Protein AF-U4TTL4-F1 (afdb_monomer_lite)

Foldseek 3Di:
DDDDFDPWDKDWDFFALVPCWPVNVVVVVCVVVVPDDDKWKWWWDAFPVRHIDTHTDDGRLVVNVQQVVLVVVCVVVVHFRAIEMEIGDDDPPDPDVVVVVVVVVVVVVVVVVVVPDPDDDVVDPPDLPQAADDPVNQCVQADPQGAGNPLLVVLVSCLRHNHDLVCCLPVLCQLLLQFFHPDGPVSVVVLLVVLLVVLVVLLVQLVVVVVVVVVVVVDPPDPQPPDWDWDDQPPDIGDTDRRPDDDPPPPVPVVVVCVVVVPVVVVCPVPRGDDDDDDDPPPPLNVVLVVLLVLLLVQLLPPPCVDPQNDDDCPRVLSVLLSSLLSSALLQAVQQRDDHLLSLQLVLLCVSNVDSSSSSSSSLSNCVVQVVLRGPVCPVVQVVLVVVLVVCCVPPVPVCVVCSSVVCSSVSVCSCCVNNVNSVVDDNVVSSSSVSSVSSVDDRDNDNDRRDSGDHRRDDDDDDPDDDPDDDPDDDDRDPTHMYIYIYGDD

Organism: Dendroctonus ponderosae (NCBI:txid77166)

InterPro domains:
  IPR000195 Rab-GAP-TBC domain [PF00566] (296-440)
  IPR000195 Rab-GAP-TBC domain [PS50086] (162-442)
  IPR000195 Rab-GAP-TBC domain [SM00164] (159-465)
  IPR035969 Rab-GAP-TBC domain superfamily [SSF47923] (140-401)

Radius of gyration: 27.78 Å; chains: 1; bounding box: 58×85×84 Å

pLDDT: mean 72.43, std 22.38, range [25.17, 98.88]

Structure (mmCIF, N/CA/C/O backbone):
data_AF-U4TTL4-F1
#
_entry.id   AF-U4TTL4-F1
#
loop_
_atom_site.group_PDB
_atom_site.id
_atom_site.type_symbol
_atom_site.label_atom_id
_atom_site.label_alt_id
_atom_site.label_comp_id
_atom_site.label_asym_id
_atom_site.label_entity_id
_atom_site.label_seq_id
_atom_site.pdbx_PDB_ins_code
_atom_site.Cartn_x
_atom_site.Cartn_y
_atom_site.Cartn_z
_atom_site.occupancy
_atom_site.B_iso_or_equiv
_atom_site.auth_seq_id
_atom_site.auth_comp_id
_atom_site.auth_asym_id
_atom_site.auth_atom_id
_atom_site.pdbx_PDB_model_num
ATOM 1 N N . LYS A 1 1 ? 14.419 -3.042 -56.438 1.00 32.81 1 LYS A N 1
ATOM 2 C CA . LYS A 1 1 ? 15.710 -2.338 -56.263 1.00 32.81 1 LYS A CA 1
ATOM 3 C C . LYS A 1 1 ? 15.964 -2.319 -54.768 1.00 32.81 1 LYS A C 1
ATOM 5 O O . LYS A 1 1 ? 15.250 -1.604 -54.089 1.00 32.81 1 LYS A O 1
ATOM 10 N N . CYS A 1 2 ? 16.839 -3.190 -54.268 1.00 33.00 2 CYS A N 1
ATOM 11 C CA . CYS A 1 2 ? 17.222 -3.183 -52.859 1.00 33.00 2 CYS A CA 1
ATOM 12 C C . CYS A 1 2 ? 17.999 -1.890 -52.607 1.00 33.00 2 CYS A C 1
ATOM 14 O O . CYS A 1 2 ? 19.093 -1.726 -53.150 1.00 33.00 2 CYS A O 1
ATOM 16 N N . GLU A 1 3 ? 17.401 -0.949 -51.882 1.00 34.75 3 GLU A N 1
ATOM 17 C CA . GLU A 1 3 ? 18.160 0.152 -51.298 1.00 34.75 3 GLU A CA 1
ATOM 18 C C . GLU A 1 3 ? 19.085 -0.459 -50.239 1.00 34.75 3 GLU A C 1
ATOM 20 O O . GLU A 1 3 ? 18.676 -1.316 -49.460 1.00 34.75 3 GLU A O 1
ATOM 25 N N . GLY A 1 4 ? 20.377 -0.140 -50.323 1.00 37.81 4 GLY A N 1
ATOM 26 C CA . GLY A 1 4 ? 21.401 -0.745 -49.478 1.00 37.81 4 GLY A CA 1
ATOM 27 C C . GLY A 1 4 ? 21.188 -0.430 -47.998 1.00 37.81 4 GLY A C 1
ATOM 28 O O . GLY A 1 4 ? 20.708 0.652 -47.673 1.00 37.81 4 GLY A O 1
ATOM 29 N N . ASN A 1 5 ? 21.592 -1.371 -47.133 1.00 45.22 5 ASN A N 1
ATOM 30 C CA . ASN A 1 5 ? 21.663 -1.238 -45.673 1.00 45.22 5 ASN A CA 1
ATOM 31 C C . ASN A 1 5 ? 22.074 0.186 -45.263 1.00 45.22 5 ASN A C 1
ATOM 33 O O . ASN A 1 5 ? 23.255 0.539 -45.336 1.00 45.22 5 ASN A O 1
ATOM 37 N N . GLN A 1 6 ? 21.113 0.996 -44.818 1.00 52.06 6 GLN A N 1
ATOM 38 C CA . GLN A 1 6 ? 21.439 2.232 -44.122 1.00 52.06 6 GLN A CA 1
ATOM 39 C C . GLN A 1 6 ? 22.089 1.862 -42.778 1.00 52.06 6 GLN A C 1
ATOM 41 O O . GLN A 1 6 ? 21.629 0.930 -42.111 1.00 52.06 6 GLN A O 1
ATOM 46 N N . PRO A 1 7 ? 23.179 2.535 -42.370 1.00 58.59 7 PRO A N 1
ATOM 47 C CA . PRO A 1 7 ? 23.797 2.280 -41.075 1.00 58.59 7 PRO A CA 1
ATOM 48 C C . PRO A 1 7 ? 22.797 2.575 -39.951 1.00 58.59 7 PRO A C 1
ATOM 50 O O . PRO A 1 7 ? 22.043 3.544 -40.031 1.00 58.59 7 PRO A O 1
ATOM 53 N N . ALA A 1 8 ? 22.796 1.743 -38.903 1.00 69.31 8 ALA A N 1
ATOM 54 C CA . ALA A 1 8 ? 21.943 1.955 -37.738 1.00 69.31 8 ALA A CA 1
ATOM 55 C C . ALA A 1 8 ? 22.206 3.345 -37.138 1.00 69.31 8 ALA A C 1
ATOM 57 O O . ALA A 1 8 ? 23.349 3.716 -36.861 1.00 69.31 8 ALA A O 1
ATOM 58 N N . GLU A 1 9 ? 21.145 4.120 -36.948 1.00 81.44 9 GLU A N 1
ATOM 59 C CA . GLU A 1 9 ? 21.227 5.463 -36.392 1.00 81.44 9 GLU A CA 1
ATOM 60 C C . GLU A 1 9 ? 21.280 5.340 -34.863 1.00 81.44 9 GLU A C 1
ATOM 62 O O . GLU A 1 9 ? 20.395 4.747 -34.247 1.00 81.44 9 GLU A O 1
ATOM 67 N N . ILE A 1 10 ? 22.345 5.858 -34.243 1.00 81.12 10 ILE A N 1
ATOM 68 C CA . ILE A 1 10 ? 22.594 5.746 -32.798 1.00 81.12 10 ILE A CA 1
ATOM 69 C C . ILE A 1 10 ? 22.506 7.130 -32.163 1.00 81.12 10 ILE A C 1
ATOM 71 O O . ILE A 1 10 ? 23.118 8.086 -32.642 1.00 81.12 10 ILE A O 1
ATOM 75 N N . ARG A 1 11 ? 21.780 7.237 -31.049 1.00 78.12 11 ARG A N 1
ATOM 76 C CA . ARG A 1 11 ? 21.646 8.466 -30.264 1.00 78.12 11 ARG A CA 1
ATOM 77 C C . ARG A 1 11 ? 21.912 8.191 -28.793 1.00 78.12 11 ARG A C 1
ATOM 79 O O . ARG A 1 11 ? 21.431 7.209 -28.237 1.00 78.12 11 ARG A O 1
ATOM 86 N N . LYS A 1 12 ? 22.675 9.087 -28.168 1.00 77.31 12 LYS A N 1
ATOM 87 C CA . LYS A 1 12 ? 23.021 9.035 -26.747 1.00 77.31 12 LYS A CA 1
ATOM 88 C C . LYS A 1 12 ? 22.438 10.244 -26.031 1.00 77.31 12 LYS A C 1
ATOM 90 O O . LYS A 1 12 ? 22.652 11.373 -26.468 1.00 77.31 12 LYS A O 1
ATOM 95 N N . PHE A 1 13 ? 21.723 10.014 -24.940 1.00 72.56 13 PHE A N 1
ATOM 96 C CA . PHE A 1 13 ? 21.155 11.062 -24.094 1.00 72.56 13 PHE A CA 1
ATOM 97 C C . PHE A 1 13 ? 21.037 10.571 -22.651 1.00 72.56 13 PHE A C 1
ATOM 99 O O . PHE A 1 13 ? 21.042 9.372 -22.400 1.00 72.56 13 PHE A O 1
ATOM 106 N N . SER A 1 14 ? 20.952 11.488 -21.692 1.00 74.50 14 SER A N 1
ATOM 107 C CA . SER A 1 14 ? 20.782 11.139 -20.277 1.00 74.50 14 SER A CA 1
ATOM 108 C C . SER A 1 14 ? 19.323 11.278 -19.869 1.00 74.50 14 SER A C 1
ATOM 110 O O . SER A 1 14 ? 18.656 12.229 -20.281 1.00 74.50 14 SER A O 1
ATOM 112 N N . VAL A 1 15 ? 18.847 10.366 -19.026 1.00 68.62 15 VAL A N 1
ATOM 113 C CA . VAL A 1 15 ? 17.510 10.428 -18.423 1.00 68.62 15 VAL A CA 1
ATOM 114 C C . VAL A 1 15 ? 17.606 10.330 -16.906 1.00 68.62 15 VAL A C 1
ATOM 116 O O . VAL A 1 15 ? 18.559 9.766 -16.364 1.00 68.62 15 VAL A O 1
ATOM 119 N N . ASP A 1 16 ? 16.627 10.911 -16.219 1.00 68.81 16 ASP A N 1
ATOM 120 C CA . ASP A 1 16 ? 16.490 10.796 -14.769 1.00 68.81 16 ASP A CA 1
ATOM 121 C C . ASP A 1 16 ? 15.452 9.703 -14.458 1.00 68.81 16 ASP A C 1
ATOM 123 O O . ASP A 1 16 ? 14.274 9.890 -14.796 1.00 68.81 16 ASP A O 1
ATOM 127 N N . PRO A 1 17 ? 15.859 8.574 -13.845 1.00 65.00 17 PRO A N 1
ATOM 128 C CA . PRO A 1 17 ? 14.957 7.468 -13.530 1.00 65.00 17 PRO A CA 1
ATOM 129 C C . PRO A 1 17 ? 13.754 7.864 -12.669 1.00 65.00 17 PRO A C 1
ATOM 131 O O . PRO A 1 17 ? 12.718 7.225 -12.754 1.00 65.00 17 PRO A O 1
ATOM 134 N N . GLN A 1 18 ? 13.850 8.928 -11.863 1.00 52.44 18 GLN A N 1
ATOM 135 C CA . GLN A 1 18 ? 12.783 9.303 -10.926 1.00 52.44 18 GLN A CA 1
ATOM 136 C C . GLN A 1 18 ? 11.602 10.017 -11.593 1.00 52.44 18 GLN A C 1
ATOM 138 O O . GLN A 1 18 ? 10.527 10.117 -11.006 1.00 52.44 18 GLN A O 1
ATOM 143 N N . ILE A 1 19 ? 11.799 10.542 -12.804 1.00 53.91 19 ILE A N 1
ATOM 144 C CA . ILE A 1 19 ? 10.795 11.353 -13.512 1.00 53.91 19 ILE A CA 1
ATOM 145 C C . ILE A 1 19 ? 10.535 10.887 -14.948 1.00 53.91 19 ILE A C 1
ATOM 147 O O . ILE A 1 19 ? 9.624 11.401 -15.601 1.00 53.91 19 ILE A O 1
ATOM 151 N N . THR A 1 20 ? 11.330 9.942 -15.458 1.00 65.81 20 THR A N 1
ATOM 152 C CA . THR A 1 20 ? 11.210 9.433 -16.828 1.00 65.81 20 THR A CA 1
ATOM 153 C C . THR A 1 20 ? 10.285 8.222 -16.848 1.00 65.81 20 THR A C 1
ATOM 155 O O . THR A 1 20 ? 10.730 7.103 -16.625 1.00 65.81 20 THR A O 1
ATOM 158 N N . SER A 1 21 ? 9.005 8.449 -17.149 1.00 68.38 21 SER A N 1
ATOM 159 C CA . SER A 1 21 ? 8.059 7.366 -17.439 1.00 68.38 21 SER A CA 1
ATOM 160 C C . SER A 1 21 ? 8.320 6.745 -18.817 1.00 68.38 21 SER A C 1
ATOM 162 O O . SER A 1 21 ? 8.975 7.342 -19.678 1.00 68.38 21 SER A O 1
ATOM 164 N N . PHE A 1 22 ? 7.760 5.565 -19.061 1.00 70.12 22 PHE A N 1
ATOM 165 C CA . PHE A 1 22 ? 7.786 4.866 -20.340 1.00 70.12 22 PHE A CA 1
ATOM 166 C C . PHE A 1 22 ? 7.214 5.727 -21.471 1.00 70.12 22 PHE A C 1
ATOM 168 O O . PHE A 1 22 ? 7.844 5.857 -22.518 1.00 70.12 22 PHE A O 1
ATOM 175 N N . GLU A 1 23 ? 6.092 6.415 -21.239 1.00 66.81 23 GLU A N 1
ATOM 176 C CA . GLU A 1 23 ? 5.518 7.359 -22.210 1.00 66.81 23 GLU A CA 1
ATOM 177 C C . GLU A 1 23 ? 6.461 8.537 -22.511 1.00 66.81 23 GLU A C 1
ATOM 179 O O . GLU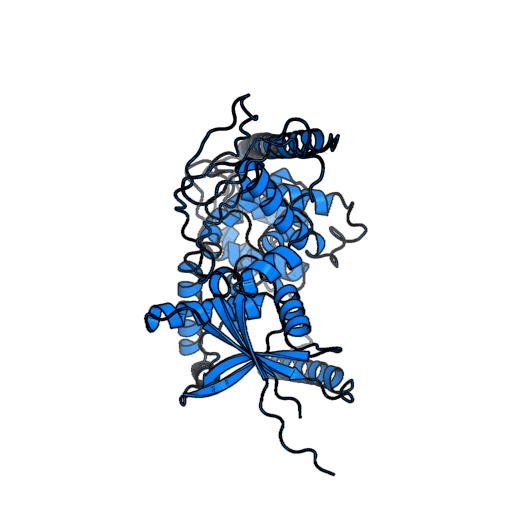 A 1 23 ? 6.591 8.970 -23.660 1.00 66.81 23 GLU A O 1
ATOM 184 N N . VAL A 1 24 ? 7.154 9.058 -21.490 1.00 69.38 24 VAL A N 1
ATOM 185 C CA . VAL A 1 24 ? 8.136 10.138 -21.660 1.00 69.38 24 VAL A CA 1
ATOM 186 C C . VAL A 1 24 ? 9.330 9.642 -22.469 1.00 69.38 24 VAL A C 1
ATOM 188 O O . VAL A 1 24 ? 9.734 10.315 -23.418 1.00 69.38 24 VAL A O 1
ATOM 191 N N . LEU A 1 25 ? 9.861 8.457 -22.156 1.00 80.00 25 LEU A N 1
ATOM 192 C CA . LEU A 1 25 ? 10.938 7.829 -22.918 1.00 80.00 25 LEU A CA 1
ATOM 193 C C . LEU A 1 25 ? 10.526 7.590 -24.376 1.00 80.00 25 LEU A C 1
ATOM 195 O O . LEU A 1 25 ? 11.288 7.912 -25.287 1.00 80.00 25 LEU A O 1
ATOM 199 N N . GLN A 1 26 ? 9.308 7.102 -24.612 1.00 78.69 26 GLN A N 1
ATOM 200 C CA . GLN A 1 26 ? 8.753 6.928 -25.951 1.00 78.69 26 GLN A CA 1
ATOM 201 C C . GLN A 1 26 ? 8.667 8.271 -26.690 1.00 78.69 26 GLN A C 1
ATOM 203 O O . GLN A 1 26 ? 9.113 8.373 -27.829 1.00 78.69 26 GLN A O 1
ATOM 208 N N . SER A 1 27 ? 8.198 9.342 -26.042 1.00 72.62 27 SER A N 1
ATOM 209 C CA . SER A 1 27 ? 8.177 10.683 -26.646 1.00 72.62 27 SER A CA 1
ATOM 210 C C . SER A 1 27 ? 9.580 11.207 -26.977 1.00 72.62 27 SER A C 1
ATOM 212 O O . SER A 1 27 ? 9.780 11.816 -28.032 1.00 72.62 27 SER A O 1
ATOM 214 N N . ILE A 1 28 ? 10.562 10.963 -26.100 1.00 77.00 28 ILE A N 1
ATOM 215 C CA . ILE A 1 28 ? 11.965 11.335 -26.321 1.00 77.00 28 ILE A CA 1
ATOM 216 C C . ILE A 1 28 ? 12.516 10.596 -27.539 1.00 77.00 28 ILE A C 1
ATOM 218 O O . ILE A 1 28 ? 13.088 11.238 -28.4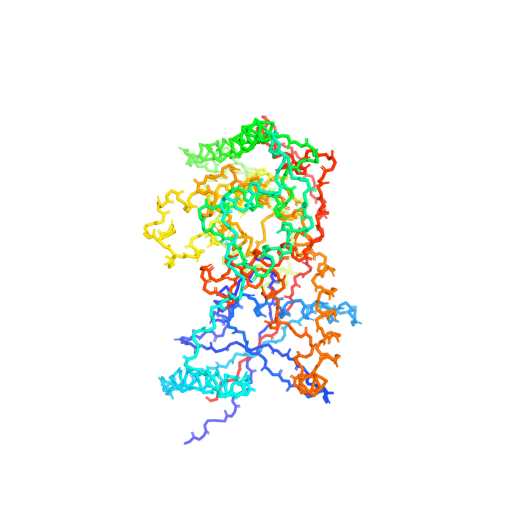14 1.00 77.00 28 ILE A O 1
ATOM 222 N N . LEU A 1 29 ? 12.307 9.281 -27.633 1.00 81.25 29 LEU A N 1
ATOM 223 C CA . LEU A 1 29 ? 12.780 8.461 -28.750 1.00 81.25 29 LEU A CA 1
ATOM 224 C C . LEU A 1 29 ? 12.093 8.835 -30.069 1.00 81.25 29 LEU A C 1
ATOM 226 O O . LEU A 1 29 ? 12.773 8.991 -31.081 1.00 81.25 29 LEU A O 1
ATOM 230 N N . ALA A 1 30 ? 10.777 9.069 -30.049 1.00 77.50 30 ALA A N 1
ATOM 231 C CA . ALA A 1 30 ? 10.025 9.510 -31.222 1.00 77.50 30 ALA A CA 1
ATOM 232 C C . ALA A 1 30 ? 10.579 10.825 -31.785 1.00 77.50 30 ALA A C 1
ATOM 234 O O . ALA A 1 30 ? 10.799 10.948 -32.987 1.00 77.50 30 ALA A O 1
ATOM 235 N N . LYS A 1 31 ? 10.863 11.797 -30.908 1.00 77.56 31 LYS A N 1
ATOM 236 C CA . LYS A 1 31 ? 11.465 13.080 -31.296 1.00 77.56 31 LYS A CA 1
ATOM 237 C C . LYS A 1 31 ? 12.923 12.935 -31.713 1.00 77.56 31 LYS A C 1
ATOM 239 O O . LYS A 1 31 ? 13.341 13.580 -32.666 1.00 77.56 31 LYS A O 1
ATOM 244 N N . ALA A 1 32 ? 13.693 12.115 -30.999 1.00 77.25 32 ALA A N 1
ATOM 245 C CA . ALA A 1 32 ? 15.111 11.925 -31.264 1.00 77.25 32 ALA A CA 1
ATOM 246 C C . ALA A 1 32 ? 15.339 11.324 -32.655 1.00 77.25 32 ALA A C 1
ATOM 248 O O . ALA A 1 32 ? 16.242 11.776 -33.348 1.00 77.25 32 ALA A O 1
ATOM 249 N N . PHE A 1 33 ? 14.510 10.364 -33.074 1.00 81.25 33 PHE A N 1
ATOM 250 C CA . PHE A 1 33 ? 14.648 9.656 -34.351 1.00 81.25 33 PHE A CA 1
ATOM 251 C C . PHE A 1 33 ? 13.675 10.121 -35.455 1.00 81.25 33 PHE A C 1
ATOM 253 O O . PHE A 1 33 ? 13.644 9.511 -36.523 1.00 81.25 33 PHE A O 1
ATOM 260 N N . ASP A 1 34 ? 12.901 11.190 -35.223 1.00 80.12 34 ASP A N 1
ATOM 261 C CA . ASP A 1 34 ? 11.854 11.704 -36.131 1.00 80.12 34 ASP A CA 1
ATOM 262 C C . ASP A 1 34 ? 10.866 10.610 -36.594 1.00 80.12 34 ASP A C 1
ATOM 264 O O . ASP A 1 34 ? 10.624 10.394 -37.785 1.00 80.12 34 ASP A O 1
ATOM 268 N N . LEU A 1 35 ? 10.320 9.861 -35.631 1.00 81.44 35 LEU A N 1
ATOM 269 C CA . LEU A 1 35 ? 9.415 8.735 -35.881 1.00 81.44 35 LEU A CA 1
ATOM 270 C C . LEU A 1 35 ? 7.967 9.217 -35.987 1.00 81.44 35 LEU A C 1
ATOM 272 O O . LEU A 1 35 ? 7.473 9.919 -35.106 1.00 81.44 35 LEU A O 1
ATOM 276 N N . LYS A 1 36 ? 7.269 8.808 -37.055 1.00 73.44 36 LYS A N 1
ATOM 277 C CA . LYS A 1 36 ? 5.892 9.241 -37.373 1.00 73.44 36 LYS A CA 1
ATOM 278 C C . LYS A 1 36 ? 4.826 8.145 -37.208 1.00 73.44 36 LYS A C 1
ATOM 280 O O . LYS A 1 36 ? 3.739 8.271 -37.762 1.00 73.44 36 LYS A O 1
ATOM 285 N N . GLY A 1 37 ? 5.116 7.087 -36.452 1.00 71.56 37 GLY A N 1
ATOM 286 C CA . GLY A 1 37 ? 4.201 5.964 -36.216 1.00 71.56 37 GLY A CA 1
ATOM 287 C C . GLY A 1 37 ? 4.576 5.151 -34.977 1.00 71.56 37 GLY A C 1
ATOM 288 O O . GLY A 1 37 ? 5.496 5.528 -34.251 1.00 71.56 37 GLY A O 1
ATOM 289 N N . ASP A 1 38 ? 3.868 4.045 -34.746 1.00 73.06 38 ASP A N 1
ATOM 290 C CA . ASP A 1 38 ? 4.131 3.149 -33.618 1.00 73.06 38 ASP A CA 1
ATOM 291 C C . ASP A 1 38 ? 5.451 2.391 -33.796 1.00 73.06 38 ASP A C 1
ATOM 293 O O . ASP A 1 38 ? 5.764 1.858 -34.862 1.00 73.06 38 ASP A O 1
ATOM 297 N N . PHE A 1 39 ? 6.212 2.293 -32.714 1.00 84.56 39 PHE A N 1
ATOM 298 C CA . PHE A 1 39 ? 7.466 1.551 -32.653 1.00 84.56 39 PHE A CA 1
ATOM 299 C C . PHE A 1 39 ? 7.550 0.786 -31.337 1.00 84.56 39 PHE A C 1
ATOM 301 O O . PHE A 1 39 ? 6.909 1.139 -30.345 1.00 84.56 39 PHE A O 1
ATOM 308 N N . ALA A 1 40 ? 8.334 -0.284 -31.332 1.00 82.50 40 ALA A N 1
ATOM 309 C CA . ALA A 1 40 ? 8.673 -1.008 -30.120 1.00 82.50 40 ALA A CA 1
ATOM 310 C C . ALA A 1 40 ? 9.998 -0.491 -29.558 1.00 82.50 40 ALA A C 1
ATOM 312 O O . ALA A 1 40 ? 10.900 -0.117 -30.307 1.00 82.50 40 ALA A O 1
ATOM 313 N N . ILE A 1 41 ? 10.117 -0.498 -28.233 1.00 87.81 41 ILE A N 1
ATOM 314 C CA . ILE A 1 41 ? 11.363 -0.193 -27.536 1.00 87.81 41 ILE A CA 1
ATOM 315 C C . ILE A 1 41 ? 11.809 -1.481 -26.856 1.00 87.81 41 ILE A C 1
ATOM 317 O O . ILE A 1 41 ? 11.031 -2.098 -26.132 1.00 87.81 41 ILE A O 1
ATOM 321 N N . CYS A 1 42 ? 13.054 -1.878 -27.074 1.00 85.25 42 CYS A N 1
ATOM 322 C CA . CYS A 1 42 ? 13.676 -3.007 -26.403 1.00 85.25 42 CYS A CA 1
ATOM 323 C C . CYS A 1 42 ? 14.934 -2.532 -25.675 1.00 85.25 42 CYS A C 1
ATOM 325 O O . CYS A 1 42 ? 15.621 -1.650 -26.179 1.00 85.25 42 CYS A O 1
ATOM 327 N N . TYR A 1 43 ? 15.274 -3.109 -24.526 1.00 86.19 43 TYR A N 1
ATOM 328 C CA . TYR A 1 43 ? 16.559 -2.887 -23.867 1.00 86.19 43 TYR A CA 1
ATOM 329 C C . TYR A 1 43 ? 17.467 -4.106 -24.008 1.00 86.19 43 TYR A C 1
ATOM 331 O O . TYR A 1 43 ? 17.009 -5.249 -24.055 1.00 86.19 43 TYR A O 1
ATOM 339 N N . ARG A 1 44 ? 18.770 -3.852 -24.096 1.00 84.50 44 ARG A N 1
ATOM 340 C CA . ARG A 1 44 ? 19.793 -4.883 -24.234 1.00 84.50 44 ARG A CA 1
ATOM 341 C C . ARG A 1 44 ? 19.997 -5.632 -22.917 1.00 84.50 44 ARG A C 1
ATOM 343 O O . ARG A 1 44 ? 20.228 -5.017 -21.876 1.00 84.50 44 ARG A O 1
ATOM 350 N N . ALA A 1 45 ? 20.001 -6.953 -23.004 1.00 77.69 45 ALA A N 1
ATOM 351 C CA . ALA A 1 45 ? 20.462 -7.894 -21.992 1.00 77.69 45 ALA A CA 1
ATOM 352 C C . ALA A 1 45 ? 21.414 -8.920 -22.656 1.00 77.69 45 ALA A C 1
ATOM 354 O O . ALA A 1 45 ? 21.710 -8.803 -23.844 1.00 77.69 45 ALA A O 1
ATOM 355 N N . TYR A 1 46 ? 21.965 -9.874 -21.909 1.00 76.94 46 TYR A N 1
ATOM 356 C CA . TYR A 1 46 ? 23.058 -10.735 -22.388 1.00 76.94 46 TYR A CA 1
ATOM 357 C C . TYR A 1 46 ? 22.894 -12.139 -21.870 1.00 76.94 46 TYR A C 1
ATOM 359 O O . TYR A 1 46 ? 23.314 -12.290 -20.739 1.00 76.94 46 TYR A O 1
ATOM 367 N N . ASP A 1 47 ? 22.375 -13.104 -22.636 1.00 64.25 47 ASP A N 1
ATOM 368 C CA . ASP A 1 47 ? 21.965 -14.445 -22.208 1.00 64.25 47 ASP A CA 1
ATOM 369 C C . ASP A 1 47 ? 22.998 -15.233 -21.346 1.00 64.25 47 ASP A C 1
ATOM 371 O O . ASP A 1 47 ? 24.133 -14.802 -21.149 1.00 64.25 47 ASP A O 1
ATOM 375 N N . VAL A 1 48 ? 22.663 -16.412 -20.799 1.00 49.41 48 VAL A N 1
ATOM 376 C CA . VAL A 1 48 ? 23.632 -17.179 -19.970 1.00 49.41 48 VAL A CA 1
ATOM 377 C C . VAL A 1 48 ? 24.894 -17.620 -20.704 1.00 49.41 48 VAL A C 1
ATOM 379 O O . VAL A 1 48 ? 25.888 -17.950 -20.060 1.00 49.41 48 VAL A O 1
ATOM 382 N N . THR A 1 49 ? 24.864 -17.637 -22.034 1.00 60.31 49 THR A N 1
ATOM 383 C CA . THR A 1 49 ? 26.027 -17.922 -22.878 1.00 60.31 49 THR A CA 1
ATOM 384 C C . THR A 1 49 ? 26.837 -16.658 -23.184 1.00 60.31 49 THR A C 1
ATOM 386 O O . THR A 1 49 ? 27.887 -16.730 -23.821 1.00 60.31 49 THR A O 1
ATOM 389 N N . GLY A 1 50 ? 26.378 -15.503 -22.691 1.00 68.75 50 GLY A N 1
ATOM 390 C CA . GLY A 1 50 ? 26.916 -14.178 -22.972 1.00 68.75 50 GLY A CA 1
ATOM 391 C C . GLY A 1 50 ? 26.419 -13.591 -24.294 1.00 68.75 50 GLY A C 1
ATOM 392 O O . GLY A 1 50 ? 26.957 -12.574 -24.736 1.00 68.75 50 GLY A O 1
ATOM 393 N N . GLN A 1 51 ? 25.425 -14.204 -24.944 1.00 69.62 51 GLN A N 1
ATOM 394 C CA . GLN A 1 51 ? 24.898 -13.737 -26.222 1.00 69.62 51 GLN A CA 1
ATOM 395 C C . GLN A 1 51 ? 23.924 -12.574 -26.018 1.00 69.62 51 GLN A C 1
ATOM 397 O O . GLN A 1 51 ? 23.034 -12.601 -25.179 1.00 69.62 51 GLN A O 1
ATOM 402 N N . GLU A 1 52 ? 24.070 -11.520 -26.810 1.00 80.81 52 GLU A N 1
ATOM 403 C CA . GLU A 1 52 ? 23.223 -10.333 -26.715 1.00 80.81 52 GLU A CA 1
ATOM 404 C C . GLU A 1 52 ? 21.751 -10.639 -27.054 1.00 80.81 52 GLU A C 1
ATOM 406 O O . GLU A 1 52 ? 21.441 -11.117 -28.146 1.00 80.81 52 GLU A O 1
ATOM 411 N N . ILE A 1 53 ? 20.842 -10.313 -26.129 1.00 80.94 53 ILE A N 1
ATOM 412 C CA . ILE A 1 53 ? 19.386 -10.422 -26.294 1.00 80.94 53 ILE A CA 1
ATOM 413 C C . ILE A 1 53 ? 18.712 -9.061 -26.085 1.00 80.94 53 ILE A C 1
ATOM 415 O O . ILE A 1 53 ? 19.260 -8.161 -25.448 1.00 80.94 53 ILE A O 1
ATOM 419 N N . TYR A 1 54 ? 17.502 -8.901 -26.617 1.00 81.06 54 TYR A N 1
ATOM 420 C CA . TYR A 1 54 ? 16.738 -7.657 -26.526 1.00 81.06 54 TYR A CA 1
ATOM 421 C C . TYR A 1 54 ? 15.366 -7.919 -25.907 1.00 81.06 54 TYR A C 1
ATOM 423 O O . TYR A 1 54 ? 14.556 -8.653 -26.466 1.00 81.06 54 TYR A O 1
ATOM 431 N N . MET A 1 55 ? 15.120 -7.299 -24.754 1.00 76.00 55 MET A N 1
ATOM 432 C CA . MET A 1 55 ? 13.901 -7.447 -23.958 1.00 76.00 55 MET A CA 1
ATOM 433 C C . MET A 1 55 ? 12.968 -6.265 -24.204 1.00 76.00 55 MET A C 1
ATOM 435 O O . MET A 1 55 ? 13.403 -5.117 -24.162 1.00 76.00 55 MET A O 1
ATOM 439 N N . ARG A 1 56 ? 11.686 -6.518 -24.466 1.00 75.31 56 ARG A N 1
ATOM 440 C CA . ARG A 1 56 ? 10.726 -5.467 -24.832 1.00 75.31 56 ARG A CA 1
ATOM 441 C C . ARG A 1 56 ? 10.286 -4.658 -23.609 1.00 75.31 56 ARG A C 1
ATOM 443 O O . ARG A 1 56 ? 9.917 -5.235 -22.594 1.00 75.31 56 ARG A O 1
ATOM 450 N N . LEU A 1 57 ? 10.272 -3.334 -23.736 1.00 75.56 57 LEU A N 1
ATOM 451 C CA . LEU A 1 57 ? 9.662 -2.419 -22.774 1.00 75.56 57 LEU A CA 1
ATOM 452 C C . LEU A 1 57 ? 8.199 -2.190 -23.168 1.00 75.56 57 LEU A C 1
ATOM 454 O O . LEU A 1 57 ? 7.926 -1.772 -24.298 1.00 75.56 57 LEU A O 1
ATOM 458 N N . ILE A 1 58 ? 7.263 -2.474 -22.260 1.00 71.31 58 ILE A N 1
ATOM 459 C CA . ILE A 1 58 ? 5.818 -2.312 -22.498 1.00 71.31 58 ILE A CA 1
ATOM 460 C C . ILE A 1 58 ? 5.127 -1.440 -21.438 1.00 71.31 58 ILE A C 1
ATOM 462 O O . ILE A 1 58 ? 3.953 -1.107 -21.595 1.00 71.31 58 ILE A O 1
ATOM 466 N N . SER A 1 59 ? 5.828 -1.063 -20.365 1.00 65.38 59 SER A N 1
ATOM 467 C CA . SER A 1 59 ? 5.295 -0.288 -19.245 1.00 65.38 59 SER A CA 1
ATOM 468 C C . SER A 1 59 ? 6.390 0.438 -18.450 1.00 65.38 59 SER A C 1
ATOM 470 O O . SER A 1 59 ? 7.580 0.167 -18.618 1.00 65.38 59 SER A O 1
ATOM 472 N N . ASP A 1 60 ? 5.979 1.325 -17.532 1.00 53.56 60 ASP A N 1
ATOM 473 C CA . ASP A 1 60 ? 6.883 1.975 -16.565 1.00 53.56 60 ASP A CA 1
ATOM 474 C C . ASP A 1 60 ? 7.658 0.959 -15.715 1.00 53.56 60 ASP A C 1
ATOM 476 O O . ASP A 1 60 ? 8.818 1.182 -15.395 1.00 53.56 60 ASP A O 1
ATOM 480 N N . TRP A 1 61 ? 7.055 -0.192 -15.405 1.00 57.78 61 TRP A N 1
ATOM 481 C CA . TRP A 1 61 ? 7.704 -1.229 -14.601 1.00 57.78 61 TRP A CA 1
ATOM 482 C C . TRP A 1 61 ? 8.883 -1.878 -15.324 1.00 57.78 61 TRP A C 1
ATOM 484 O O . TRP A 1 61 ? 9.915 -2.133 -14.708 1.00 57.78 61 TRP A O 1
ATOM 494 N N . ASP A 1 62 ? 8.744 -2.134 -16.628 1.00 63.38 62 ASP A N 1
ATOM 495 C CA . ASP A 1 62 ? 9.840 -2.690 -17.428 1.00 63.38 62 ASP A CA 1
ATOM 496 C C . ASP A 1 62 ? 10.987 -1.681 -17.527 1.00 63.38 62 ASP A C 1
ATOM 498 O O . ASP A 1 62 ? 12.160 -2.054 -17.521 1.00 63.38 62 ASP A O 1
ATOM 502 N N . LEU A 1 63 ? 10.646 -0.390 -17.590 1.00 76.44 63 LEU A N 1
ATOM 503 C CA . LEU A 1 63 ? 11.616 0.694 -17.615 1.00 76.44 63 LEU A CA 1
ATOM 504 C C . LEU A 1 63 ? 12.354 0.830 -16.273 1.00 76.44 63 LEU A C 1
ATOM 506 O O . LEU A 1 63 ? 13.581 0.934 -16.271 1.00 76.44 63 LEU A O 1
ATOM 510 N N . ASP A 1 64 ? 11.645 0.747 -15.147 1.00 68.88 64 ASP A N 1
ATOM 511 C CA . ASP A 1 64 ? 12.243 0.747 -13.808 1.00 68.88 64 ASP A CA 1
ATOM 512 C C . ASP A 1 64 ? 13.174 -0.456 -13.607 1.00 68.88 64 ASP A C 1
ATOM 514 O O . ASP A 1 64 ? 14.303 -0.307 -13.134 1.00 68.88 64 ASP A O 1
ATOM 518 N N . ALA A 1 65 ? 12.745 -1.649 -14.032 1.00 64.38 65 ALA A N 1
ATOM 519 C CA . ALA A 1 65 ? 13.572 -2.854 -14.008 1.00 64.38 65 ALA A CA 1
ATOM 520 C C . ALA A 1 65 ? 14.840 -2.690 -14.867 1.00 64.38 65 ALA A C 1
ATOM 522 O O . ALA A 1 65 ? 15.939 -3.072 -14.451 1.00 64.38 65 ALA A O 1
ATOM 523 N N . ALA A 1 66 ? 14.715 -2.070 -16.042 1.00 75.62 66 ALA A N 1
ATOM 524 C CA . ALA A 1 66 ? 15.839 -1.786 -16.922 1.00 75.62 66 ALA A CA 1
ATOM 525 C C . ALA A 1 66 ? 16.814 -0.754 -16.319 1.00 75.62 66 ALA A C 1
ATOM 527 O O . ALA A 1 66 ? 18.033 -0.934 -16.415 1.00 75.62 66 ALA A O 1
ATOM 528 N N . PHE A 1 67 ? 16.312 0.286 -15.643 1.00 77.75 67 PHE A N 1
ATOM 529 C CA . PHE A 1 67 ? 17.143 1.242 -14.905 1.00 77.75 67 PHE A CA 1
ATOM 530 C C . PHE A 1 67 ? 17.869 0.593 -13.729 1.00 77.75 67 PHE A C 1
ATOM 532 O O . PHE A 1 67 ? 19.073 0.807 -13.561 1.00 77.75 67 PHE A O 1
ATOM 539 N N . LEU A 1 68 ? 17.176 -0.243 -12.957 1.00 69.44 68 LEU A N 1
ATOM 540 C CA . LEU A 1 68 ? 17.772 -0.975 -11.845 1.00 69.44 68 LEU A CA 1
ATOM 541 C C . LEU A 1 68 ? 18.882 -1.917 -12.331 1.00 69.44 68 LEU A C 1
ATOM 543 O O . LEU A 1 68 ? 19.965 -1.950 -11.748 1.00 69.44 68 LEU A O 1
ATOM 547 N N . LYS A 1 69 ? 18.669 -2.623 -13.448 1.00 71.00 69 LYS A N 1
ATOM 548 C CA . LYS A 1 69 ? 19.686 -3.490 -14.064 1.00 71.00 69 LYS A CA 1
ATOM 549 C C . LYS A 1 69 ? 20.910 -2.702 -14.535 1.00 71.00 69 LYS A C 1
ATOM 551 O O . LYS A 1 69 ? 22.044 -3.122 -14.285 1.00 71.00 69 LYS A O 1
ATOM 556 N N . ALA A 1 70 ? 20.699 -1.548 -15.172 1.00 75.19 70 ALA A N 1
ATOM 557 C CA . ALA A 1 70 ? 21.781 -0.659 -15.590 1.00 75.19 70 ALA A CA 1
ATOM 558 C C . ALA A 1 70 ? 22.599 -0.155 -14.390 1.00 75.19 70 ALA A C 1
ATOM 560 O O . ALA A 1 70 ? 23.826 -0.132 -14.457 1.00 75.19 70 ALA A O 1
ATOM 561 N N . HIS A 1 71 ? 21.936 0.183 -13.281 1.00 70.88 71 HIS A N 1
ATOM 562 C CA . HIS A 1 71 ? 22.588 0.599 -12.041 1.00 70.88 71 HIS A CA 1
ATOM 563 C C . HIS A 1 71 ? 23.380 -0.528 -11.375 1.00 70.88 71 HIS A C 1
ATOM 565 O O . HIS A 1 71 ? 24.561 -0.358 -11.089 1.00 70.88 71 HIS A O 1
ATOM 571 N N . ASN A 1 72 ? 22.778 -1.704 -11.191 1.00 62.81 72 ASN A N 1
ATOM 572 C CA . ASN A 1 72 ? 23.458 -2.849 -10.579 1.00 62.81 72 ASN A CA 1
ATOM 573 C C . ASN A 1 72 ? 24.713 -3.247 -11.370 1.00 62.81 72 ASN A C 1
ATOM 575 O O . ASN A 1 72 ? 25.760 -3.530 -10.788 1.00 62.81 72 ASN A O 1
ATOM 579 N N . THR A 1 73 ? 24.634 -3.194 -12.704 1.00 69.62 73 THR A N 1
ATOM 580 C CA . THR A 1 73 ? 25.790 -3.418 -13.582 1.00 69.62 73 THR A CA 1
ATOM 581 C C . THR A 1 73 ? 26.868 -2.360 -13.357 1.00 69.62 73 THR A C 1
ATOM 583 O O . THR A 1 73 ? 28.043 -2.698 -13.254 1.00 69.62 73 THR A O 1
ATOM 586 N N . SER A 1 74 ? 26.478 -1.090 -13.239 1.00 73.69 74 SER A N 1
ATOM 587 C CA . SER A 1 74 ? 27.391 0.034 -13.020 1.00 73.69 74 SER A CA 1
ATOM 588 C C . SER A 1 74 ? 28.146 -0.082 -11.693 1.00 73.69 74 SER A C 1
ATOM 590 O O . SER A 1 74 ? 29.349 0.172 -11.643 1.00 73.69 74 SER A O 1
ATOM 592 N N . VAL A 1 75 ? 27.458 -0.518 -10.634 1.00 67.75 75 VAL A N 1
ATOM 593 C CA . VAL A 1 75 ? 28.050 -0.779 -9.316 1.00 67.75 75 VAL A CA 1
ATOM 594 C C . VAL A 1 75 ? 29.039 -1.944 -9.388 1.00 67.75 75 VAL A C 1
ATOM 596 O O . VAL A 1 75 ? 30.138 -1.843 -8.849 1.00 67.75 75 VAL A O 1
ATOM 599 N N . ALA A 1 76 ? 28.689 -3.023 -10.093 1.00 65.38 76 ALA A N 1
ATOM 600 C CA . ALA A 1 76 ? 29.552 -4.194 -10.236 1.00 65.38 76 ALA A CA 1
ATOM 601 C C . ALA A 1 76 ? 30.817 -3.923 -11.074 1.00 65.38 76 ALA A C 1
ATOM 603 O O . ALA A 1 76 ? 31.869 -4.497 -10.799 1.00 65.38 76 ALA A O 1
ATOM 604 N N . THR A 1 77 ? 30.735 -3.058 -12.090 1.00 73.19 77 THR A N 1
ATOM 605 C CA . THR A 1 77 ? 31.846 -2.774 -13.018 1.00 73.19 77 THR A CA 1
ATOM 606 C C . THR A 1 77 ? 32.586 -1.468 -12.727 1.00 73.19 77 THR A C 1
ATOM 608 O O . THR A 1 77 ? 33.585 -1.179 -13.388 1.00 73.19 77 THR A O 1
ATOM 611 N N . ASN A 1 78 ? 32.128 -0.686 -11.743 1.00 76.56 78 ASN A N 1
ATOM 612 C CA . ASN A 1 78 ? 32.610 0.664 -11.440 1.00 76.56 78 ASN A CA 1
ATOM 613 C C . ASN A 1 78 ? 32.567 1.602 -12.667 1.00 76.56 78 ASN A C 1
ATOM 615 O O . ASN A 1 78 ? 33.503 2.359 -12.934 1.00 76.56 78 ASN A O 1
ATOM 619 N N . GLN A 1 79 ? 31.482 1.513 -13.440 1.00 75.81 79 GLN A N 1
ATOM 620 C CA . GLN A 1 79 ? 31.217 2.330 -14.628 1.00 75.81 79 GLN A CA 1
ATOM 621 C C . GLN A 1 79 ? 29.963 3.190 -14.436 1.00 75.81 79 GLN A C 1
ATOM 623 O O . GLN A 1 79 ? 29.204 3.006 -13.486 1.00 75.81 79 GLN A O 1
ATOM 628 N N . GLU A 1 80 ? 29.731 4.145 -15.339 1.00 73.00 80 GLU A N 1
ATOM 629 C CA . GLU A 1 80 ? 28.489 4.924 -15.348 1.00 73.00 80 GLU A CA 1
ATOM 630 C C . GLU A 1 80 ? 27.288 4.035 -15.720 1.00 73.00 80 GLU A C 1
ATOM 632 O O . GLU A 1 80 ? 27.400 3.204 -16.629 1.00 73.00 80 GLU A O 1
ATOM 637 N N . PRO A 1 81 ? 26.126 4.200 -15.059 1.00 76.06 81 PRO A N 1
ATOM 638 C CA . PRO A 1 81 ? 24.941 3.412 -15.370 1.00 76.06 81 PRO A CA 1
ATOM 639 C C . PRO A 1 81 ? 24.469 3.725 -16.788 1.00 76.06 81 PRO A C 1
ATOM 641 O O . PRO A 1 81 ? 24.144 4.871 -17.111 1.00 76.06 81 PRO A O 1
ATOM 644 N N . CYS A 1 82 ? 24.432 2.698 -17.638 1.00 82.25 82 CYS A N 1
ATOM 645 C CA . CYS A 1 82 ? 24.078 2.845 -19.041 1.00 82.25 82 CYS A CA 1
ATOM 646 C C . CYS A 1 82 ? 23.020 1.831 -19.480 1.00 82.25 82 CYS A C 1
ATOM 648 O O . CYS A 1 82 ? 23.209 0.621 -19.366 1.00 82.25 82 CYS A O 1
ATOM 650 N N . LEU A 1 83 ? 21.921 2.342 -20.029 1.00 87.94 83 LEU A N 1
ATOM 651 C CA . LEU A 1 83 ? 20.841 1.578 -20.630 1.00 87.94 83 LEU A CA 1
ATOM 652 C C . LEU A 1 83 ? 20.979 1.608 -22.157 1.00 87.94 83 LEU A C 1
ATOM 654 O O . LEU A 1 83 ? 20.929 2.672 -22.772 1.00 87.94 83 LEU A O 1
ATOM 658 N N . CYS A 1 84 ? 21.153 0.446 -22.783 1.00 89.19 84 CYS A N 1
ATOM 659 C CA . CYS A 1 84 ? 21.212 0.340 -24.242 1.00 89.19 84 CYS A CA 1
ATOM 660 C C . CYS A 1 84 ? 19.843 -0.076 -24.781 1.00 89.19 84 CYS A C 1
ATOM 662 O O . CYS A 1 84 ? 19.333 -1.122 -24.388 1.00 89.19 84 CYS A O 1
ATOM 664 N N . LEU A 1 85 ? 19.257 0.735 -25.657 1.00 91.25 85 LEU A N 1
ATOM 665 C CA . LEU A 1 85 ? 17.937 0.527 -26.239 1.00 91.25 85 LEU A CA 1
ATOM 666 C C . LEU A 1 85 ? 18.033 0.254 -27.740 1.00 91.25 85 LEU A C 1
ATOM 668 O O . LEU A 1 85 ? 18.851 0.853 -28.435 1.00 91.25 85 LEU A O 1
ATOM 672 N N . ARG A 1 86 ? 17.134 -0.586 -28.243 1.00 89.44 86 ARG A N 1
ATOM 673 C CA . ARG A 1 86 ? 16.860 -0.766 -29.666 1.00 89.44 86 ARG A CA 1
ATOM 674 C C . ARG A 1 86 ? 15.423 -0.362 -29.949 1.00 89.44 86 ARG A C 1
ATOM 676 O O . ARG A 1 86 ? 14.508 -0.776 -29.239 1.00 89.44 86 ARG A O 1
ATOM 683 N N . VAL A 1 87 ? 15.247 0.472 -30.961 1.00 88.56 87 VAL A N 1
ATOM 684 C CA . VAL A 1 87 ? 13.947 0.914 -31.449 1.00 88.56 87 VAL A CA 1
ATOM 685 C C . VAL A 1 87 ? 13.633 0.131 -32.714 1.00 88.56 87 VAL A C 1
ATOM 687 O O . VAL A 1 87 ? 14.342 0.259 -33.711 1.00 88.56 87 VAL A O 1
ATOM 690 N N . ASP A 1 88 ? 12.571 -0.666 -32.661 1.00 83.94 88 ASP A N 1
ATOM 691 C CA . ASP A 1 88 ? 12.127 -1.499 -33.774 1.00 83.94 88 ASP A CA 1
ATOM 692 C C . ASP A 1 88 ? 10.874 -0.851 -34.395 1.00 83.94 88 ASP A C 1
ATOM 694 O O . ASP A 1 88 ? 9.842 -0.692 -33.732 1.00 83.94 88 ASP A O 1
ATOM 698 N N . LEU A 1 89 ? 10.965 -0.432 -35.662 1.00 80.50 89 LEU A N 1
ATOM 699 C CA . LEU A 1 89 ? 9.820 0.088 -36.415 1.00 80.50 89 LEU A CA 1
ATOM 700 C C . LEU A 1 89 ? 8.853 -1.060 -36.707 1.00 80.50 89 LEU A C 1
ATOM 702 O O . LEU A 1 89 ? 9.268 -2.091 -37.232 1.00 80.50 89 LEU A O 1
ATOM 706 N N . LYS A 1 90 ? 7.564 -0.897 -36.391 1.00 65.25 90 LYS A N 1
ATOM 707 C CA . LYS A 1 90 ? 6.570 -1.890 -36.813 1.00 65.25 90 LYS A CA 1
ATOM 708 C C . LYS A 1 90 ? 6.386 -1.806 -38.339 1.00 65.25 90 LYS A C 1
ATOM 710 O O . LYS A 1 90 ? 6.144 -0.702 -38.835 1.00 65.25 90 LYS A O 1
ATOM 715 N N . PRO A 1 91 ? 6.464 -2.919 -39.095 1.00 48.66 91 PRO A N 1
ATOM 716 C CA . PRO A 1 91 ? 6.034 -2.924 -40.489 1.00 48.66 91 PRO A CA 1
ATOM 717 C C . PRO A 1 91 ? 4.532 -2.607 -40.572 1.00 48.66 91 PRO A C 1
ATOM 719 O O . PRO A 1 91 ? 3.760 -2.928 -39.671 1.00 48.66 91 PRO A O 1
ATOM 722 N N . PHE A 1 92 ? 4.112 -1.951 -41.655 1.00 36.47 92 PHE A N 1
ATOM 723 C CA . PHE A 1 92 ? 2.754 -1.408 -41.825 1.00 36.47 92 PHE A CA 1
ATOM 724 C C . PHE A 1 92 ? 1.648 -2.481 -41.996 1.00 36.47 92 PHE A C 1
ATOM 726 O O . PHE A 1 92 ? 0.493 -2.142 -42.227 1.00 36.47 92 PHE A O 1
ATOM 733 N N . GLU A 1 93 ? 1.951 -3.771 -41.841 1.00 38.19 93 GLU A N 1
ATOM 734 C CA . GLU A 1 93 ? 0.991 -4.874 -41.976 1.00 38.19 93 GLU A CA 1
ATOM 735 C C . GLU A 1 93 ? 1.140 -5.887 -40.836 1.00 38.19 93 GLU A C 1
ATOM 737 O O . GLU A 1 93 ? 1.612 -6.997 -41.029 1.00 38.19 93 GLU A O 1
ATOM 742 N N . GLU A 1 94 ? 0.719 -5.525 -39.623 1.00 36.84 94 GLU A N 1
ATOM 743 C CA . GLU A 1 94 ? 0.566 -6.509 -38.542 1.00 36.84 94 GLU A CA 1
ATOM 744 C C . GLU A 1 94 ? -0.489 -6.053 -37.521 1.00 36.84 94 GLU A C 1
ATOM 746 O O . GLU A 1 94 ? -0.248 -5.862 -36.334 1.00 36.84 94 GLU A O 1
ATOM 751 N N . GLN A 1 95 ? -1.718 -5.852 -38.005 1.00 32.31 95 GLN A N 1
ATOM 752 C CA . GLN A 1 95 ? -2.911 -5.739 -37.150 1.00 32.31 95 GLN A CA 1
ATOM 753 C C . GLN A 1 95 ? -3.539 -7.111 -36.820 1.00 32.31 95 GLN A C 1
ATOM 755 O O . GLN A 1 95 ? -4.594 -7.167 -36.191 1.00 32.31 95 GLN A O 1
ATOM 760 N N . ILE A 1 96 ? -2.911 -8.227 -37.221 1.00 35.28 96 ILE A N 1
ATOM 761 C CA . ILE A 1 96 ? -3.492 -9.580 -37.105 1.00 35.28 96 ILE A CA 1
ATOM 762 C C . ILE A 1 96 ? -2.873 -10.415 -35.959 1.00 35.28 96 ILE A C 1
ATOM 764 O O . ILE A 1 96 ? -3.546 -11.302 -35.429 1.00 35.28 96 ILE A O 1
ATOM 768 N N . GLU A 1 97 ? -1.664 -10.112 -35.473 1.00 32.91 97 GLU A N 1
ATOM 769 C CA . GLU A 1 97 ? -1.000 -10.950 -34.451 1.00 32.91 97 GLU A CA 1
ATOM 770 C C . GLU A 1 97 ? -1.440 -10.685 -32.996 1.00 32.91 97 GLU A C 1
ATOM 772 O O . GLU A 1 97 ? -1.413 -11.598 -32.165 1.00 32.91 97 GLU A O 1
ATOM 777 N N . ASP A 1 98 ? -1.986 -9.502 -32.696 1.00 31.39 98 ASP A N 1
ATOM 778 C CA . ASP A 1 98 ? -2.505 -9.152 -31.359 1.00 31.39 98 ASP A CA 1
ATOM 779 C C . ASP A 1 98 ? -3.706 -10.030 -30.931 1.00 31.39 98 ASP A C 1
ATOM 781 O O . ASP A 1 98 ? -3.985 -10.212 -29.740 1.00 31.39 98 ASP A O 1
ATOM 785 N N . TRP A 1 99 ? -4.414 -10.630 -31.897 1.00 31.95 99 TRP A N 1
ATOM 786 C CA . TRP A 1 99 ? -5.482 -11.605 -31.640 1.00 31.95 99 TRP A CA 1
ATOM 787 C C . TRP A 1 99 ? -4.950 -13.021 -31.373 1.00 31.95 99 TRP A C 1
ATOM 789 O O . TRP A 1 99 ? -5.524 -13.745 -30.554 1.00 31.95 99 TRP A O 1
ATOM 799 N N . GLN A 1 100 ? -3.847 -13.428 -32.008 1.00 29.67 100 GLN A N 1
ATOM 800 C CA . GLN A 1 100 ? -3.265 -14.760 -31.810 1.00 29.67 100 GLN A CA 1
ATOM 801 C C . GLN A 1 100 ? -2.501 -14.868 -30.487 1.00 29.67 100 GLN A C 1
ATOM 803 O O . GLN A 1 100 ? -2.568 -15.911 -29.835 1.00 29.67 100 GLN A O 1
ATOM 808 N N . GLN A 1 101 ? -1.865 -13.789 -30.024 1.00 33.50 101 GLN A N 1
ATOM 809 C CA . GLN A 1 101 ? -1.186 -13.769 -28.726 1.00 33.50 101 GLN A CA 1
ATOM 810 C C . GLN A 1 101 ? -2.189 -13.872 -27.561 1.00 33.50 101 GLN A C 1
ATOM 812 O O . GLN A 1 101 ? -1.973 -14.646 -26.628 1.00 33.50 101 GLN A O 1
ATOM 817 N N . LYS A 1 102 ? -3.364 -13.230 -27.673 1.00 34.28 102 LYS A N 1
ATOM 818 C CA . LYS A 1 102 ? -4.495 -13.424 -26.740 1.00 34.28 102 LYS A CA 1
ATOM 819 C C . LYS A 1 102 ? -5.064 -14.849 -26.775 1.00 34.28 102 LYS A C 1
ATOM 821 O O . LYS A 1 102 ? -5.438 -15.378 -25.729 1.00 34.28 102 LYS A O 1
ATOM 826 N N . GLN A 1 103 ? -5.084 -15.510 -27.937 1.00 32.50 103 GLN A N 1
ATOM 827 C CA . GLN A 1 103 ? -5.491 -16.918 -28.029 1.00 32.50 103 GLN A CA 1
ATOM 828 C C . GLN A 1 103 ? -4.437 -17.897 -27.499 1.00 32.50 103 GLN A C 1
ATOM 830 O O . GLN A 1 103 ? -4.808 -18.917 -26.921 1.00 32.50 103 GLN A O 1
ATOM 835 N N . ASN A 1 104 ? -3.144 -17.609 -27.651 1.00 31.25 104 ASN A N 1
ATOM 836 C CA . ASN A 1 104 ? -2.075 -18.461 -27.131 1.00 31.25 104 ASN A CA 1
ATOM 837 C C . ASN A 1 104 ? -1.929 -18.333 -25.612 1.00 31.25 104 ASN A C 1
ATOM 839 O O . ASN A 1 104 ? -1.787 -19.358 -24.960 1.00 31.25 104 ASN A O 1
ATOM 843 N N . VAL A 1 105 ? -2.109 -17.145 -25.021 1.00 36.09 105 VAL A N 1
ATOM 844 C CA . VAL A 1 105 ? -2.224 -16.990 -23.556 1.00 36.09 105 VAL A CA 1
ATOM 845 C C . VAL A 1 105 ? -3.438 -17.758 -23.020 1.00 36.09 105 VAL A C 1
ATOM 847 O O . VAL A 1 105 ? -3.327 -18.443 -22.009 1.00 36.09 105 VAL A O 1
ATOM 850 N N . GLY A 1 106 ? -4.568 -17.745 -23.739 1.00 32.78 106 GLY A N 1
ATOM 851 C CA . GLY A 1 106 ? -5.737 -18.571 -23.414 1.00 32.78 106 GLY A CA 1
ATOM 852 C C . GLY A 1 106 ? -5.490 -20.081 -23.543 1.00 32.78 106 GLY A C 1
ATOM 853 O O . GLY A 1 106 ? -6.036 -20.863 -22.768 1.00 32.78 106 GLY A O 1
ATOM 854 N N . LYS A 1 107 ? -4.646 -20.523 -24.482 1.00 35.41 107 LYS A N 1
ATOM 855 C CA . LYS A 1 107 ? -4.246 -21.935 -24.625 1.00 35.41 107 LYS A CA 1
ATOM 856 C C . LYS A 1 107 ? -3.234 -22.357 -23.562 1.00 35.41 107 LYS A C 1
ATOM 858 O O . LYS A 1 107 ? -3.366 -23.459 -23.047 1.00 35.41 107 LYS A O 1
ATOM 863 N N . THR A 1 108 ? -2.292 -21.491 -23.194 1.00 36.75 108 THR A N 1
ATOM 864 C CA . THR A 1 108 ? -1.329 -21.725 -22.110 1.00 36.75 108 THR A CA 1
ATOM 865 C C . THR A 1 108 ? -2.029 -21.727 -20.753 1.00 36.75 108 THR A C 1
ATOM 867 O O . THR A 1 108 ? -1.780 -22.630 -19.969 1.00 36.75 108 THR A O 1
ATOM 870 N N . LEU A 1 109 ? -2.994 -20.832 -20.505 1.00 35.53 109 LEU A N 1
ATOM 871 C CA . LEU A 1 109 ? -3.878 -20.887 -19.329 1.00 35.53 109 LEU A CA 1
ATOM 872 C C . LEU A 1 109 ? -4.696 -22.181 -19.286 1.00 35.53 109 LEU A C 1
ATOM 874 O O . LEU A 1 109 ? -4.746 -22.827 -18.246 1.00 35.53 109 LEU A O 1
ATOM 878 N N . ASN A 1 110 ? -5.267 -22.610 -20.416 1.00 36.69 110 ASN A N 1
ATOM 879 C CA . ASN A 1 110 ? -5.977 -23.890 -20.505 1.00 36.69 110 ASN A CA 1
ATOM 880 C C . ASN A 1 110 ? -5.049 -25.101 -20.319 1.00 36.69 110 ASN A C 1
ATOM 882 O O . ASN A 1 110 ? -5.478 -26.132 -19.811 1.00 36.69 110 ASN A O 1
ATOM 886 N N . MET A 1 111 ? -3.788 -25.009 -20.742 1.00 35.50 111 MET A N 1
ATOM 887 C CA . MET A 1 111 ? -2.795 -26.072 -20.588 1.00 35.50 111 MET A CA 1
ATOM 888 C C . MET A 1 111 ? -2.286 -26.141 -19.146 1.00 35.50 111 MET A C 1
ATOM 890 O O . MET A 1 111 ? -2.224 -27.227 -18.590 1.00 35.50 111 MET A O 1
ATOM 894 N N . VAL A 1 112 ? -2.038 -24.998 -18.505 1.00 39.09 112 VAL A N 1
ATOM 895 C CA . VAL A 1 112 ? -1.710 -24.897 -17.076 1.00 39.09 112 VAL A CA 1
ATOM 896 C C . VAL A 1 112 ? -2.901 -25.342 -16.217 1.00 39.09 112 VAL A C 1
ATOM 898 O O . VAL A 1 112 ? -2.703 -26.104 -15.279 1.00 39.09 112 VAL A O 1
ATOM 901 N N . GLN A 1 113 ? -4.148 -25.008 -16.581 1.00 34.62 113 GLN A N 1
ATOM 902 C CA . GLN A 1 113 ? -5.350 -25.579 -15.948 1.00 34.62 113 GLN A CA 1
ATOM 903 C C . GLN A 1 113 ? -5.449 -27.099 -16.134 1.00 34.62 113 GLN A C 1
ATOM 905 O O . GLN A 1 113 ? -5.845 -27.795 -15.208 1.00 34.62 113 GLN A O 1
ATOM 910 N N . LYS A 1 114 ? -5.072 -27.634 -17.303 1.00 37.72 114 LYS A N 1
ATOM 911 C CA . LYS A 1 114 ? -5.070 -29.084 -17.565 1.00 37.72 114 LYS A CA 1
ATOM 912 C C . LYS A 1 114 ? -3.941 -29.834 -16.857 1.00 37.72 114 LYS A C 1
ATOM 914 O O . LYS A 1 114 ? -4.128 -30.997 -16.531 1.00 37.72 114 LYS A O 1
ATOM 919 N N . VAL A 1 115 ? -2.790 -29.201 -16.637 1.00 38.00 115 VAL A N 1
ATOM 920 C CA . VAL A 1 115 ? -1.642 -29.798 -15.930 1.00 38.00 115 VAL A CA 1
ATOM 921 C C . VAL A 1 115 ? -1.817 -29.700 -14.409 1.00 38.00 115 VAL A C 1
ATOM 923 O O . VAL A 1 115 ? -1.389 -30.596 -13.692 1.00 38.00 115 VAL A O 1
ATOM 926 N N . LEU A 1 116 ? -2.520 -28.674 -13.917 1.00 39.38 116 LEU A N 1
ATOM 927 C CA . LEU A 1 116 ? -2.923 -28.536 -12.511 1.00 39.38 116 LEU A CA 1
ATOM 928 C C . LEU A 1 116 ? -4.201 -29.323 -12.153 1.00 39.38 116 LEU A C 1
ATOM 930 O O . LEU A 1 116 ? -4.630 -29.283 -10.997 1.00 39.38 116 LEU A O 1
ATOM 934 N N . ASN A 1 117 ? -4.803 -30.054 -13.102 1.00 35.00 117 ASN A N 1
ATOM 935 C CA . ASN A 1 117 ? -5.887 -30.991 -12.810 1.00 35.00 117 ASN A CA 1
ATOM 936 C C . ASN A 1 117 ? -5.337 -32.191 -12.025 1.00 35.00 117 ASN A C 1
ATOM 938 O O . ASN A 1 117 ? -4.968 -33.226 -12.581 1.00 35.00 117 ASN A O 1
ATOM 942 N N . PHE A 1 118 ? -5.384 -32.073 -10.699 1.00 39.59 118 PHE A N 1
ATOM 943 C CA . PHE A 1 118 ? -5.812 -33.193 -9.870 1.00 39.59 118 PHE A CA 1
ATOM 944 C C . PHE A 1 118 ? -7.067 -33.808 -10.515 1.00 39.59 118 PHE A C 1
ATOM 946 O O . PHE A 1 118 ? -7.966 -33.077 -10.933 1.00 39.59 118 PHE A O 1
ATOM 953 N N . GLY A 1 119 ? -7.046 -35.129 -10.696 1.00 34.69 119 GLY A N 1
ATOM 954 C CA . GLY A 1 119 ? -7.955 -35.871 -11.567 1.00 34.69 119 GLY A CA 1
ATOM 955 C C . GLY A 1 119 ? -9.444 -35.562 -11.396 1.00 34.69 119 GLY A C 1
ATOM 956 O O . GLY A 1 119 ? -9.909 -35.192 -10.324 1.00 34.69 119 GLY A O 1
ATOM 957 N N . ASP A 1 120 ? -10.148 -35.727 -12.514 1.00 35.09 120 ASP A N 1
ATOM 958 C CA . ASP A 1 120 ? -11.596 -35.796 -12.714 1.00 35.09 120 ASP A CA 1
ATOM 959 C C . ASP A 1 120 ? -12.463 -35.912 -11.445 1.00 35.09 120 ASP A C 1
ATOM 961 O O . ASP A 1 120 ? -12.820 -37.008 -11.034 1.00 35.09 120 ASP A O 1
ATOM 965 N N . ASP A 1 121 ? -12.871 -34.767 -10.886 1.00 33.94 121 ASP A N 1
ATOM 966 C CA . ASP A 1 121 ? -14.044 -34.644 -9.997 1.00 33.94 121 ASP A CA 1
ATOM 967 C C . ASP A 1 121 ? -14.694 -33.239 -10.079 1.00 33.94 121 ASP A C 1
ATOM 969 O O . ASP A 1 121 ? -15.286 -32.712 -9.132 1.00 33.94 121 ASP A O 1
ATOM 973 N N . MET A 1 122 ? -14.644 -32.614 -11.264 1.00 35.69 122 MET A N 1
ATOM 974 C CA . MET A 1 122 ? -15.228 -31.289 -11.559 1.00 35.69 122 MET A CA 1
ATOM 975 C C . MET A 1 122 ? -16.753 -31.312 -11.781 1.00 35.69 122 MET A C 1
ATOM 977 O O . MET A 1 122 ? -17.293 -30.586 -12.612 1.00 35.69 122 MET A O 1
ATOM 981 N N . ASN A 1 123 ? -17.463 -32.136 -11.010 1.00 35.50 123 ASN A N 1
ATOM 982 C CA . ASN A 1 123 ? -18.891 -31.943 -10.739 1.00 35.50 123 ASN A CA 1
ATOM 983 C C . ASN A 1 123 ? -19.211 -31.959 -9.235 1.00 35.50 123 ASN A C 1
ATOM 985 O O . ASN A 1 123 ? -20.375 -31.947 -8.835 1.00 35.50 123 ASN A O 1
ATOM 989 N N . SER A 1 124 ? -18.177 -31.932 -8.391 1.00 33.88 124 SER A N 1
ATOM 990 C CA . SER A 1 124 ? -18.302 -31.493 -7.012 1.00 33.88 124 SER A CA 1
ATOM 991 C C . SER A 1 124 ? -17.917 -30.017 -6.966 1.00 33.88 124 SER A C 1
ATOM 993 O O . SER A 1 124 ? -16.803 -29.619 -7.296 1.00 33.88 124 SER A O 1
ATOM 995 N N . SER A 1 125 ? -18.866 -29.160 -6.603 1.00 36.12 125 SER A N 1
ATOM 996 C CA . SER A 1 125 ? -18.534 -27.821 -6.140 1.00 36.12 125 SER A CA 1
ATOM 997 C C . SER A 1 125 ? -17.514 -27.973 -5.012 1.00 36.12 125 SER A C 1
ATOM 999 O O . SER A 1 125 ? -17.890 -28.412 -3.922 1.00 36.12 125 SER A O 1
ATOM 1001 N N . VAL A 1 126 ? -16.244 -27.638 -5.249 1.00 43.19 126 VAL A N 1
ATOM 1002 C CA . VAL A 1 126 ? -15.270 -27.470 -4.168 1.00 43.19 126 VAL A CA 1
ATOM 1003 C C . VAL A 1 126 ? -15.706 -26.221 -3.410 1.00 43.19 126 VAL A C 1
ATOM 1005 O O . VAL A 1 126 ? -15.224 -25.113 -3.636 1.00 43.19 126 VAL A O 1
ATOM 1008 N N . GLN A 1 127 ? -16.712 -26.377 -2.549 1.00 43.06 127 GLN A N 1
ATOM 1009 C CA . GLN A 1 127 ? -16.918 -25.432 -1.472 1.00 43.06 127 GLN A CA 1
ATOM 1010 C C . GLN A 1 127 ? -15.604 -25.411 -0.690 1.00 43.06 127 GLN A C 1
ATOM 1012 O O . GLN A 1 127 ? -15.069 -26.489 -0.406 1.00 43.06 127 GLN A O 1
ATOM 1017 N N . PRO A 1 128 ? -15.046 -24.233 -0.360 1.00 48.78 128 PRO A N 1
ATOM 1018 C CA . PRO A 1 128 ? -13.965 -24.194 0.608 1.00 48.78 128 PRO A CA 1
ATOM 1019 C C . PRO A 1 128 ? -14.462 -24.964 1.833 1.00 48.78 128 PRO A C 1
ATOM 1021 O O . PRO A 1 128 ? -15.525 -24.656 2.369 1.00 48.78 128 PRO A O 1
ATOM 1024 N N . SER A 1 129 ? -13.742 -26.020 2.217 1.00 57.03 129 SER A N 1
ATOM 1025 C CA . SER A 1 129 ? -14.158 -26.942 3.284 1.00 57.03 129 SER A CA 1
ATOM 1026 C C . SER A 1 129 ? -14.351 -26.238 4.631 1.00 57.03 129 SER A C 1
ATOM 1028 O O . SER A 1 129 ? -14.923 -26.810 5.557 1.00 57.03 129 SER A O 1
ATOM 1030 N N . ILE A 1 130 ? -13.891 -24.988 4.727 1.00 76.31 130 ILE A N 1
ATOM 1031 C CA . ILE A 1 130 ? -14.024 -24.098 5.867 1.00 76.31 130 ILE A CA 1
ATOM 1032 C C . ILE A 1 130 ? -14.766 -22.831 5.397 1.00 76.31 130 ILE A C 1
ATOM 1034 O O . ILE A 1 130 ? -14.292 -22.158 4.473 1.00 76.31 130 ILE A O 1
ATOM 1038 N N . PRO A 1 131 ? -15.927 -22.500 5.993 1.00 85.75 131 PRO A N 1
ATOM 1039 C CA . PRO A 1 131 ? -16.671 -21.291 5.659 1.00 85.75 131 PRO A CA 1
ATOM 1040 C C . PRO A 1 131 ? -15.889 -20.025 6.040 1.00 85.75 131 PRO A C 1
ATOM 1042 O O . PRO A 1 131 ? -15.017 -20.046 6.909 1.00 85.75 131 PRO A O 1
ATOM 1045 N N . ALA A 1 132 ? -16.213 -18.908 5.384 1.00 90.38 132 ALA A N 1
ATOM 1046 C CA . ALA A 1 132 ? -15.639 -17.611 5.728 1.00 90.38 132 ALA A CA 1
ATOM 1047 C C . ALA A 1 132 ? -16.054 -17.186 7.142 1.00 90.38 132 ALA A C 1
ATOM 1049 O O . ALA A 1 132 ? -17.190 -17.421 7.552 1.00 90.38 132 ALA A O 1
ATOM 1050 N N . LEU A 1 133 ? -15.143 -16.516 7.854 1.00 91.62 133 LEU A N 1
ATOM 1051 C CA . LEU A 1 133 ? -15.362 -16.076 9.228 1.00 91.62 133 LEU A CA 1
ATOM 1052 C C . LEU A 1 133 ? -16.580 -15.145 9.322 1.00 91.62 133 LEU A C 1
ATOM 1054 O O . LEU A 1 133 ? -16.549 -14.022 8.807 1.00 91.62 133 LEU A O 1
ATOM 1058 N N . SER A 1 134 ? -17.608 -15.608 10.031 1.00 89.81 134 SER A N 1
ATOM 1059 C CA . SER A 1 134 ? -18.833 -14.854 10.327 1.00 89.81 134 SER A CA 1
ATOM 1060 C C . SER A 1 134 ? -18.725 -14.032 11.621 1.00 89.81 134 SER A C 1
ATOM 1062 O O . SER A 1 134 ? -17.872 -14.291 12.473 1.00 89.81 134 SER A O 1
ATOM 1064 N N . ASP A 1 135 ? -19.627 -13.063 11.832 1.00 80.25 135 ASP A N 1
ATOM 1065 C CA . ASP A 1 135 ? -19.677 -12.271 13.081 1.00 80.25 135 ASP A CA 1
ATOM 1066 C C . ASP A 1 135 ? -19.877 -13.155 14.328 1.00 80.25 135 ASP A C 1
ATOM 1068 O O . ASP A 1 135 ? -19.228 -12.960 15.358 1.00 80.25 135 ASP A O 1
ATOM 1072 N N . GLY A 1 136 ? -20.741 -14.171 14.225 1.00 80.69 136 GLY A N 1
ATOM 1073 C CA . GLY A 1 136 ? -21.016 -15.101 15.321 1.00 80.69 136 GLY A CA 1
ATOM 1074 C C . GLY A 1 136 ? -19.807 -15.958 15.696 1.00 80.69 136 GLY A C 1
ATOM 1075 O O . GLY A 1 136 ? -19.593 -16.239 16.874 1.00 80.69 136 GLY A O 1
ATOM 1076 N N . GLU A 1 137 ? -18.993 -16.352 14.716 1.00 89.06 137 GLU A N 1
ATOM 1077 C CA . GLU A 1 137 ? -17.735 -17.060 14.961 1.00 89.06 137 GLU A CA 1
ATOM 1078 C C . GLU A 1 137 ? -16.657 -16.131 15.498 1.00 89.06 137 GLU A C 1
ATOM 1080 O O . GLU A 1 137 ? -15.983 -16.495 16.457 1.00 89.06 137 GLU A O 1
ATOM 1085 N N . PHE A 1 138 ? -16.536 -14.917 14.956 1.00 86.75 138 PHE A N 1
ATOM 1086 C CA . PHE A 1 138 ? -15.570 -13.925 15.421 1.00 86.75 138 PHE A CA 1
ATOM 1087 C C . PHE A 1 138 ? -15.710 -13.637 16.921 1.00 86.75 138 PHE A C 1
ATOM 1089 O O . PHE A 1 138 ? -14.713 -13.597 17.641 1.00 86.75 138 PHE A O 1
ATOM 1096 N N . ARG A 1 139 ? -16.947 -13.534 17.425 1.00 82.88 139 ARG A N 1
ATOM 1097 C CA . ARG A 1 139 ? -17.223 -13.340 18.859 1.00 82.88 139 ARG A CA 1
ATOM 1098 C C . ARG A 1 139 ? -16.682 -14.458 19.751 1.00 82.88 139 ARG A C 1
ATOM 1100 O O . ARG A 1 139 ? -16.399 -14.186 20.909 1.00 82.88 139 ARG A O 1
ATOM 1107 N N . LYS A 1 140 ? -16.508 -15.682 19.240 1.00 89.31 140 LYS A N 1
ATOM 1108 C CA . LYS A 1 140 ? -15.951 -16.811 20.011 1.00 89.31 140 LYS A CA 1
ATOM 1109 C C . LYS A 1 140 ? -14.458 -16.644 20.302 1.00 89.31 140 LYS A C 1
ATOM 1111 O O . LYS A 1 140 ? -13.955 -17.263 21.232 1.00 89.31 140 LYS A O 1
ATOM 1116 N N . PHE A 1 141 ? -13.757 -15.820 19.521 1.00 88.94 141 PHE A N 1
ATOM 1117 C CA . PHE A 1 141 ? -12.343 -15.495 19.743 1.00 88.94 141 PHE A CA 1
ATOM 1118 C C . PHE A 1 141 ? -12.157 -14.303 20.688 1.00 88.94 141 PHE A C 1
ATOM 1120 O O . PHE A 1 141 ? -11.019 -13.969 21.030 1.00 88.94 141 PHE A O 1
ATOM 1127 N N . CYS A 1 142 ? -13.260 -13.669 21.094 1.00 82.88 142 CYS A N 1
ATOM 1128 C CA . CYS A 1 142 ? -13.274 -12.504 21.959 1.00 82.88 142 CYS A CA 1
ATOM 1129 C C . CYS A 1 142 ? -13.749 -12.853 23.377 1.00 82.88 142 CYS A C 1
ATOM 1131 O O . CYS A 1 142 ? -14.583 -13.737 23.561 1.00 82.88 142 CYS A O 1
ATOM 1133 N N . ASP A 1 143 ? -13.264 -12.121 24.378 1.00 80.62 143 ASP A N 1
ATOM 1134 C CA . ASP A 1 143 ? -13.818 -12.159 25.733 1.00 80.62 143 ASP A CA 1
ATOM 1135 C C . ASP A 1 143 ? -15.080 -11.278 25.882 1.00 80.62 143 ASP A C 1
ATOM 1137 O O . ASP A 1 143 ? -15.563 -10.653 24.933 1.00 80.62 143 ASP A O 1
ATOM 1141 N N . ALA A 1 144 ? -15.612 -11.196 27.107 1.00 72.44 144 ALA A N 1
ATOM 1142 C CA . ALA A 1 144 ? -16.806 -10.411 27.425 1.00 72.44 144 ALA A CA 1
ATOM 1143 C C . ALA A 1 144 ? -16.640 -8.891 27.220 1.00 72.44 144 ALA A C 1
ATOM 1145 O O . ALA A 1 144 ? -17.640 -8.189 27.062 1.00 72.44 144 ALA A O 1
ATOM 1146 N N . VAL A 1 145 ? -15.406 -8.373 27.219 1.00 72.31 145 VAL A N 1
ATOM 1147 C CA . VAL A 1 145 ? -15.105 -6.950 26.973 1.00 72.31 145 VAL A CA 1
ATOM 1148 C C . VAL A 1 145 ? -14.665 -6.688 25.525 1.00 72.31 145 VAL A C 1
ATOM 1150 O O . VAL A 1 145 ? -14.427 -5.540 25.136 1.00 72.31 145 VAL A O 1
ATOM 1153 N N . GLY A 1 146 ? -14.611 -7.731 24.694 1.00 74.44 146 GLY A N 1
ATOM 1154 C CA . GLY A 1 146 ? -14.281 -7.666 23.278 1.00 74.44 146 GLY A CA 1
ATOM 1155 C C . GLY A 1 146 ? -12.781 -7.663 22.975 1.00 74.44 146 GLY A C 1
ATOM 1156 O O . GLY A 1 146 ? -12.404 -7.194 21.901 1.00 74.44 146 GLY A O 1
ATOM 1157 N N . GLN A 1 147 ? -11.917 -8.123 23.880 1.00 81.62 147 GLN A N 1
ATOM 1158 C CA . GLN A 1 147 ? -10.504 -8.381 23.577 1.00 81.62 147 GLN A CA 1
ATOM 1159 C C . GLN A 1 147 ? -10.346 -9.724 22.871 1.00 81.62 147 GLN A C 1
ATOM 1161 O O . GLN A 1 147 ? -11.072 -10.664 23.176 1.00 81.62 147 GLN A O 1
ATOM 1166 N N . ILE A 1 148 ? -9.386 -9.832 21.950 1.00 86.44 148 ILE A N 1
ATOM 1167 C CA . ILE A 1 148 ? -9.087 -11.099 21.271 1.00 86.44 148 ILE A CA 1
ATOM 1168 C C . ILE A 1 148 ? -8.210 -11.954 22.185 1.00 86.44 148 ILE A C 1
ATOM 1170 O O . ILE A 1 148 ? -7.054 -11.615 22.416 1.00 86.44 148 ILE A O 1
ATOM 1174 N N . VAL A 1 149 ? -8.747 -13.078 22.657 1.00 87.81 149 VAL A N 1
ATOM 1175 C CA . VAL A 1 149 ? -8.035 -14.029 23.533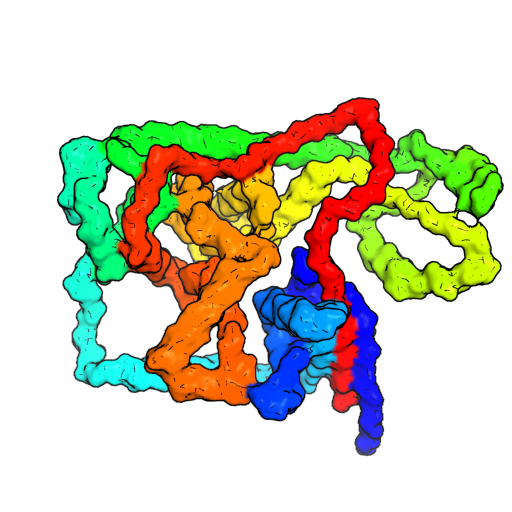 1.00 87.81 149 VAL A CA 1
ATOM 1176 C C . VAL A 1 149 ? -7.306 -15.097 22.714 1.00 87.81 149 VAL A C 1
ATOM 1178 O O . VAL A 1 149 ? -6.224 -15.549 23.075 1.00 87.81 149 VAL A O 1
ATOM 1181 N N . HIS A 1 150 ? -7.885 -15.477 21.574 1.00 88.50 150 HIS A N 1
ATOM 1182 C CA . HIS A 1 150 ? -7.426 -16.582 20.726 1.00 88.50 150 HIS A CA 1
ATOM 1183 C C . HIS A 1 150 ? -6.921 -16.071 19.367 1.00 88.50 150 HIS A C 1
ATOM 1185 O O . HIS A 1 150 ? -7.472 -16.380 18.308 1.00 88.50 150 HIS A O 1
ATOM 1191 N N . ALA A 1 151 ? -5.899 -15.206 19.390 1.00 89.38 151 ALA A N 1
ATOM 1192 C CA . ALA A 1 151 ? -5.415 -14.498 18.198 1.00 89.38 151 ALA A CA 1
ATOM 1193 C C . ALA A 1 151 ? -4.802 -15.430 17.136 1.00 89.38 151 ALA A C 1
ATOM 1195 O O . ALA A 1 151 ? -4.961 -15.195 15.934 1.00 89.38 151 ALA A O 1
ATOM 1196 N N . LYS A 1 152 ? -4.119 -16.499 17.563 1.00 90.56 152 LYS A N 1
ATOM 1197 C CA . LYS A 1 152 ? -3.489 -17.474 16.662 1.00 90.56 152 LYS A CA 1
ATOM 1198 C C . LYS A 1 152 ? -4.539 -18.322 15.942 1.00 90.56 152 LYS A C 1
ATOM 1200 O O . LYS A 1 152 ? -4.443 -18.549 14.735 1.00 90.56 152 LYS A O 1
ATOM 1205 N N . GLU A 1 153 ? -5.556 -18.761 16.671 1.00 92.19 153 GLU A N 1
ATOM 1206 C CA . GLU A 1 153 ? -6.676 -19.534 16.148 1.00 92.19 153 GLU A CA 1
ATOM 1207 C C . GLU A 1 153 ? -7.525 -18.678 15.205 1.00 92.19 153 GLU A C 1
ATOM 1209 O O . GLU A 1 153 ? -7.859 -19.131 14.112 1.00 92.19 153 GLU A O 1
ATOM 1214 N N . LEU A 1 154 ? -7.786 -17.415 15.567 1.00 92.00 154 LEU A N 1
ATOM 1215 C CA . LEU A 1 154 ? -8.472 -16.457 14.699 1.00 92.00 154 LEU A CA 1
ATOM 1216 C C . LEU A 1 154 ? -7.749 -16.302 13.353 1.00 92.00 154 LEU A C 1
ATOM 1218 O O . LEU A 1 154 ? -8.374 -16.415 12.300 1.00 92.00 154 LEU A O 1
ATOM 1222 N N . ARG A 1 155 ? -6.428 -16.077 13.374 1.00 94.44 155 ARG A N 1
ATOM 1223 C CA . ARG A 1 155 ? -5.614 -15.983 12.150 1.00 94.44 155 ARG A CA 1
ATOM 1224 C C . ARG A 1 155 ? -5.653 -17.280 11.342 1.00 94.44 155 ARG A C 1
ATOM 1226 O O . ARG A 1 155 ? -5.768 -17.221 10.125 1.00 94.44 155 ARG A O 1
ATOM 1233 N N . SER A 1 156 ? -5.650 -18.437 12.001 1.00 93.38 156 SER A N 1
ATOM 1234 C CA . SER A 1 156 ? -5.769 -19.735 11.322 1.00 93.38 156 SER A CA 1
ATOM 1235 C C . SER A 1 156 ? -7.113 -19.878 10.597 1.00 93.38 156 SER A C 1
ATOM 1237 O O . SER A 1 156 ? -7.139 -20.262 9.431 1.00 93.38 156 SER A O 1
ATOM 1239 N N . VAL A 1 157 ? -8.229 -19.507 11.234 1.00 93.81 157 VAL A N 1
ATOM 1240 C CA . VAL A 1 157 ? -9.555 -19.539 10.589 1.00 93.81 157 VAL A CA 1
ATOM 1241 C C . VAL A 1 157 ? -9.617 -18.592 9.393 1.00 93.81 157 VAL A C 1
ATOM 1243 O O . VAL A 1 157 ? -10.118 -18.976 8.340 1.00 93.81 157 VAL A O 1
ATOM 1246 N N . ILE A 1 158 ? -9.051 -17.390 9.514 1.00 95.12 158 ILE A N 1
ATOM 1247 C CA . ILE A 1 158 ? -8.975 -16.438 8.399 1.00 95.12 158 ILE A CA 1
ATOM 1248 C C . ILE A 1 158 ? -8.118 -16.995 7.257 1.00 95.12 158 ILE A C 1
ATOM 1250 O O . ILE A 1 158 ? -8.509 -16.879 6.099 1.00 95.12 158 ILE A O 1
ATOM 1254 N N . TYR A 1 159 ? -6.979 -17.617 7.566 1.00 95.06 159 TYR A N 1
ATOM 1255 C CA . TYR A 1 159 ? -6.075 -18.186 6.567 1.00 95.06 159 TYR A CA 1
ATOM 1256 C C . TYR A 1 159 ? -6.764 -19.255 5.705 1.00 95.06 159 TYR A C 1
ATOM 1258 O O . TYR A 1 159 ? -6.609 -19.250 4.486 1.00 95.06 159 TYR A O 1
ATOM 1266 N N . TYR A 1 160 ? -7.565 -20.137 6.311 1.00 93.00 160 TYR A N 1
ATOM 1267 C CA . TYR A 1 160 ? -8.245 -21.206 5.573 1.00 93.00 160 TYR A CA 1
ATOM 1268 C C . TYR A 1 160 ? -9.609 -20.798 4.986 1.00 93.00 160 TYR A C 1
ATOM 1270 O O . TYR A 1 160 ? -9.970 -21.247 3.897 1.00 93.00 160 TYR A O 1
ATOM 1278 N N . GLY A 1 161 ? -10.381 -19.963 5.689 1.00 91.31 161 GLY A N 1
ATOM 1279 C CA . GLY A 1 161 ? -11.766 -19.625 5.332 1.00 91.31 161 GLY A CA 1
ATOM 1280 C C . GLY A 1 161 ? -11.952 -18.254 4.675 1.00 91.31 161 GLY A C 1
ATOM 1281 O O . GLY A 1 161 ? -12.903 -18.054 3.919 1.00 91.31 161 GLY A O 1
ATOM 1282 N N . GLY A 1 162 ? -11.041 -17.306 4.902 1.00 93.81 162 GLY A N 1
ATOM 1283 C CA . GLY A 1 162 ? -11.241 -15.889 4.579 1.00 93.81 162 GLY A CA 1
ATOM 1284 C C . GLY A 1 162 ? -12.235 -15.202 5.525 1.00 93.81 162 GLY A C 1
ATOM 1285 O O . GLY A 1 162 ? -12.614 -15.749 6.563 1.00 93.81 162 GLY A O 1
ATOM 1286 N N . ILE A 1 163 ? -12.656 -13.981 5.179 1.00 95.25 163 ILE A N 1
ATOM 1287 C CA . ILE A 1 163 ? -13.556 -13.164 6.011 1.00 95.25 163 ILE A CA 1
ATOM 1288 C C . ILE A 1 163 ? -14.827 -12.798 5.242 1.00 95.25 163 ILE A C 1
ATOM 1290 O O . ILE A 1 163 ? -14.782 -12.427 4.066 1.00 95.25 163 ILE A O 1
ATOM 1294 N N . GLU A 1 164 ? -15.975 -12.850 5.922 1.00 93.31 164 GLU A N 1
ATOM 1295 C CA . GLU A 1 164 ? -17.230 -12.344 5.370 1.00 93.31 164 GLU A CA 1
ATOM 1296 C C . GLU A 1 164 ? -17.114 -10.833 5.045 1.00 93.31 164 GLU A C 1
ATOM 1298 O O . GLU A 1 164 ? -16.647 -10.058 5.887 1.00 93.31 164 GLU A O 1
ATOM 1303 N N . PRO A 1 165 ? -17.559 -10.352 3.864 1.00 93.25 165 PRO A N 1
ATOM 1304 C CA . PRO A 1 165 ? -17.378 -8.953 3.455 1.00 93.25 165 PRO A CA 1
ATOM 1305 C C . PRO A 1 165 ? -17.837 -7.906 4.482 1.00 93.25 165 PRO A C 1
ATOM 1307 O O . PRO A 1 165 ? -17.183 -6.877 4.650 1.00 93.25 165 PRO A O 1
ATOM 1310 N N . SER A 1 166 ? -18.933 -8.181 5.194 1.00 87.44 166 SER A N 1
ATOM 1311 C CA . SER A 1 166 ? -19.521 -7.312 6.223 1.00 87.44 166 SER A CA 1
ATOM 1312 C C . SER A 1 166 ? -18.598 -7.098 7.435 1.00 87.44 166 SER A C 1
ATOM 1314 O O . SER A 1 166 ? -18.636 -6.037 8.074 1.00 87.44 166 SER A O 1
ATOM 1316 N N . LEU A 1 167 ? -17.736 -8.079 7.719 1.00 90.19 167 LEU A N 1
ATOM 1317 C CA . LEU A 1 167 ? -16.872 -8.144 8.892 1.00 90.19 167 LEU A CA 1
ATOM 1318 C C . LEU A 1 167 ? -15.458 -7.589 8.632 1.00 90.19 167 LEU A C 1
ATOM 1320 O O . LEU A 1 167 ? -14.765 -7.187 9.574 1.00 90.19 167 LEU A O 1
ATOM 1324 N N . ARG A 1 168 ? -15.039 -7.475 7.363 1.00 96.31 168 ARG A N 1
ATOM 1325 C CA . ARG A 1 168 ? -13.699 -6.994 6.968 1.00 96.31 168 ARG A CA 1
ATOM 1326 C C . ARG A 1 168 ? -13.302 -5.682 7.631 1.00 96.31 168 ARG A C 1
ATOM 1328 O O . ARG A 1 168 ? -12.210 -5.578 8.182 1.00 96.31 168 ARG A O 1
ATOM 1335 N N . LYS A 1 169 ? -14.213 -4.703 7.670 1.00 92.06 169 LYS A N 1
ATOM 1336 C CA . LYS A 1 169 ? -13.979 -3.387 8.293 1.00 92.06 169 LYS A CA 1
ATOM 1337 C C . LYS A 1 169 ? -13.535 -3.475 9.758 1.00 92.06 169 LYS A C 1
ATOM 1339 O O . LYS A 1 169 ? -12.881 -2.555 10.245 1.00 92.06 169 LYS A O 1
ATOM 1344 N N . VAL A 1 170 ? -13.893 -4.542 10.472 1.00 89.12 170 VAL A N 1
ATOM 1345 C CA . VAL A 1 170 ? -13.474 -4.784 11.859 1.00 89.12 170 VAL A CA 1
ATOM 1346 C C . VAL A 1 170 ? -12.193 -5.614 11.878 1.00 89.12 170 VAL A C 1
ATOM 1348 O O . VAL A 1 170 ? -11.194 -5.192 12.458 1.00 89.12 170 VAL A O 1
ATOM 1351 N N . VAL A 1 171 ? -12.202 -6.769 11.211 1.00 94.25 171 VAL A N 1
ATOM 1352 C CA . VAL A 1 171 ? -11.128 -7.769 11.320 1.00 94.25 171 VAL A CA 1
ATOM 1353 C C . VAL A 1 171 ? -9.832 -7.319 10.648 1.00 94.25 171 VAL A C 1
ATOM 1355 O O . VAL A 1 171 ? -8.755 -7.587 11.175 1.00 94.25 171 VAL A O 1
ATOM 1358 N N . TRP A 1 172 ? -9.891 -6.552 9.558 1.00 97.31 172 TRP A N 1
ATOM 1359 C CA . TRP A 1 172 ? -8.686 -6.047 8.889 1.00 97.31 172 TRP A CA 1
ATOM 1360 C C . TRP A 1 172 ? -7.830 -5.169 9.806 1.00 97.31 172 TRP A C 1
ATOM 1362 O O . TRP A 1 172 ? -6.609 -5.242 9.751 1.00 97.31 172 TRP A O 1
ATOM 1372 N N . LYS A 1 173 ? -8.436 -4.402 10.721 1.00 94.12 173 LYS A N 1
ATOM 1373 C CA . LYS A 1 173 ? -7.673 -3.609 11.701 1.00 94.12 173 LYS A CA 1
ATOM 1374 C C . LYS A 1 173 ? -6.876 -4.494 12.664 1.00 94.12 173 LYS A C 1
ATOM 1376 O O . LYS A 1 173 ? -5.807 -4.093 13.111 1.00 94.12 173 LYS A O 1
ATOM 1381 N N . HIS A 1 174 ? -7.365 -5.699 12.958 1.00 92.12 174 HIS A N 1
ATOM 1382 C CA . HIS A 1 174 ? -6.615 -6.685 13.734 1.00 92.12 174 HIS A CA 1
ATOM 1383 C C . HIS A 1 174 ? -5.520 -7.356 12.911 1.00 92.12 174 HIS A C 1
ATOM 1385 O O . HIS A 1 174 ? -4.403 -7.480 13.400 1.00 92.12 174 HIS A O 1
ATOM 1391 N N . LEU A 1 175 ? -5.807 -7.747 11.665 1.00 94.62 175 LEU A N 1
ATOM 1392 C CA . LEU A 1 175 ? -4.807 -8.359 10.782 1.00 94.62 175 LEU A CA 1
ATOM 1393 C C . LEU A 1 175 ? -3.627 -7.427 10.495 1.00 94.62 175 LEU A C 1
ATOM 1395 O O . LEU A 1 175 ? -2.485 -7.882 10.456 1.00 94.62 175 LEU A O 1
ATOM 1399 N N . LEU A 1 176 ? -3.913 -6.133 10.336 1.00 94.94 176 LEU A N 1
ATOM 1400 C CA . LEU A 1 176 ? -2.931 -5.075 10.106 1.00 94.94 176 LEU A CA 1
ATOM 1401 C C . LEU A 1 176 ? -2.268 -4.569 11.396 1.00 94.94 176 LEU A C 1
ATOM 1403 O O . LEU A 1 176 ? -1.455 -3.659 11.320 1.00 94.94 176 LEU A O 1
ATOM 1407 N N . ASN A 1 177 ? -2.602 -5.132 12.564 1.00 93.31 177 ASN A N 1
ATOM 1408 C CA . ASN A 1 177 ? -2.044 -4.745 13.865 1.00 93.31 177 ASN A CA 1
ATOM 1409 C C . ASN A 1 177 ? -2.235 -3.246 14.209 1.00 93.31 177 ASN A C 1
ATOM 1411 O O . ASN A 1 177 ? -1.363 -2.608 14.788 1.00 93.31 177 ASN A O 1
ATOM 1415 N N . VAL A 1 178 ? -3.401 -2.670 13.883 1.00 94.69 178 VAL A N 1
ATOM 1416 C CA . VAL A 1 178 ? -3.730 -1.254 14.170 1.00 94.69 178 VAL A CA 1
ATOM 1417 C C . VAL A 1 178 ? -3.824 -0.970 15.672 1.00 94.69 178 VAL A C 1
ATOM 1419 O O . VAL A 1 178 ? -3.523 0.135 16.121 1.00 94.69 178 VAL A O 1
ATOM 1422 N N . TYR A 1 179 ? -4.303 -1.946 16.443 1.00 92.19 179 TYR A N 1
ATOM 1423 C CA . TYR A 1 179 ? -4.590 -1.786 17.865 1.00 92.19 179 TYR A CA 1
ATOM 1424 C C . TYR A 1 179 ? -3.419 -2.252 18.726 1.00 92.19 179 TYR A C 1
ATOM 1426 O O . TYR A 1 179 ? -2.975 -3.391 18.539 1.00 92.19 179 TYR A O 1
ATOM 1434 N N . PRO A 1 180 ? -2.995 -1.440 19.710 1.00 91.56 180 PRO A N 1
ATOM 1435 C CA . PRO A 1 180 ? -2.141 -1.917 20.782 1.00 91.56 180 PRO A CA 1
ATOM 1436 C C . PRO A 1 180 ? -2.747 -3.103 21.537 1.00 91.56 180 PRO A C 1
ATOM 1438 O O . PRO A 1 180 ? -3.970 -3.291 21.564 1.00 91.56 180 PRO A O 1
ATOM 1441 N N . GLU A 1 181 ? -1.877 -3.905 22.144 1.00 85.06 181 GLU A N 1
ATOM 1442 C CA . GLU A 1 181 ? -2.269 -5.112 22.870 1.00 85.06 181 GLU A CA 1
ATOM 1443 C C . GLU A 1 181 ? -3.214 -4.802 24.048 1.00 85.06 181 GLU A C 1
ATOM 1445 O O . GLU A 1 181 ? -3.082 -3.783 24.727 1.00 85.06 181 GLU A O 1
ATOM 1450 N N . GLY A 1 182 ? -4.191 -5.684 24.285 1.00 84.62 182 GLY A N 1
ATOM 1451 C CA . GLY A 1 182 ? -5.069 -5.617 25.458 1.00 84.62 182 GLY A CA 1
ATOM 1452 C C . GLY A 1 182 ? -6.189 -4.570 25.410 1.00 84.62 182 GLY A C 1
ATOM 1453 O O . GLY A 1 182 ? -6.858 -4.366 26.417 1.00 84.62 182 GLY A O 1
ATOM 1454 N N . MET A 1 183 ? -6.448 -3.904 24.279 1.00 86.81 183 MET A N 1
ATOM 1455 C CA . MET A 1 183 ? -7.570 -2.956 24.189 1.00 86.81 183 MET A CA 1
ATOM 1456 C C . MET A 1 183 ? -8.934 -3.654 24.074 1.00 86.81 183 MET A C 1
ATOM 1458 O O . MET A 1 183 ? -9.183 -4.434 23.147 1.00 86.81 183 MET A O 1
ATOM 1462 N N . SER A 1 184 ? -9.866 -3.293 24.958 1.00 85.50 184 SER A N 1
ATOM 1463 C CA . SER A 1 184 ? -11.280 -3.684 24.883 1.00 85.50 184 SER A CA 1
ATOM 1464 C C . SER A 1 184 ? -11.975 -3.129 23.635 1.00 85.50 184 SER A C 1
ATOM 1466 O O . SER A 1 184 ? -11.502 -2.196 22.982 1.00 85.50 184 SER A O 1
ATOM 1468 N N . GLY A 1 185 ? -13.153 -3.663 23.300 1.00 78.75 185 GLY A N 1
ATOM 1469 C CA . GLY A 1 185 ? -13.939 -3.175 22.161 1.00 78.75 185 GLY A CA 1
ATOM 1470 C C . GLY A 1 185 ? -14.255 -1.675 22.242 1.00 78.75 185 GLY A C 1
ATOM 1471 O O . GLY A 1 185 ? -14.174 -0.972 21.234 1.00 78.75 185 GLY A O 1
ATOM 1472 N N . ARG A 1 186 ? -14.543 -1.164 23.448 1.00 80.06 186 ARG A N 1
ATOM 1473 C CA . ARG A 1 186 ? -14.829 0.260 23.680 1.00 80.06 186 ARG A CA 1
ATOM 1474 C C . ARG A 1 186 ? -13.585 1.129 23.509 1.00 80.06 186 ARG A C 1
ATOM 1476 O O . ARG A 1 186 ? -13.638 2.123 22.791 1.00 80.06 186 ARG A O 1
ATOM 1483 N N . GLU A 1 187 ? -12.463 0.730 24.103 1.00 87.50 187 GLU A N 1
ATOM 1484 C CA . GLU A 1 187 ? -11.192 1.456 23.968 1.00 87.50 187 GLU A CA 1
ATOM 1485 C C . GLU A 1 187 ? -10.735 1.516 22.510 1.00 87.50 187 GLU A C 1
ATOM 1487 O O . GLU A 1 187 ? -10.257 2.552 22.059 1.00 87.50 187 GLU A O 1
ATOM 1492 N N . ARG A 1 188 ? -10.962 0.450 21.732 1.00 89.44 188 ARG A N 1
ATOM 1493 C CA . ARG A 1 188 ? -10.666 0.433 20.292 1.00 89.44 188 ARG A CA 1
ATOM 1494 C C . ARG A 1 188 ? -11.501 1.438 19.501 1.00 89.44 188 ARG A C 1
ATOM 1496 O O . ARG A 1 188 ? -10.987 2.023 18.548 1.00 89.44 188 ARG A O 1
ATOM 1503 N N . MET A 1 189 ? -12.760 1.668 19.875 1.00 82.31 189 MET A N 1
ATOM 1504 C CA . MET A 1 189 ? -13.586 2.708 19.249 1.00 82.31 189 MET A CA 1
ATOM 1505 C C . MET A 1 189 ? -13.051 4.111 19.561 1.00 82.31 189 MET A C 1
ATOM 1507 O O . MET A 1 189 ? -12.880 4.918 18.644 1.00 82.31 189 MET A O 1
ATOM 1511 N N . ASP A 1 190 ? -12.738 4.383 20.829 1.00 88.00 190 ASP A N 1
ATOM 1512 C CA . ASP A 1 190 ? -12.189 5.673 21.265 1.00 88.00 190 ASP A CA 1
ATOM 1513 C C . ASP A 1 190 ? -10.805 5.935 20.646 1.00 88.00 190 ASP A C 1
ATOM 1515 O O . ASP A 1 190 ? -10.515 7.044 20.189 1.00 88.00 190 ASP A O 1
ATOM 1519 N N . TYR A 1 191 ? -9.981 4.891 20.539 1.00 94.25 191 TYR A N 1
ATOM 1520 C CA . TYR A 1 191 ? -8.674 4.925 19.892 1.00 94.25 191 TYR A CA 1
ATOM 1521 C C . TYR A 1 191 ? -8.770 5.328 18.418 1.00 94.25 191 TYR A C 1
ATOM 1523 O O . TYR A 1 191 ? -8.079 6.248 17.977 1.00 94.25 191 TYR A O 1
ATOM 1531 N N . ILE A 1 192 ? -9.661 4.691 17.652 1.00 95.12 192 ILE A N 1
ATOM 1532 C CA . ILE A 1 192 ? -9.846 5.022 16.234 1.00 95.12 192 ILE A CA 1
ATOM 1533 C C . ILE A 1 192 ? -10.375 6.445 16.071 1.00 95.12 192 ILE A C 1
ATOM 1535 O O . ILE A 1 192 ? -9.886 7.172 15.210 1.00 95.12 192 ILE A O 1
ATOM 1539 N N . LYS A 1 193 ? -11.294 6.890 16.935 1.00 93.75 193 LYS A N 1
ATOM 1540 C CA . LYS A 1 193 ? -11.783 8.275 16.923 1.00 93.75 193 LYS A CA 1
ATOM 1541 C C . LYS A 1 193 ? -10.655 9.282 17.177 1.00 93.75 193 LYS A C 1
ATOM 1543 O O . LYS A 1 193 ? -10.561 10.285 16.469 1.00 93.75 193 LYS A O 1
ATOM 1548 N N . LYS A 1 194 ? -9.778 9.010 18.150 1.00 98.19 194 LYS A N 1
ATOM 1549 C CA . LYS A 1 194 ? -8.584 9.825 18.432 1.00 98.19 194 LYS A CA 1
ATOM 1550 C C . LYS A 1 194 ? -7.657 9.885 17.213 1.00 98.19 194 LYS A C 1
ATOM 1552 O O . LYS A 1 194 ? -7.253 10.974 16.811 1.00 98.19 194 LYS A O 1
ATOM 1557 N N . LYS A 1 195 ? -7.351 8.737 16.602 1.00 98.00 195 LYS A N 1
ATOM 1558 C CA . LYS A 1 195 ? -6.479 8.650 15.420 1.00 98.00 195 LYS A CA 1
ATOM 1559 C C . LYS A 1 195 ? -7.090 9.299 14.176 1.00 98.00 195 LYS A C 1
ATOM 1561 O O . LYS A 1 195 ? -6.369 9.922 13.404 1.00 98.00 195 LYS A O 1
ATOM 1566 N N . ALA A 1 196 ? -8.409 9.245 14.015 1.00 98.31 196 ALA A N 1
ATOM 1567 C CA . ALA A 1 196 ? -9.099 9.943 12.937 1.00 98.31 196 ALA A CA 1
ATOM 1568 C C . ALA A 1 196 ? -8.978 11.469 13.080 1.00 98.31 196 ALA A C 1
ATOM 1570 O O . ALA A 1 196 ? -8.683 12.160 12.108 1.00 98.31 196 ALA A O 1
ATOM 1571 N N . ALA A 1 197 ? -9.110 12.002 14.300 1.00 98.50 197 ALA A N 1
ATOM 1572 C CA . ALA A 1 197 ? -8.884 13.426 14.558 1.00 98.50 197 ALA A CA 1
ATOM 1573 C C . ALA A 1 197 ? -7.422 13.848 14.304 1.00 98.50 197 ALA A C 1
ATOM 1575 O O . ALA A 1 197 ? -7.166 14.945 13.805 1.00 98.50 197 ALA A O 1
ATOM 1576 N N . GLU A 1 198 ? -6.460 12.974 14.616 1.00 98.31 198 GLU A N 1
ATOM 1577 C CA . GLU A 1 198 ? -5.043 13.181 14.299 1.00 98.31 198 GLU A CA 1
ATOM 1578 C C . GLU A 1 198 ? -4.816 13.255 12.778 1.00 98.31 198 GLU A C 1
ATOM 1580 O O . GLU A 1 198 ? -4.187 14.202 12.303 1.00 98.31 198 GLU A O 1
ATOM 1585 N N . TYR A 1 199 ? -5.403 12.333 12.006 1.00 98.56 199 TYR A N 1
ATOM 1586 C CA . TYR A 1 199 ? -5.378 12.370 10.541 1.00 98.56 199 TYR A CA 1
ATOM 1587 C C . TYR A 1 199 ? -5.950 13.675 9.973 1.00 98.56 199 TYR A C 1
ATOM 1589 O O . TYR A 1 199 ? -5.314 14.309 9.129 1.00 98.56 199 TYR A O 1
ATOM 1597 N N . GLU A 1 200 ? -7.114 14.119 10.458 1.00 98.31 200 GLU A N 1
ATOM 1598 C CA . GLU A 1 200 ? -7.727 15.369 9.997 1.00 98.31 200 GLU A CA 1
ATOM 1599 C C . GLU A 1 200 ? -6.807 16.574 10.215 1.00 98.31 200 GLU A C 1
ATOM 1601 O O . GLU A 1 200 ? -6.696 17.441 9.342 1.00 98.31 200 GLU A O 1
ATOM 1606 N N . LYS A 1 201 ? -6.069 16.602 11.333 1.00 97.38 201 LYS A N 1
ATOM 1607 C CA . LYS A 1 201 ? -5.066 17.638 11.588 1.00 97.38 201 LYS A CA 1
ATOM 1608 C C . LYS A 1 201 ? -3.952 17.597 10.539 1.00 97.38 201 LYS A C 1
ATOM 1610 O O . LYS A 1 201 ? -3.713 18.625 9.908 1.00 97.38 201 LYS A O 1
ATOM 1615 N N . LEU A 1 202 ? -3.334 16.434 10.305 1.00 96.81 202 LEU A N 1
ATOM 1616 C CA . LEU A 1 202 ? -2.265 16.262 9.305 1.00 96.81 202 LEU A CA 1
ATOM 1617 C C . LEU A 1 202 ? -2.730 16.676 7.903 1.00 96.81 202 LEU A C 1
ATOM 1619 O O . LEU A 1 202 ? -2.040 17.416 7.198 1.00 96.81 202 LEU A O 1
ATOM 1623 N N . LYS A 1 203 ? -3.937 16.246 7.522 1.00 96.69 203 LYS A N 1
ATOM 1624 C CA . LYS A 1 203 ? -4.556 16.574 6.238 1.00 96.69 203 LYS A CA 1
ATOM 1625 C C . LYS A 1 203 ? -4.809 18.072 6.087 1.00 96.69 203 LYS A C 1
ATOM 1627 O O . LYS A 1 203 ? -4.532 18.657 5.039 1.00 96.69 203 LYS A O 1
ATOM 1632 N N . SER A 1 204 ? -5.330 18.712 7.134 1.00 94.69 204 SER A N 1
ATOM 1633 C CA . SER A 1 204 ? -5.633 20.144 7.113 1.00 94.69 204 SER A CA 1
ATOM 1634 C C . SER A 1 204 ? -4.385 21.002 6.892 1.00 94.69 204 SER A C 1
ATOM 1636 O O . SER A 1 204 ? -4.461 22.002 6.179 1.00 94.69 204 SER A O 1
ATOM 1638 N N . THR A 1 205 ? -3.228 20.592 7.427 1.00 91.50 205 THR A N 1
ATOM 1639 C CA . THR A 1 205 ? -1.979 21.358 7.338 1.00 91.50 205 THR A CA 1
ATOM 1640 C C . THR A 1 205 ? -1.512 21.532 5.893 1.00 91.50 205 THR A C 1
ATOM 1642 O O . THR A 1 205 ? -1.273 22.659 5.457 1.00 91.50 205 THR A O 1
ATOM 1645 N N . TRP A 1 206 ? -1.437 20.454 5.108 1.00 89.19 206 TRP A N 1
ATOM 1646 C CA . TRP A 1 206 ? -1.007 20.570 3.710 1.00 89.19 206 TRP A CA 1
ATOM 1647 C C . TRP A 1 206 ? -2.098 21.145 2.803 1.00 89.19 206 TRP A C 1
ATOM 1649 O O . TRP A 1 206 ? -1.786 21.869 1.859 1.00 89.19 206 TRP A O 1
ATOM 1659 N N . LYS A 1 207 ? -3.386 20.914 3.099 1.00 89.75 207 LYS A N 1
ATOM 1660 C CA . LYS A 1 207 ? -4.478 21.561 2.351 1.00 89.75 207 LYS A CA 1
ATOM 1661 C C . LYS A 1 207 ? -4.444 23.082 2.504 1.00 89.75 207 LYS A C 1
ATOM 1663 O O . LYS A 1 207 ? -4.626 23.799 1.521 1.00 89.75 207 LYS A O 1
ATOM 1668 N N . GLN A 1 208 ? -4.166 23.579 3.709 1.00 86.44 208 GLN A N 1
ATOM 1669 C CA . GLN A 1 208 ? -3.969 25.009 3.954 1.00 86.44 208 GLN A CA 1
ATOM 1670 C C . GLN A 1 208 ? -2.742 25.546 3.209 1.00 86.44 208 GLN A C 1
ATOM 1672 O O . GLN A 1 208 ? -2.834 26.613 2.607 1.00 86.44 208 GLN A O 1
ATOM 1677 N N . ALA A 1 209 ? -1.636 24.794 3.183 1.00 78.94 209 ALA A N 1
ATOM 1678 C CA . ALA A 1 209 ? -0.447 25.152 2.409 1.00 78.94 209 ALA A CA 1
ATOM 1679 C C . ALA A 1 209 ? -0.755 25.300 0.909 1.00 78.94 209 ALA A C 1
ATOM 1681 O O . ALA A 1 209 ? -0.453 26.337 0.324 1.00 78.94 209 ALA A O 1
ATOM 1682 N N . ILE A 1 210 ? -1.440 24.327 0.293 1.00 74.88 210 ILE A N 1
ATOM 1683 C CA . ILE A 1 210 ? -1.847 24.412 -1.123 1.00 74.88 210 ILE A CA 1
ATOM 1684 C C . ILE A 1 210 ? -2.754 25.623 -1.367 1.00 74.88 210 ILE A C 1
ATOM 1686 O O . ILE A 1 210 ? -2.570 26.347 -2.345 1.00 74.88 210 ILE A O 1
ATOM 1690 N N . ALA A 1 211 ? -3.719 25.875 -0.479 1.00 70.75 211 ALA A N 1
ATOM 1691 C CA . ALA A 1 211 ? -4.627 27.012 -0.611 1.00 70.75 211 ALA A CA 1
ATOM 1692 C C . ALA A 1 211 ? -3.900 28.366 -0.505 1.00 70.75 211 ALA A C 1
ATOM 1694 O O . ALA A 1 211 ? -4.288 29.326 -1.169 1.00 70.75 211 ALA A O 1
ATOM 1695 N N . GLN A 1 212 ? -2.848 28.458 0.313 1.00 62.44 212 GLN A N 1
ATOM 1696 C CA . GLN A 1 212 ? -2.008 29.653 0.412 1.00 62.44 212 GLN A CA 1
ATOM 1697 C C . GLN A 1 212 ? -1.139 29.830 -0.834 1.00 62.44 212 GLN A C 1
ATOM 1699 O O . GLN A 1 212 ? -1.107 30.923 -1.393 1.00 62.44 212 GLN A O 1
ATOM 1704 N N . VAL A 1 213 ? -0.522 28.753 -1.325 1.00 54.72 213 VAL A N 1
ATOM 1705 C CA . VAL A 1 213 ? 0.248 28.748 -2.576 1.00 54.72 213 VAL A CA 1
ATOM 1706 C C . VAL A 1 213 ? -0.628 29.207 -3.749 1.00 54.72 213 VAL A C 1
ATOM 1708 O O . VAL A 1 213 ? -0.255 30.133 -4.463 1.00 54.72 213 VAL A O 1
ATOM 1711 N N . GLY A 1 214 ? -1.844 28.670 -3.894 1.00 43.41 214 GLY A N 1
ATOM 1712 C CA . GLY A 1 214 ? -2.796 29.083 -4.934 1.00 43.41 214 GLY A CA 1
ATOM 1713 C C . GLY A 1 214 ? -3.215 30.559 -4.867 1.00 43.41 214 GLY A C 1
ATOM 1714 O O . GLY A 1 214 ? -3.476 31.162 -5.905 1.00 43.41 214 GLY A O 1
ATOM 1715 N N . LYS A 1 215 ? -3.223 31.175 -3.675 1.00 37.22 215 LYS A N 1
ATOM 1716 C CA . LYS A 1 215 ? -3.477 32.618 -3.501 1.00 37.22 215 LYS A CA 1
ATOM 1717 C C . LYS A 1 215 ? -2.277 33.488 -3.880 1.00 37.22 215 LYS A C 1
ATOM 1719 O O . LYS A 1 215 ? -2.485 34.592 -4.371 1.00 37.22 215 LYS A O 1
ATOM 1724 N N . VAL A 1 216 ? -1.046 32.999 -3.706 1.00 38.62 216 VAL A N 1
ATOM 1725 C CA . VAL A 1 216 ? 0.172 33.690 -4.175 1.00 38.62 216 VAL A CA 1
ATOM 1726 C C . VAL A 1 216 ? 0.211 33.764 -5.709 1.00 38.62 216 VAL A C 1
ATOM 1728 O O . VAL A 1 216 ? 0.734 34.727 -6.257 1.00 38.62 216 VAL A O 1
ATOM 1731 N N . TYR A 1 217 ? -0.416 32.811 -6.405 1.00 32.75 217 TYR A N 1
ATOM 1732 C CA . TYR A 1 217 ? -0.561 32.823 -7.868 1.00 32.75 217 TYR A CA 1
ATOM 1733 C C . TYR A 1 217 ? -1.771 33.635 -8.390 1.00 32.75 217 TYR A C 1
ATOM 1735 O O . TYR A 1 217 ? -1.929 33.773 -9.603 1.00 32.75 217 TYR A O 1
ATOM 1743 N N . ALA A 1 218 ? -2.634 34.167 -7.513 1.00 30.41 218 ALA A N 1
ATOM 1744 C CA . ALA A 1 218 ? -3.930 34.755 -7.881 1.00 30.41 218 ALA A CA 1
ATOM 1745 C C . ALA A 1 218 ? -3.917 36.270 -8.188 1.00 30.41 218 ALA A C 1
ATOM 1747 O O . ALA A 1 218 ? -4.976 36.867 -8.384 1.00 30.41 218 ALA A O 1
ATOM 1748 N N . PRO A 1 219 ? -2.747 36.909 -8.294 1.00 32.22 219 PRO A N 1
ATOM 1749 C CA . PRO A 1 219 ? -2.497 37.605 -9.548 1.00 32.22 219 PRO A CA 1
ATOM 1750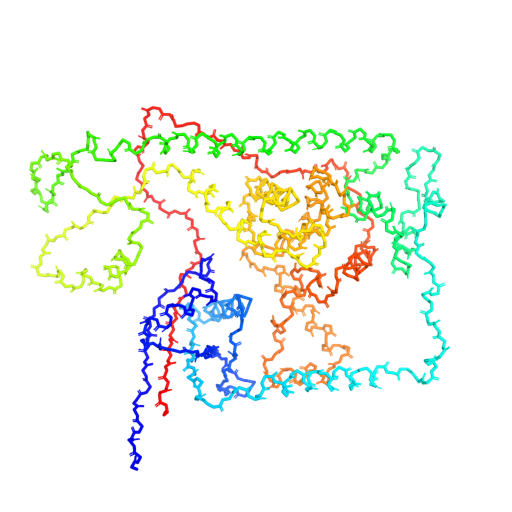 C C . PRO A 1 219 ? -1.065 37.369 -10.021 1.00 32.22 219 PRO A C 1
ATOM 1752 O O . PRO A 1 219 ? -0.103 37.629 -9.302 1.00 32.22 219 PRO A O 1
ATOM 1755 N N . VAL A 1 220 ? -0.920 36.997 -11.292 1.00 39.56 220 VAL A N 1
ATOM 1756 C CA . VAL A 1 220 ? 0.293 37.257 -12.075 1.00 39.56 220 VAL A CA 1
ATOM 1757 C C . VAL A 1 220 ? 0.428 38.781 -12.213 1.00 39.56 220 VAL A C 1
ATOM 1759 O O . VAL A 1 220 ? 0.236 39.356 -13.280 1.00 39.56 220 VAL A O 1
ATOM 1762 N N . HIS A 1 221 ? 0.718 39.475 -11.112 1.00 37.81 221 HIS A N 1
ATOM 1763 C CA . HIS A 1 221 ? 1.290 40.808 -11.152 1.00 37.81 221 HIS A CA 1
ATOM 1764 C C . HIS A 1 221 ? 2.732 40.599 -11.603 1.00 37.81 221 HIS A C 1
ATOM 1766 O O . HIS A 1 221 ? 3.619 40.365 -10.794 1.00 37.81 221 HIS A O 1
ATOM 1772 N N . SER A 1 222 ? 2.885 40.539 -12.929 1.00 43.91 222 SER A N 1
ATOM 1773 C CA . SER A 1 222 ? 4.112 40.666 -13.710 1.00 43.91 222 SER A CA 1
ATOM 1774 C C . SER A 1 222 ? 5.387 40.378 -12.907 1.00 43.91 222 SER A C 1
ATOM 1776 O O . SER A 1 222 ? 5.932 41.276 -12.274 1.00 43.91 222 SER A O 1
ATOM 1778 N N . TYR A 1 223 ? 5.879 39.133 -12.968 1.00 43.75 223 TYR A N 1
ATOM 1779 C CA . TYR A 1 223 ? 7.131 38.642 -12.350 1.00 43.75 223 TYR A CA 1
ATOM 1780 C C . TYR A 1 223 ? 8.386 39.502 -12.632 1.00 43.75 223 TYR A C 1
ATOM 1782 O O . TYR A 1 223 ? 9.456 39.254 -12.079 1.00 43.75 223 TYR A O 1
ATOM 1790 N N . THR A 1 224 ? 8.262 40.494 -13.508 1.00 47.28 224 THR A N 1
ATOM 1791 C CA . THR A 1 224 ? 9.274 41.463 -13.920 1.00 47.28 224 THR A CA 1
ATOM 1792 C C . THR A 1 224 ? 9.205 42.799 -13.156 1.00 47.28 224 THR A C 1
ATOM 1794 O O . THR A 1 224 ? 10.155 43.575 -13.203 1.00 47.28 224 THR A O 1
ATOM 1797 N N . VAL A 1 225 ? 8.129 43.079 -12.408 1.00 47.03 225 VAL A N 1
ATOM 1798 C CA . VAL A 1 225 ? 7.951 44.347 -11.675 1.00 47.03 225 VAL A CA 1
ATOM 1799 C C . VAL A 1 225 ? 8.994 44.469 -10.563 1.00 47.03 225 VAL A C 1
ATOM 1801 O O . VAL A 1 225 ? 9.177 43.552 -9.765 1.00 47.03 225 VAL A O 1
ATOM 1804 N N . ASN A 1 226 ? 9.673 45.620 -10.514 1.00 51.78 226 ASN A N 1
ATOM 1805 C CA . ASN A 1 226 ? 10.768 45.944 -9.588 1.00 51.78 226 ASN A CA 1
ATOM 1806 C C . ASN A 1 226 ? 11.999 45.023 -9.670 1.00 51.78 226 ASN A C 1
ATOM 1808 O O . ASN A 1 226 ? 12.806 45.004 -8.739 1.00 51.78 226 ASN A O 1
ATOM 1812 N N . ARG A 1 227 ? 12.182 44.277 -10.767 1.00 50.03 227 ARG A N 1
ATOM 1813 C CA . ARG A 1 227 ? 13.429 43.545 -11.015 1.00 50.03 227 ARG A CA 1
ATOM 1814 C C . ARG A 1 227 ? 14.366 44.362 -11.892 1.00 50.03 227 ARG A C 1
ATOM 1816 O O . ARG A 1 227 ? 13.940 44.967 -12.874 1.00 50.03 227 ARG A O 1
ATOM 1823 N N . THR A 1 228 ? 15.648 44.335 -11.552 1.00 55.88 228 THR A N 1
ATOM 1824 C CA . THR A 1 228 ? 16.727 44.880 -12.374 1.00 55.88 228 THR A CA 1
ATOM 1825 C C . THR A 1 228 ? 17.672 43.762 -12.798 1.00 55.88 228 THR A C 1
ATOM 1827 O O . THR A 1 228 ? 17.847 42.768 -12.093 1.00 55.88 228 THR A O 1
ATOM 1830 N N . GLN A 1 229 ? 18.262 43.905 -13.976 1.00 57.41 229 GLN A N 1
ATOM 1831 C CA . GLN A 1 229 ? 19.283 43.022 -14.515 1.00 57.41 229 GLN A CA 1
ATOM 1832 C C . GLN A 1 229 ? 20.568 43.808 -14.740 1.00 57.41 229 GLN A C 1
ATOM 1834 O O . GLN A 1 229 ? 20.539 44.996 -15.058 1.00 57.41 229 GLN A O 1
ATOM 1839 N N . GLN A 1 230 ? 21.699 43.132 -14.596 1.00 53.97 230 GLN A N 1
ATOM 1840 C CA . GLN A 1 230 ? 23.014 43.702 -14.832 1.00 53.97 230 GLN A CA 1
ATOM 1841 C C . GLN A 1 230 ? 23.896 42.616 -15.432 1.00 53.97 230 GLN A C 1
ATOM 1843 O O . GLN A 1 230 ? 23.945 41.498 -14.920 1.00 53.97 230 GLN A O 1
ATOM 1848 N N . VAL A 1 231 ? 24.576 42.928 -16.530 1.00 46.78 231 VAL A N 1
ATOM 1849 C CA . VAL A 1 231 ? 25.465 41.975 -17.199 1.00 46.78 231 VAL A CA 1
ATOM 1850 C C . VAL A 1 231 ? 26.874 42.180 -16.666 1.00 46.78 231 VAL A C 1
ATOM 1852 O O . VAL A 1 231 ? 27.390 43.293 -16.704 1.00 46.78 231 VAL A O 1
ATOM 1855 N N . LYS A 1 232 ? 27.511 41.118 -16.175 1.00 49.81 232 LYS A N 1
ATOM 1856 C CA . LYS A 1 232 ? 28.920 41.136 -15.778 1.00 49.81 232 LYS A CA 1
ATOM 1857 C C . LYS A 1 232 ? 29.708 40.226 -16.707 1.00 49.81 232 LYS A C 1
ATOM 1859 O O . LYS A 1 232 ? 29.401 39.043 -16.800 1.00 49.81 232 LYS A O 1
ATOM 1864 N N . ILE A 1 233 ? 30.725 40.775 -17.363 1.00 45.62 233 ILE A N 1
ATOM 1865 C CA . ILE A 1 233 ? 31.674 40.013 -18.180 1.00 45.62 233 ILE A CA 1
ATOM 1866 C C . ILE A 1 233 ? 33.060 40.278 -17.594 1.00 45.62 233 ILE A C 1
ATOM 1868 O O . ILE A 1 233 ? 33.534 41.415 -17.560 1.00 45.62 233 ILE A O 1
ATOM 1872 N N . ASN A 1 234 ? 33.693 39.228 -17.074 1.00 66.12 234 ASN A N 1
ATOM 1873 C CA . ASN A 1 234 ? 34.955 39.298 -16.337 1.00 66.12 234 ASN A CA 1
ATOM 1874 C C . ASN A 1 234 ? 34.891 40.287 -15.154 1.00 66.12 234 ASN A C 1
ATOM 1876 O O . ASN A 1 234 ? 34.034 40.155 -14.278 1.00 66.12 234 ASN A O 1
ATOM 1880 N N . ASN A 1 235 ? 35.789 41.277 -15.106 1.00 61.41 235 ASN A N 1
ATOM 1881 C CA . ASN A 1 235 ? 35.810 42.313 -14.065 1.00 61.41 235 ASN A CA 1
ATOM 1882 C C . ASN A 1 235 ? 34.959 43.545 -14.405 1.00 61.41 235 ASN A C 1
ATOM 1884 O O . ASN A 1 235 ? 34.885 44.468 -13.596 1.00 61.41 235 ASN A O 1
ATOM 1888 N N . LEU A 1 236 ? 34.314 43.571 -15.572 1.00 41.12 236 LEU A N 1
ATOM 1889 C CA . LEU A 1 236 ? 33.473 44.683 -15.996 1.00 41.12 236 LEU A CA 1
ATOM 1890 C C . LEU A 1 236 ? 32.014 44.369 -15.683 1.00 41.12 236 LEU A C 1
ATOM 1892 O O . LEU A 1 236 ? 31.483 43.321 -16.051 1.00 41.12 236 LEU A O 1
ATOM 1896 N N . VAL A 1 237 ? 31.373 45.294 -14.979 1.00 69.69 237 VAL A N 1
ATOM 1897 C CA . VAL A 1 237 ? 29.966 45.214 -14.597 1.00 69.69 237 VAL A CA 1
ATOM 1898 C C . VAL A 1 237 ? 29.220 46.288 -15.388 1.00 69.69 237 VAL A C 1
ATOM 1900 O O . VAL A 1 237 ? 29.567 47.463 -15.294 1.00 69.69 237 VAL A O 1
ATOM 1903 N N . GLY A 1 238 ? 28.239 45.879 -16.194 1.00 65.56 238 GLY A N 1
ATOM 1904 C CA . GLY A 1 238 ? 27.368 46.770 -16.964 1.00 65.56 238 GLY A CA 1
ATOM 1905 C C . GLY A 1 238 ? 26.396 47.546 -16.074 1.00 65.56 238 GLY A C 1
ATOM 1906 O O . GLY A 1 238 ? 26.391 47.379 -14.862 1.00 65.56 238 GLY A O 1
ATOM 1907 N N . GLU A 1 239 ? 25.559 48.405 -16.643 1.00 67.31 239 GLU A N 1
ATOM 1908 C CA . GLU A 1 239 ? 24.589 49.193 -15.868 1.00 67.31 239 GLU A CA 1
ATOM 1909 C C . GLU A 1 239 ? 23.362 48.360 -15.459 1.00 67.31 239 GLU A C 1
ATOM 1911 O O . GLU A 1 239 ? 22.996 47.395 -16.134 1.00 67.31 239 GLU A O 1
ATOM 1916 N N . MET A 1 240 ? 22.730 48.710 -14.332 1.00 62.22 240 MET A N 1
ATOM 1917 C CA . MET A 1 240 ? 21.468 48.085 -13.923 1.00 62.22 240 MET A CA 1
ATOM 1918 C C . MET A 1 240 ? 20.320 48.593 -14.802 1.00 62.22 240 MET A C 1
ATOM 1920 O O . MET A 1 240 ? 19.982 49.773 -14.748 1.00 62.22 240 MET A O 1
ATOM 1924 N N . GLY A 1 241 ? 19.682 47.697 -15.554 1.00 62.22 241 GLY A N 1
ATOM 1925 C CA . GLY A 1 241 ? 18.463 47.977 -16.317 1.00 62.22 241 GLY A CA 1
ATOM 1926 C C . GLY A 1 241 ? 17.236 47.326 -15.683 1.00 62.22 241 GLY A C 1
ATOM 1927 O O . GLY A 1 241 ? 17.349 46.248 -15.107 1.00 62.22 241 GLY A O 1
ATOM 1928 N N . ALA A 1 242 ? 16.061 47.948 -15.779 1.00 59.94 242 ALA A N 1
ATOM 1929 C CA . ALA A 1 242 ? 14.810 47.319 -15.353 1.00 59.94 242 ALA A CA 1
ATOM 1930 C C . ALA A 1 242 ? 14.439 46.154 -16.289 1.00 59.94 242 ALA A C 1
ATOM 1932 O O . ALA A 1 242 ? 14.678 46.208 -17.495 1.00 59.94 242 ALA A O 1
ATOM 1933 N N . VAL A 1 243 ? 13.864 45.087 -15.739 1.00 54.09 243 VAL A N 1
ATOM 1934 C CA . VAL A 1 243 ? 13.376 43.953 -16.531 1.00 54.09 243 VAL A CA 1
ATOM 1935 C C . VAL A 1 243 ? 11.972 44.291 -17.029 1.00 54.09 243 VAL A C 1
ATOM 1937 O O . VAL A 1 243 ? 11.027 44.321 -16.250 1.00 54.09 243 VAL A O 1
ATOM 1940 N N . GLU A 1 244 ? 11.826 44.556 -18.326 1.00 49.59 244 GLU A N 1
ATOM 1941 C CA . GLU A 1 244 ? 10.542 44.968 -18.924 1.00 49.59 244 GLU A CA 1
ATOM 1942 C C . GLU A 1 244 ? 9.762 43.793 -19.543 1.00 49.59 244 GLU A C 1
ATOM 1944 O O . GLU A 1 244 ? 8.540 43.856 -19.678 1.00 49.59 244 GLU A O 1
ATOM 1949 N N . CYS A 1 245 ? 10.437 42.685 -19.869 1.00 46.12 245 CYS A N 1
ATOM 1950 C CA . CYS A 1 245 ? 9.833 41.475 -20.430 1.00 46.12 245 CYS A CA 1
ATOM 1951 C C . CYS A 1 245 ? 10.611 40.205 -20.023 1.00 46.12 245 CYS A C 1
ATOM 1953 O O . CYS A 1 245 ? 11.802 40.257 -19.729 1.00 46.12 245 CYS A O 1
ATOM 1955 N N . GLY A 1 246 ? 9.936 39.051 -19.971 1.00 48.25 246 GLY A N 1
ATOM 1956 C CA . GLY A 1 246 ? 10.543 37.765 -19.606 1.00 48.25 246 GLY A CA 1
ATOM 1957 C C . GLY A 1 246 ? 9.544 36.608 -19.697 1.00 48.25 246 GLY A C 1
ATOM 1958 O O . GLY A 1 246 ? 8.337 36.821 -19.595 1.00 48.25 246 GLY A O 1
ATOM 1959 N N . VAL A 1 247 ? 10.027 35.382 -19.914 1.00 40.19 247 VAL A N 1
ATOM 1960 C CA . VAL A 1 247 ? 9.177 34.180 -20.010 1.00 40.19 247 VAL A CA 1
ATOM 1961 C C . VAL A 1 247 ? 9.130 33.486 -18.644 1.00 40.19 247 VAL A C 1
ATOM 1963 O O . VAL A 1 247 ? 10.192 33.148 -18.119 1.00 40.19 247 VAL A O 1
ATOM 1966 N N . PRO A 1 248 ? 7.944 33.233 -18.054 1.00 39.81 248 PRO A N 1
ATOM 1967 C CA . PRO A 1 248 ? 7.834 32.452 -16.827 1.00 39.81 248 PRO A CA 1
ATOM 1968 C C . PRO A 1 248 ? 8.445 31.065 -17.033 1.00 39.81 248 PRO A C 1
ATOM 1970 O O . PRO A 1 248 ? 8.065 30.331 -17.953 1.00 39.81 248 PRO A O 1
ATOM 1973 N N . GLN A 1 249 ? 9.390 30.685 -16.176 1.00 44.53 249 GLN A N 1
ATOM 1974 C CA . GLN A 1 249 ? 10.058 29.390 -16.256 1.00 44.53 249 GLN A CA 1
ATOM 1975 C C . GLN A 1 249 ? 9.169 28.281 -15.670 1.00 44.53 249 GLN A C 1
ATOM 1977 O O . GLN A 1 249 ? 9.460 27.685 -14.643 1.00 44.53 249 GLN A O 1
ATOM 1982 N N . GLY A 1 250 ? 8.061 28.022 -16.358 1.00 40.75 250 GLY A N 1
ATOM 1983 C CA . GLY A 1 250 ? 7.222 26.830 -16.219 1.00 40.75 250 GLY A CA 1
ATOM 1984 C C . GLY A 1 250 ? 6.871 26.197 -17.571 1.00 40.75 250 GLY A C 1
ATOM 1985 O O . GLY A 1 250 ? 6.413 25.060 -17.610 1.00 40.75 250 GLY A O 1
ATOM 1986 N N . SER A 1 251 ? 7.141 26.901 -18.680 1.00 40.66 251 SER A N 1
ATOM 1987 C CA . SER A 1 251 ? 6.718 26.494 -20.028 1.00 40.66 251 SER A CA 1
ATOM 1988 C C . SER A 1 251 ? 7.766 26.645 -21.149 1.00 40.66 251 SER A C 1
ATOM 1990 O O . SER A 1 251 ? 7.368 26.722 -22.310 1.00 40.66 251 SER A O 1
ATOM 1992 N N . PRO A 1 252 ? 9.091 26.640 -20.885 1.00 43.00 252 PRO A N 1
ATOM 1993 C CA . PRO A 1 252 ? 10.053 26.312 -21.937 1.00 43.00 252 PRO A CA 1
ATOM 1994 C C . PRO A 1 252 ? 11.044 25.228 -21.487 1.00 43.00 252 PRO A C 1
ATOM 1996 O O . PRO A 1 252 ? 12.248 25.349 -21.702 1.00 43.00 252 PRO A O 1
ATOM 1999 N N . GLY A 1 253 ? 10.548 24.145 -20.878 1.00 42.34 253 GLY A N 1
ATOM 2000 C CA . GLY A 1 253 ? 11.346 22.938 -20.619 1.00 42.34 253 GLY A CA 1
ATOM 2001 C C . GLY A 1 253 ? 12.102 22.443 -21.865 1.00 42.34 253 GLY A C 1
ATOM 2002 O O . GLY A 1 253 ? 13.303 22.220 -21.768 1.00 42.34 253 GLY A O 1
ATOM 2003 N N . PRO A 1 254 ? 11.476 22.381 -23.058 1.00 40.44 254 PRO A N 1
ATOM 2004 C CA . PRO A 1 254 ? 12.152 21.943 -24.280 1.00 40.44 254 PRO A CA 1
ATOM 2005 C C . PRO A 1 254 ? 13.232 22.906 -24.787 1.00 40.44 254 PRO A C 1
ATOM 2007 O O . PRO A 1 254 ? 14.238 22.447 -25.308 1.00 40.44 254 PRO A O 1
ATOM 2010 N N . LEU A 1 255 ? 13.062 24.225 -24.631 1.00 40.31 255 LEU A N 1
ATOM 2011 C CA . LEU A 1 255 ? 14.024 25.213 -25.139 1.00 40.31 255 LEU A CA 1
ATOM 2012 C C . LEU A 1 255 ? 15.271 25.289 -24.250 1.00 40.31 255 LEU A C 1
ATOM 2014 O O . LEU A 1 255 ? 16.387 25.287 -24.757 1.00 40.31 255 LEU A O 1
ATOM 2018 N N . LEU A 1 256 ? 15.092 25.277 -22.924 1.00 45.47 256 LEU A N 1
ATOM 2019 C CA . LEU A 1 256 ? 16.202 25.188 -21.968 1.00 45.47 256 LEU A CA 1
ATOM 2020 C C . LEU A 1 256 ? 16.904 23.824 -22.034 1.00 45.47 256 LEU A C 1
ATOM 2022 O O . LEU A 1 256 ? 18.125 23.768 -21.928 1.00 45.47 256 LEU A O 1
ATOM 2026 N N . PHE A 1 257 ? 16.160 22.743 -22.288 1.00 43.59 257 PHE A N 1
ATOM 2027 C CA . PHE A 1 257 ? 16.712 21.409 -22.539 1.00 43.59 257 PHE A CA 1
ATOM 2028 C C . PHE A 1 257 ? 17.483 21.336 -23.865 1.00 43.59 257 PHE A C 1
ATOM 2030 O O . PHE A 1 257 ? 18.550 20.734 -23.907 1.00 43.59 257 PHE A O 1
ATOM 2037 N N . LEU A 1 258 ? 17.016 22.009 -24.924 1.00 40.44 258 LEU A N 1
ATOM 2038 C CA . LEU A 1 258 ? 17.748 22.157 -26.188 1.00 40.44 258 LEU A CA 1
ATOM 2039 C C . LEU A 1 258 ? 19.018 23.001 -26.018 1.00 40.44 258 LEU A C 1
ATOM 2041 O O . LEU A 1 258 ? 20.039 22.669 -26.609 1.00 40.44 258 LEU A O 1
ATOM 2045 N N . ILE A 1 259 ? 18.996 24.053 -25.197 1.00 44.47 259 ILE A N 1
ATOM 2046 C CA . ILE A 1 259 ? 20.187 24.861 -24.877 1.00 44.47 259 ILE A CA 1
ATOM 2047 C C . ILE A 1 259 ? 21.198 24.048 -24.048 1.00 44.47 259 ILE A C 1
ATOM 2049 O O . ILE A 1 259 ? 22.401 24.129 -24.297 1.00 44.47 259 ILE A O 1
ATOM 2053 N N . TYR A 1 260 ? 20.714 23.227 -23.110 1.00 43.78 260 TYR A N 1
ATOM 2054 C CA . TYR A 1 260 ? 21.529 22.336 -22.279 1.00 43.78 260 TYR A CA 1
ATOM 2055 C C . TYR A 1 260 ? 22.144 21.172 -23.079 1.00 43.78 260 TYR A C 1
ATOM 2057 O O . TYR A 1 260 ? 23.337 20.905 -22.953 1.00 43.78 260 TYR A O 1
ATOM 2065 N N . LEU A 1 261 ? 21.366 20.513 -23.948 1.00 42.09 261 LEU A N 1
ATOM 2066 C CA . LEU A 1 261 ? 21.834 19.400 -24.787 1.00 42.09 261 LEU A CA 1
ATOM 2067 C C . LEU A 1 261 ? 22.790 19.836 -25.900 1.00 42.09 261 LEU A C 1
ATOM 2069 O O . LEU A 1 261 ? 23.720 19.098 -26.222 1.00 42.09 261 LEU A O 1
ATOM 2073 N N . ASN A 1 262 ? 22.595 21.020 -26.490 1.00 42.19 262 ASN A N 1
ATOM 2074 C CA . ASN A 1 262 ? 23.421 21.476 -27.612 1.00 42.19 262 ASN A CA 1
ATOM 2075 C C . ASN A 1 262 ? 24.806 22.004 -27.205 1.00 42.19 262 ASN A C 1
ATOM 2077 O O . ASN A 1 262 ? 25.517 22.516 -28.064 1.00 42.19 262 ASN A O 1
ATOM 2081 N N . ASN A 1 263 ? 25.224 21.861 -25.936 1.00 46.06 263 ASN A N 1
ATOM 2082 C CA . ASN A 1 263 ? 26.561 22.245 -25.463 1.00 46.06 263 ASN A CA 1
ATOM 2083 C C . ASN A 1 263 ? 27.006 23.617 -26.010 1.00 46.06 263 ASN A C 1
ATOM 2085 O O . ASN A 1 263 ? 28.100 23.755 -26.553 1.00 46.06 263 ASN A O 1
ATOM 2089 N N . LEU A 1 264 ? 26.176 24.656 -25.864 1.00 43.94 264 LEU A N 1
ATOM 2090 C CA . LEU A 1 264 ? 26.575 26.029 -26.218 1.00 43.94 264 LEU A CA 1
ATOM 2091 C C . LEU A 1 264 ? 27.867 26.456 -25.491 1.00 43.94 264 LEU A C 1
ATOM 2093 O O . LEU A 1 264 ? 28.664 27.217 -26.028 1.00 43.94 264 LEU A O 1
ATOM 2097 N N . THR A 1 265 ? 28.143 25.863 -24.327 1.00 45.28 265 THR A N 1
ATOM 2098 C CA . THR A 1 265 ? 29.406 25.973 -23.577 1.00 45.28 265 THR A CA 1
ATOM 2099 C C . THR A 1 265 ? 30.640 25.454 -24.326 1.00 45.28 265 THR A C 1
ATOM 2101 O O . THR A 1 265 ? 31.750 25.859 -23.999 1.00 45.28 265 THR A O 1
ATOM 2104 N N . ARG A 1 266 ? 30.481 24.597 -25.346 1.00 45.12 266 ARG A N 1
ATOM 2105 C CA . ARG A 1 266 ? 31.567 24.133 -26.230 1.00 45.12 266 ARG A CA 1
ATOM 2106 C C . ARG A 1 266 ? 31.794 25.018 -27.457 1.00 45.12 266 ARG A C 1
ATOM 2108 O O . ARG A 1 266 ? 32.836 24.877 -28.083 1.00 45.12 266 ARG A O 1
ATOM 2115 N N . ILE A 1 267 ? 30.860 25.912 -27.791 1.00 44.88 267 ILE A N 1
ATOM 2116 C CA . ILE A 1 267 ? 30.984 26.870 -28.911 1.00 44.88 267 ILE A CA 1
ATOM 2117 C C . ILE A 1 267 ? 31.606 28.197 -28.431 1.00 44.88 267 ILE A C 1
ATOM 2119 O O . ILE A 1 267 ? 32.150 28.965 -29.214 1.00 44.88 267 ILE A O 1
ATOM 2123 N N . LEU A 1 268 ? 31.591 28.437 -27.119 1.00 46.84 268 LEU A N 1
ATOM 2124 C CA . LEU A 1 268 ? 32.119 29.633 -26.463 1.00 46.84 268 LEU A CA 1
ATOM 2125 C C . LEU A 1 268 ? 33.615 29.640 -26.041 1.00 46.84 268 LEU A C 1
ATOM 2127 O O . LEU A 1 268 ? 33.980 30.585 -25.350 1.00 46.84 268 LEU A O 1
ATOM 2131 N N . PRO A 1 269 ? 34.526 28.706 -26.408 1.00 43.12 269 PRO A N 1
ATOM 2132 C CA . PRO A 1 269 ? 35.943 28.843 -26.041 1.00 43.12 269 PRO A CA 1
ATOM 2133 C C . PRO A 1 269 ? 36.633 30.098 -26.600 1.00 43.12 269 PRO A C 1
ATOM 2135 O O . PRO A 1 269 ? 37.702 30.456 -26.120 1.00 43.12 269 PRO A O 1
ATOM 2138 N N . GLU A 1 270 ? 36.052 30.761 -27.606 1.00 45.38 270 GLU A N 1
ATOM 2139 C CA . GLU A 1 270 ? 36.613 31.986 -28.196 1.00 45.38 270 GLU A CA 1
ATOM 2140 C C . GLU A 1 270 ? 36.126 33.278 -27.523 1.00 45.38 270 GLU A C 1
ATOM 2142 O O . GLU A 1 270 ? 36.631 34.358 -27.827 1.00 45.38 270 GLU A O 1
ATOM 2147 N N . MET A 1 271 ? 35.173 33.198 -26.589 1.00 43.44 271 MET A N 1
ATOM 2148 C CA . MET A 1 271 ? 34.694 34.360 -25.844 1.00 43.44 271 MET A CA 1
ATOM 2149 C C . MET A 1 271 ? 34.742 34.065 -24.352 1.00 43.44 271 MET A C 1
ATOM 2151 O O . MET A 1 271 ? 33.986 33.242 -23.846 1.00 43.44 271 MET A O 1
ATOM 2155 N N . ASP A 1 272 ? 35.652 34.755 -23.668 1.00 43.34 272 ASP A N 1
ATOM 2156 C CA . ASP A 1 272 ? 35.908 34.717 -22.227 1.00 43.34 272 ASP A CA 1
ATOM 2157 C C . ASP A 1 272 ? 34.664 35.177 -21.431 1.00 43.34 272 ASP A C 1
ATOM 2159 O O . ASP A 1 272 ? 34.567 36.303 -20.948 1.00 43.34 272 ASP A O 1
ATOM 2163 N N . CYS A 1 273 ? 33.642 34.319 -21.388 1.00 40.50 273 CYS A N 1
ATOM 2164 C CA . CYS A 1 273 ? 32.324 34.586 -20.826 1.00 40.50 273 CYS A CA 1
ATOM 2165 C C . CYS A 1 273 ? 32.031 33.610 -19.683 1.00 40.50 273 CYS A C 1
ATOM 2167 O O . CYS A 1 273 ? 32.051 32.392 -19.857 1.00 40.50 273 CYS A O 1
ATOM 2169 N N . SER A 1 274 ? 31.671 34.153 -18.517 1.00 37.19 274 SER A N 1
ATOM 2170 C CA . SER A 1 274 ? 31.135 33.379 -17.393 1.00 37.19 274 SER A CA 1
ATOM 2171 C C . SER A 1 274 ? 29.606 33.410 -17.411 1.00 37.19 274 SER A C 1
ATOM 2173 O O . SER A 1 274 ? 28.990 34.472 -17.479 1.00 37.19 274 SER A O 1
ATOM 2175 N N . VAL A 1 275 ? 28.981 32.232 -17.371 1.00 38.38 275 VAL A N 1
ATOM 2176 C CA . VAL A 1 275 ? 27.519 32.081 -17.365 1.00 38.38 275 VAL A CA 1
ATOM 2177 C C . VAL A 1 275 ? 27.041 31.932 -15.921 1.00 38.38 275 VAL A C 1
ATOM 2179 O O . VAL A 1 275 ? 27.425 30.985 -15.237 1.00 38.38 275 VAL A O 1
ATOM 2182 N N . ILE A 1 276 ? 26.193 32.853 -15.459 1.00 35.03 276 ILE A N 1
ATOM 2183 C CA . ILE A 1 276 ? 25.541 32.791 -14.144 1.00 35.03 276 ILE A CA 1
ATOM 2184 C C . ILE A 1 276 ? 24.049 32.523 -14.367 1.00 35.03 276 ILE A C 1
ATOM 2186 O O . ILE A 1 276 ? 23.348 33.341 -14.959 1.00 35.03 276 ILE A O 1
ATOM 2190 N N . CYS A 1 277 ? 23.563 31.372 -13.898 1.00 33.50 277 CYS A N 1
ATOM 2191 C CA . CYS A 1 277 ? 22.152 30.986 -13.977 1.00 33.50 277 CYS A CA 1
ATOM 2192 C C . CYS A 1 277 ? 21.441 31.281 -12.649 1.00 33.50 277 CYS A C 1
ATOM 2194 O O . CYS A 1 277 ? 21.923 30.880 -11.591 1.00 33.50 277 CYS A O 1
ATOM 2196 N N . TYR A 1 278 ? 20.268 31.915 -12.699 1.00 32.44 278 TYR A N 1
ATOM 2197 C CA . TYR A 1 278 ? 19.401 32.110 -11.532 1.00 32.44 278 TYR A CA 1
ATOM 2198 C C . TYR A 1 278 ? 18.368 30.975 -11.461 1.00 32.44 278 TYR A C 1
ATOM 2200 O O . TYR A 1 278 ? 17.657 30.728 -12.433 1.00 32.44 278 TYR A O 1
ATOM 2208 N N . ALA A 1 279 ? 18.297 30.272 -10.327 1.00 35.22 279 ALA A N 1
ATOM 2209 C CA . ALA A 1 279 ? 17.273 29.263 -10.047 1.00 35.22 279 ALA A CA 1
ATOM 2210 C C . ALA A 1 279 ? 16.101 29.870 -9.248 1.00 35.22 279 ALA A C 1
ATOM 2212 O O . ALA A 1 279 ? 16.267 30.839 -8.517 1.00 35.22 279 ALA A O 1
ATOM 2213 N N . HIS A 1 280 ? 14.922 29.280 -9.433 1.00 38.44 280 HIS A N 1
ATOM 2214 C CA . HIS A 1 280 ? 13.581 29.725 -9.040 1.00 38.44 280 HIS A CA 1
ATOM 2215 C C . HIS A 1 280 ? 13.380 30.074 -7.540 1.00 38.44 280 HIS A C 1
ATOM 2217 O O . HIS A 1 280 ? 13.747 29.297 -6.665 1.00 38.44 280 HIS A O 1
ATOM 2223 N N . ASP A 1 281 ? 12.651 31.171 -7.263 1.00 34.41 281 ASP A N 1
ATOM 2224 C CA . ASP A 1 281 ? 12.259 31.665 -5.919 1.00 34.41 281 ASP A CA 1
ATOM 2225 C C . ASP A 1 281 ? 10.994 30.995 -5.320 1.00 34.41 281 ASP A C 1
ATOM 2227 O O . ASP A 1 281 ? 10.329 31.558 -4.448 1.00 34.41 281 ASP A O 1
ATOM 2231 N N . THR A 1 282 ? 10.593 29.801 -5.766 1.00 40.78 282 THR A N 1
ATOM 2232 C CA . THR A 1 282 ? 9.588 29.029 -5.010 1.00 40.78 282 THR A CA 1
ATOM 2233 C C . THR A 1 282 ? 10.340 28.309 -3.910 1.00 40.78 282 THR A C 1
ATOM 2235 O O . THR A 1 282 ? 11.121 27.409 -4.211 1.00 40.78 282 THR A O 1
ATOM 2238 N N . GLY A 1 283 ? 10.150 28.722 -2.654 1.00 41.88 283 GLY A N 1
ATOM 2239 C CA . GLY A 1 283 ? 10.823 28.096 -1.515 1.00 41.88 283 GLY A CA 1
ATOM 2240 C C . GLY A 1 283 ? 10.737 26.559 -1.578 1.00 41.88 283 GLY A C 1
ATOM 2241 O O . GLY A 1 283 ? 9.734 26.034 -2.068 1.00 41.88 283 GLY A O 1
ATOM 2242 N N . PRO A 1 284 ? 11.759 25.829 -1.095 1.00 46.28 284 PRO A N 1
ATOM 2243 C CA . PRO A 1 284 ? 11.906 24.379 -1.289 1.00 46.28 284 PRO A CA 1
ATOM 2244 C C . PRO A 1 284 ? 10.643 23.568 -0.941 1.00 46.28 284 PRO A C 1
ATOM 2246 O O . PRO A 1 284 ? 10.301 22.621 -1.644 1.00 46.28 284 PRO A O 1
ATOM 2249 N N . VAL A 1 285 ? 9.882 24.018 0.063 1.00 48.91 285 VAL A N 1
ATOM 2250 C CA . VAL A 1 285 ? 8.620 23.408 0.517 1.00 48.91 285 VAL A CA 1
ATOM 2251 C C . VAL A 1 285 ? 7.504 23.462 -0.541 1.00 48.91 285 VAL A C 1
ATOM 2253 O O . VAL A 1 285 ? 6.731 22.516 -0.671 1.00 48.91 285 VAL A O 1
ATOM 2256 N N . ALA A 1 286 ? 7.401 24.544 -1.320 1.00 55.03 286 ALA A N 1
ATOM 2257 C CA . ALA A 1 286 ? 6.362 24.686 -2.344 1.00 55.03 286 ALA A CA 1
ATOM 2258 C C . ALA A 1 286 ? 6.631 23.789 -3.565 1.00 55.03 286 ALA A C 1
ATOM 2260 O O . ALA A 1 286 ? 5.694 23.220 -4.129 1.00 55.03 286 ALA A O 1
ATOM 2261 N N . GLY A 1 287 ? 7.905 23.627 -3.941 1.00 55.81 287 GLY A N 1
ATOM 2262 C CA . GLY A 1 287 ? 8.321 22.732 -5.024 1.00 55.81 287 GLY A CA 1
ATOM 2263 C C . GLY A 1 287 ? 8.092 21.258 -4.684 1.00 55.81 287 GLY A C 1
ATOM 2264 O O . GLY A 1 287 ? 7.506 20.530 -5.482 1.00 55.81 287 GLY A O 1
ATOM 2265 N N . GLU A 1 288 ? 8.475 20.836 -3.477 1.00 60.28 288 GLU A N 1
ATOM 2266 C CA . GLU A 1 288 ? 8.273 19.463 -2.994 1.00 60.28 288 GLU A CA 1
ATOM 2267 C C . GLU A 1 288 ? 6.783 19.102 -2.874 1.00 60.28 288 GLU A C 1
ATOM 2269 O O . GLU A 1 288 ? 6.360 18.022 -3.297 1.00 60.28 288 GLU A O 1
ATOM 2274 N N . LEU A 1 289 ? 5.959 20.032 -2.378 1.00 70.44 289 LEU A N 1
ATOM 2275 C CA . LEU A 1 289 ? 4.509 19.861 -2.278 1.00 70.44 289 LEU A CA 1
ATOM 2276 C C . LEU A 1 289 ? 3.851 19.712 -3.657 1.00 70.44 289 LEU A C 1
ATOM 2278 O O . LEU A 1 289 ? 3.034 18.809 -3.858 1.00 70.44 289 LEU A O 1
ATOM 2282 N N . ALA A 1 290 ? 4.203 20.568 -4.620 1.00 66.31 290 ALA A N 1
ATOM 2283 C CA . ALA A 1 290 ? 3.671 20.501 -5.982 1.00 66.31 290 ALA A CA 1
ATOM 2284 C C . ALA A 1 290 ? 4.100 19.214 -6.706 1.00 66.31 290 ALA A C 1
ATOM 2286 O O . ALA A 1 290 ? 3.283 18.573 -7.367 1.00 66.31 290 ALA A O 1
ATOM 2287 N N . TYR A 1 291 ? 5.359 18.806 -6.536 1.00 67.38 291 TYR A N 1
ATOM 2288 C CA . TYR A 1 291 ? 5.886 17.567 -7.100 1.00 67.38 291 TYR A CA 1
ATOM 2289 C C . TYR A 1 291 ? 5.158 16.335 -6.546 1.00 67.38 291 TYR A C 1
ATOM 2291 O O . TYR A 1 291 ? 4.573 15.561 -7.307 1.00 67.38 291 TYR A O 1
ATOM 2299 N N . THR A 1 292 ? 5.105 16.208 -5.216 1.00 73.88 292 THR A N 1
ATOM 2300 C CA . THR A 1 292 ? 4.477 15.071 -4.524 1.00 73.88 292 THR A CA 1
ATOM 2301 C C . THR A 1 292 ? 2.997 14.956 -4.885 1.00 73.88 292 THR A C 1
ATOM 2303 O O . THR A 1 292 ? 2.520 13.892 -5.278 1.00 73.88 292 THR A O 1
ATOM 2306 N N . THR A 1 293 ? 2.259 16.068 -4.826 1.00 78.31 293 THR A N 1
ATOM 2307 C CA . THR A 1 293 ? 0.831 16.082 -5.187 1.00 78.31 293 THR A CA 1
ATOM 2308 C C . THR A 1 293 ? 0.598 15.776 -6.666 1.00 78.31 293 THR A C 1
ATOM 2310 O O . THR A 1 293 ? -0.399 15.139 -7.006 1.00 78.31 293 THR A O 1
ATOM 2313 N N . GLY A 1 294 ? 1.516 16.172 -7.551 1.00 72.75 294 GLY A N 1
ATOM 2314 C CA . GLY A 1 294 ? 1.486 15.819 -8.967 1.00 72.75 294 GLY A CA 1
ATOM 2315 C C . GLY A 1 294 ? 1.614 14.312 -9.205 1.00 72.75 294 GLY A C 1
ATOM 2316 O O . GLY A 1 294 ? 0.805 13.750 -9.944 1.00 72.75 294 GLY A O 1
ATOM 2317 N N . MET A 1 295 ? 2.580 13.652 -8.557 1.00 75.69 295 MET A N 1
ATOM 2318 C CA . MET A 1 295 ? 2.770 12.198 -8.669 1.00 75.69 295 MET A CA 1
ATOM 2319 C C . MET A 1 295 ? 1.563 11.420 -8.142 1.00 75.69 295 MET A C 1
ATOM 2321 O O . MET A 1 295 ? 1.019 10.575 -8.852 1.00 75.69 295 MET A O 1
ATOM 2325 N N . VAL A 1 296 ? 1.090 11.763 -6.938 1.00 81.62 296 VAL A N 1
ATOM 2326 C CA . VAL A 1 296 ? -0.086 11.122 -6.331 1.00 81.62 296 VAL A CA 1
ATOM 2327 C C . VAL A 1 296 ? -1.300 11.249 -7.251 1.00 81.62 296 VAL A C 1
ATOM 2329 O O . VAL A 1 296 ? -2.009 10.273 -7.484 1.00 81.62 296 VAL A O 1
ATOM 2332 N N . ARG A 1 297 ? -1.544 12.445 -7.808 1.00 85.12 297 ARG A N 1
ATOM 2333 C CA . ARG A 1 297 ? -2.700 12.686 -8.683 1.00 85.12 297 ARG A CA 1
ATOM 2334 C C . ARG A 1 297 ? -2.680 11.793 -9.921 1.00 85.12 297 ARG A C 1
ATOM 2336 O O . ARG A 1 297 ? -3.724 11.250 -10.269 1.00 85.12 297 ARG A O 1
ATOM 2343 N N . LYS A 1 298 ? -1.520 11.637 -10.569 1.00 81.00 298 LYS A N 1
ATOM 2344 C CA . LYS A 1 298 ? -1.386 10.797 -11.770 1.00 81.00 298 LYS A CA 1
ATOM 2345 C C . LYS A 1 298 ? -1.794 9.352 -11.495 1.00 81.00 298 LYS A C 1
ATOM 2347 O O . LYS A 1 298 ? -2.555 8.782 -12.268 1.00 81.00 298 LYS A O 1
ATOM 2352 N N . ASP A 1 299 ? -1.338 8.789 -10.383 1.00 85.56 299 ASP A N 1
ATOM 2353 C CA . ASP A 1 299 ? -1.659 7.410 -10.020 1.00 85.56 299 ASP A CA 1
ATOM 2354 C C . ASP A 1 299 ? -3.109 7.234 -9.587 1.00 85.56 299 ASP A C 1
ATOM 2356 O O . ASP A 1 299 ? -3.776 6.306 -10.033 1.00 85.56 299 ASP A O 1
ATOM 2360 N N . VAL A 1 300 ? -3.628 8.149 -8.772 1.00 90.50 300 VAL A N 1
ATOM 2361 C CA . VAL A 1 300 ? -5.003 8.069 -8.270 1.00 90.50 300 VAL A CA 1
ATOM 2362 C C . VAL A 1 300 ? -6.036 8.104 -9.399 1.00 90.50 300 VAL A C 1
ATOM 2364 O O . VAL A 1 300 ? -7.012 7.360 -9.350 1.00 90.50 300 VAL A O 1
ATOM 2367 N N . LEU A 1 301 ? -5.814 8.908 -10.444 1.00 88.00 301 LEU A N 1
ATOM 2368 C CA . LEU A 1 301 ? -6.746 9.014 -11.575 1.00 88.00 301 LEU A CA 1
ATOM 2369 C C . LEU A 1 301 ? -6.854 7.725 -12.405 1.00 88.00 301 LEU A C 1
ATOM 2371 O O . LEU A 1 301 ? -7.863 7.521 -13.085 1.00 88.00 301 LEU A O 1
ATOM 2375 N N . ARG A 1 302 ? -5.858 6.836 -12.328 1.00 89.50 302 ARG A N 1
ATOM 2376 C CA . ARG A 1 302 ? -5.842 5.543 -13.033 1.00 89.50 302 ARG A CA 1
ATOM 2377 C C . ARG A 1 302 ? -6.115 4.334 -12.126 1.00 89.50 302 ARG A C 1
ATOM 2379 O O . ARG A 1 302 ? -6.277 3.231 -12.643 1.00 89.50 302 ARG A O 1
ATOM 2386 N N . THR A 1 303 ? -6.192 4.505 -10.805 1.00 90.94 303 THR A N 1
ATOM 2387 C CA . THR A 1 303 ? -6.400 3.396 -9.858 1.00 90.94 303 THR A CA 1
ATOM 2388 C C . THR A 1 303 ? -7.823 2.836 -9.932 1.00 90.94 303 THR A C 1
ATOM 2390 O O . THR A 1 303 ? -8.798 3.554 -9.730 1.00 90.94 303 THR A O 1
ATOM 2393 N N . ASP A 1 304 ? -7.930 1.531 -10.207 1.00 94.44 304 ASP A N 1
ATOM 2394 C CA . ASP A 1 304 ? -9.132 0.692 -10.075 1.00 94.44 304 ASP A CA 1
ATOM 2395 C C . ASP A 1 304 ? -10.442 1.292 -10.633 1.00 94.44 304 ASP A C 1
ATOM 2397 O O . ASP A 1 304 ? -11.526 1.030 -10.117 1.00 94.44 304 ASP A O 1
ATOM 2401 N N . ARG A 1 305 ? -10.369 2.048 -11.739 1.00 92.25 305 ARG A N 1
ATOM 2402 C CA . ARG A 1 305 ? -11.519 2.755 -12.352 1.00 92.25 305 ARG A CA 1
ATOM 2403 C C . ARG A 1 305 ? -12.660 1.849 -12.824 1.00 92.25 305 ARG A C 1
ATOM 2405 O O . ARG A 1 305 ? -13.783 2.315 -12.987 1.00 92.25 305 ARG A O 1
ATOM 2412 N N . HIS A 1 306 ? -12.391 0.558 -13.013 1.00 91.81 306 HIS A N 1
ATOM 2413 C CA . HIS A 1 306 ? -13.412 -0.450 -13.316 1.00 91.81 306 HIS A CA 1
ATOM 2414 C C . HIS A 1 306 ? -14.235 -0.857 -12.082 1.00 91.81 306 HIS A C 1
ATOM 2416 O O . HIS A 1 306 ? -15.307 -1.442 -12.225 1.00 91.81 306 HIS A O 1
ATOM 2422 N N . HIS A 1 307 ? -13.752 -0.576 -10.868 1.00 94.69 307 HIS A N 1
ATOM 2423 C CA . HIS A 1 307 ? -14.482 -0.860 -9.642 1.00 94.69 307 HIS A CA 1
ATOM 2424 C C . HIS A 1 307 ? -15.538 0.235 -9.394 1.00 94.69 307 HIS A C 1
ATOM 2426 O O . HIS A 1 307 ? -15.187 1.417 -9.418 1.00 94.69 307 HIS A O 1
ATOM 2432 N N . PRO A 1 308 ? -16.805 -0.106 -9.075 1.00 95.81 308 PRO A N 1
ATOM 2433 C CA . PRO A 1 308 ? -17.886 0.878 -8.914 1.00 95.81 308 PRO A CA 1
ATOM 2434 C C . PRO A 1 308 ? -17.583 2.006 -7.922 1.00 95.81 308 PRO A C 1
ATOM 2436 O O . PRO A 1 308 ? -18.056 3.123 -8.085 1.00 95.81 308 PRO A O 1
ATOM 2439 N N . PHE A 1 309 ? -16.758 1.725 -6.912 1.00 96.44 309 PHE A N 1
ATOM 2440 C CA . PHE A 1 309 ? -16.327 2.706 -5.914 1.00 96.44 309 PHE A CA 1
ATOM 2441 C C . PHE A 1 309 ? -15.529 3.883 -6.510 1.00 96.44 309 PHE A C 1
ATOM 2443 O O . PHE A 1 309 ? -15.678 5.010 -6.042 1.00 96.44 309 PHE A O 1
ATOM 2450 N N . TYR A 1 310 ? -14.722 3.642 -7.551 1.00 95.81 310 TYR A N 1
ATOM 2451 C CA . TYR A 1 310 ? -13.877 4.646 -8.224 1.00 95.81 310 TYR A CA 1
ATOM 2452 C C . TYR A 1 310 ? -14.337 4.969 -9.655 1.00 95.81 310 TYR A C 1
ATOM 2454 O O . TYR A 1 310 ? -13.699 5.751 -10.361 1.00 95.81 310 TYR A O 1
ATOM 2462 N N . ALA A 1 311 ? -15.433 4.360 -10.107 1.00 91.12 311 ALA A N 1
ATOM 2463 C CA . ALA A 1 311 ? -16.012 4.620 -11.416 1.00 91.12 311 ALA A CA 1
ATOM 2464 C C . ALA A 1 311 ? -16.617 6.037 -11.496 1.00 91.12 311 ALA A C 1
ATOM 2466 O O . ALA A 1 311 ? -16.848 6.701 -10.482 1.00 91.12 311 ALA A O 1
ATOM 2467 N N . GLY A 1 312 ? -16.910 6.492 -12.714 1.00 89.00 312 GLY A N 1
ATOM 2468 C CA . GLY A 1 312 ? -17.523 7.800 -12.963 1.00 89.00 312 GLY A CA 1
ATOM 2469 C C . GLY A 1 312 ? -16.505 8.908 -13.225 1.00 89.00 312 GLY A C 1
ATOM 2470 O O . GLY A 1 312 ? -15.396 8.631 -13.678 1.00 89.00 312 GLY A O 1
ATOM 2471 N N . SER A 1 313 ? -16.908 10.160 -12.998 1.00 86.94 313 SER A N 1
ATOM 2472 C CA . SER A 1 313 ? -16.089 11.351 -13.251 1.00 86.94 313 SER A CA 1
ATOM 2473 C C . SER A 1 313 ? -14.884 11.448 -12.315 1.00 86.94 313 SER A C 1
ATOM 2475 O O . SER A 1 313 ? -14.870 10.871 -11.228 1.00 86.94 313 SER A O 1
ATOM 2477 N N . ASP A 1 314 ? -13.890 12.240 -12.713 1.00 81.12 314 ASP A N 1
ATOM 2478 C CA . ASP A 1 314 ? -12.700 12.494 -11.890 1.00 81.12 314 ASP A CA 1
ATOM 2479 C C . ASP A 1 314 ? -13.014 13.310 -10.616 1.00 81.12 314 ASP A C 1
ATOM 2481 O O . ASP A 1 314 ? -12.234 13.284 -9.668 1.00 81.12 314 ASP A O 1
ATOM 2485 N N . ASP A 1 315 ? -14.196 13.937 -10.550 1.00 84.69 315 ASP A N 1
ATOM 2486 C CA . ASP A 1 315 ? -14.760 14.584 -9.351 1.00 84.69 315 ASP A CA 1
ATOM 2487 C C . ASP A 1 315 ? -15.370 13.591 -8.334 1.00 84.69 315 ASP A C 1
ATOM 2489 O O . ASP A 1 315 ? -16.065 13.980 -7.392 1.00 84.69 315 ASP A O 1
ATOM 2493 N N . ASN A 1 316 ? -15.175 12.282 -8.525 1.00 89.44 316 ASN A N 1
ATOM 2494 C CA . ASN A 1 316 ? -15.646 11.272 -7.583 1.00 89.44 316 ASN A CA 1
ATOM 2495 C C . ASN A 1 316 ? -14.997 11.489 -6.198 1.00 89.44 316 ASN A C 1
ATOM 2497 O O . ASN A 1 316 ? -13.774 11.468 -6.041 1.00 89.44 316 ASN A O 1
ATOM 2501 N N . GLN A 1 317 ? -15.828 11.633 -5.161 1.00 95.56 317 GLN A N 1
ATOM 2502 C CA . GLN A 1 317 ? -15.388 11.848 -3.778 1.00 95.56 317 GLN A CA 1
ATOM 2503 C C . GLN A 1 317 ? -14.390 10.785 -3.288 1.00 95.56 317 GLN A C 1
ATOM 2505 O O . GLN A 1 317 ? -13.458 11.109 -2.555 1.00 95.56 317 GLN A O 1
ATOM 2510 N N . ASN A 1 318 ? -14.530 9.535 -3.728 1.00 97.12 318 ASN A N 1
ATOM 2511 C CA . ASN A 1 318 ? -13.631 8.444 -3.362 1.00 97.12 318 ASN A CA 1
ATOM 2512 C C . ASN A 1 318 ? -12.243 8.582 -4.007 1.00 97.12 318 ASN A C 1
ATOM 2514 O O . ASN A 1 318 ? -11.244 8.224 -3.382 1.00 97.12 318 ASN A O 1
ATOM 2518 N N . ILE A 1 319 ? -12.163 9.146 -5.219 1.00 95.38 319 ILE A N 1
ATOM 2519 C CA . ILE A 1 319 ? -10.893 9.510 -5.870 1.00 95.38 319 ILE A CA 1
ATOM 2520 C C .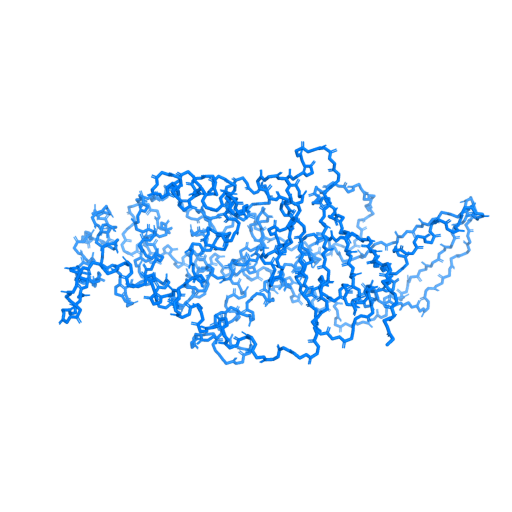 ILE A 1 319 ? -10.214 10.620 -5.054 1.00 95.38 319 ILE A C 1
ATOM 2522 O O . ILE A 1 319 ? -9.027 10.525 -4.737 1.00 95.38 319 ILE A O 1
ATOM 2526 N N . HIS A 1 320 ? -10.972 11.631 -4.617 1.00 95.88 320 HIS A N 1
ATOM 2527 C CA . HIS A 1 320 ? -10.451 12.676 -3.731 1.00 95.88 320 HIS A CA 1
ATOM 2528 C C . HIS A 1 320 ? -9.984 12.132 -2.378 1.00 95.88 320 HIS A C 1
ATOM 2530 O O . HIS A 1 320 ? -8.963 12.586 -1.858 1.00 95.88 320 HIS A O 1
ATOM 2536 N N . SER A 1 321 ? -10.689 11.155 -1.810 1.00 98.50 321 SER A N 1
ATOM 2537 C CA . SER A 1 321 ? -10.279 10.518 -0.560 1.00 98.50 321 SER A CA 1
ATOM 2538 C C . SER A 1 321 ? -9.004 9.698 -0.715 1.00 98.50 321 SER A C 1
ATOM 2540 O O . SER A 1 321 ? -8.103 9.826 0.113 1.00 98.50 321 SER A O 1
ATOM 2542 N N . LEU A 1 322 ? -8.856 8.947 -1.811 1.00 98.50 322 LEU A N 1
ATOM 2543 C CA . LEU A 1 322 ? -7.612 8.237 -2.111 1.00 98.50 322 LEU A CA 1
ATOM 2544 C C . LEU A 1 322 ? -6.436 9.217 -2.281 1.00 98.50 322 LEU A C 1
ATOM 2546 O O . LEU A 1 322 ? -5.370 9.018 -1.696 1.00 98.50 322 LEU A O 1
ATOM 2550 N N . PHE A 1 323 ? -6.656 10.327 -2.993 1.00 97.38 323 PHE A N 1
ATOM 2551 C CA . PHE A 1 323 ? -5.679 11.410 -3.121 1.00 97.38 323 PHE A CA 1
ATOM 2552 C C . PHE A 1 323 ? -5.285 12.011 -1.764 1.00 97.38 323 PHE A C 1
ATOM 2554 O O . PHE A 1 323 ? -4.098 12.218 -1.500 1.00 97.38 323 PHE A O 1
ATOM 2561 N N . ASN A 1 324 ? -6.259 12.273 -0.885 1.00 98.44 324 ASN A N 1
ATOM 2562 C CA . ASN A 1 324 ? -6.011 12.829 0.445 1.00 98.44 324 ASN A CA 1
ATOM 2563 C C . ASN A 1 324 ? -5.176 11.882 1.311 1.00 98.44 324 ASN A C 1
ATOM 2565 O O . ASN A 1 324 ? -4.255 12.340 1.987 1.00 98.44 324 ASN A O 1
ATOM 2569 N N . ILE A 1 325 ? -5.488 10.583 1.308 1.00 98.81 325 ILE A N 1
ATOM 2570 C CA . ILE A 1 325 ? -4.760 9.555 2.067 1.00 98.81 325 ILE A CA 1
ATOM 2571 C C . ILE A 1 325 ? -3.290 9.537 1.650 1.00 98.81 325 ILE A C 1
ATOM 2573 O O . ILE A 1 325 ? -2.410 9.718 2.492 1.00 98.81 325 ILE A O 1
ATOM 2577 N N . LEU A 1 326 ? -3.030 9.390 0.351 1.00 98.06 326 LEU A N 1
ATOM 2578 C CA . LEU A 1 326 ? -1.678 9.239 -0.187 1.00 98.06 326 LEU A CA 1
ATOM 2579 C C . LEU A 1 326 ? -0.853 10.520 -0.053 1.00 98.06 326 LEU A C 1
ATOM 2581 O O . LEU A 1 326 ? 0.308 10.458 0.341 1.00 98.06 326 LEU A O 1
ATOM 2585 N N . THR A 1 327 ? -1.459 11.684 -0.300 1.00 95.56 327 THR A N 1
ATOM 2586 C CA . THR A 1 327 ? -0.784 12.981 -0.121 1.00 95.56 327 THR A CA 1
ATOM 2587 C C . THR A 1 327 ? -0.434 13.215 1.345 1.00 95.56 327 THR A C 1
ATOM 2589 O O . THR A 1 327 ? 0.680 13.628 1.659 1.00 95.56 327 THR A O 1
ATOM 2592 N N . THR A 1 328 ? -1.365 12.918 2.260 1.00 97.75 328 THR A N 1
ATOM 2593 C CA . THR A 1 328 ? -1.104 13.050 3.700 1.00 97.75 328 THR A CA 1
ATOM 2594 C C . THR A 1 328 ? 0.020 12.114 4.121 1.00 97.75 328 THR A C 1
ATOM 2596 O O . THR A 1 328 ? 0.906 12.547 4.850 1.00 97.75 328 THR A O 1
ATOM 2599 N N . TYR A 1 329 ? 0.036 10.872 3.631 1.00 98.00 329 TYR A N 1
ATOM 2600 C CA . TYR A 1 329 ? 1.097 9.926 3.962 1.00 98.00 329 TYR A CA 1
ATOM 2601 C C . TYR A 1 329 ? 2.452 10.428 3.456 1.00 98.00 329 TYR A C 1
ATOM 2603 O O . TYR A 1 329 ? 3.378 10.566 4.251 1.00 98.00 329 TYR A O 1
ATOM 2611 N N . ALA A 1 330 ? 2.546 10.767 2.168 1.00 90.00 330 ALA A N 1
ATOM 2612 C CA . ALA A 1 330 ? 3.794 11.150 1.518 1.00 90.00 330 ALA A CA 1
ATOM 2613 C C . ALA A 1 330 ? 4.475 12.348 2.197 1.00 90.00 330 ALA A C 1
ATOM 2615 O O . ALA A 1 330 ? 5.660 12.297 2.516 1.00 90.00 330 ALA A O 1
ATOM 2616 N N . LEU A 1 331 ? 3.706 13.394 2.512 1.00 87.81 331 LEU A N 1
ATOM 2617 C CA . LEU A 1 331 ? 4.234 14.607 3.145 1.00 87.81 331 LEU A CA 1
ATOM 2618 C C . LEU A 1 331 ? 4.646 14.413 4.611 1.00 87.81 331 LEU A C 1
ATOM 2620 O O . LEU A 1 331 ? 5.397 15.224 5.145 1.00 87.81 331 LEU A O 1
ATOM 2624 N N . ASN A 1 332 ? 4.135 13.372 5.272 1.00 93.44 332 ASN A N 1
ATOM 2625 C CA . ASN A 1 332 ? 4.389 13.097 6.687 1.00 93.44 332 ASN A CA 1
ATOM 2626 C C . ASN A 1 332 ? 5.353 11.913 6.920 1.00 93.44 332 ASN A C 1
ATOM 2628 O O . ASN A 1 332 ? 5.703 11.610 8.064 1.00 93.44 332 ASN A O 1
ATOM 2632 N N . HIS A 1 333 ? 5.805 11.257 5.845 1.00 90.06 333 HIS A N 1
ATOM 2633 C CA . HIS A 1 333 ? 6.783 10.162 5.858 1.00 90.06 333 HIS A CA 1
ATOM 2634 C C . HIS A 1 333 ? 7.880 10.416 4.807 1.00 90.06 333 HIS A C 1
ATOM 2636 O O . HIS A 1 333 ? 8.036 9.632 3.869 1.00 90.06 333 HIS A O 1
ATOM 2642 N N . PRO A 1 334 ? 8.670 11.500 4.935 1.00 81.88 334 PRO A N 1
ATOM 2643 C CA . PRO A 1 334 ? 9.556 11.987 3.869 1.00 81.88 334 PRO A CA 1
ATOM 2644 C C . PRO A 1 334 ? 10.686 11.021 3.480 1.00 81.88 334 PRO A C 1
ATOM 2646 O O . PRO A 1 334 ? 11.305 11.196 2.439 1.00 81.88 334 PRO A O 1
ATOM 2649 N N . LYS A 1 335 ? 10.966 9.992 4.295 1.00 77.31 335 LYS A N 1
ATOM 2650 C CA . LYS A 1 335 ? 11.946 8.948 3.955 1.00 77.31 335 LYS A CA 1
ATOM 2651 C C . LYS A 1 335 ? 11.549 8.150 2.713 1.00 77.31 335 LYS A C 1
ATOM 2653 O O . LYS A 1 335 ? 12.423 7.788 1.936 1.00 77.31 335 LYS A O 1
ATOM 2658 N N . VAL A 1 336 ? 10.254 7.872 2.565 1.00 77.75 336 VAL A N 1
ATOM 2659 C CA . VAL A 1 336 ? 9.691 7.177 1.396 1.00 77.75 336 VAL A CA 1
ATOM 2660 C C . VAL A 1 336 ? 8.922 8.145 0.509 1.00 77.75 336 VAL A C 1
ATOM 2662 O O . VAL A 1 336 ? 9.001 8.055 -0.710 1.00 77.75 336 VAL A O 1
ATOM 2665 N N . SER A 1 337 ? 8.224 9.114 1.105 1.00 85.88 337 SER A N 1
ATOM 2666 C CA . SER A 1 337 ? 7.297 9.992 0.397 1.00 85.88 337 SER A CA 1
ATOM 2667 C C . SER A 1 337 ? 6.270 9.168 -0.399 1.00 85.88 337 SER A C 1
ATOM 2669 O O . SER A 1 337 ? 5.742 8.180 0.117 1.00 85.88 337 SER A O 1
ATOM 2671 N N . TYR A 1 338 ? 5.929 9.592 -1.614 1.00 83.75 338 TYR A N 1
ATOM 2672 C CA . TYR A 1 338 ? 5.085 8.840 -2.529 1.00 83.75 338 TYR A CA 1
ATOM 2673 C C . TYR A 1 338 ? 5.926 8.072 -3.550 1.00 83.75 338 TYR A C 1
ATOM 2675 O O . TYR A 1 338 ? 6.670 8.672 -4.324 1.00 83.75 338 TYR A O 1
ATOM 2683 N N . CYS A 1 339 ? 5.713 6.763 -3.618 1.00 82.12 339 CYS A N 1
ATOM 2684 C CA . CYS A 1 339 ? 6.215 5.902 -4.679 1.00 82.12 339 CYS A CA 1
ATOM 2685 C C . CYS A 1 339 ? 5.052 5.350 -5.507 1.00 82.12 339 CYS A C 1
ATOM 2687 O O . CYS A 1 339 ? 3.965 5.070 -4.988 1.00 82.12 339 CYS A O 1
ATOM 2689 N N . GLN A 1 340 ? 5.297 5.163 -6.804 1.00 75.12 340 GLN A N 1
ATOM 2690 C CA . GLN A 1 340 ? 4.311 4.591 -7.712 1.00 75.12 340 GLN A CA 1
ATOM 2691 C C . GLN A 1 340 ? 3.851 3.208 -7.228 1.00 75.12 340 GLN A C 1
ATOM 2693 O O . GLN A 1 340 ? 4.649 2.376 -6.799 1.00 75.12 340 GLN A O 1
ATOM 2698 N N . GLY A 1 341 ? 2.538 2.977 -7.278 1.00 82.88 341 GLY A N 1
ATOM 2699 C CA . GLY A 1 341 ? 1.910 1.736 -6.809 1.00 82.88 341 GLY A CA 1
ATOM 2700 C C . GLY A 1 341 ? 1.410 1.770 -5.361 1.00 82.88 341 GLY A C 1
ATOM 2701 O O . GLY A 1 341 ? 0.585 0.939 -4.986 1.00 82.88 341 GLY A O 1
ATOM 2702 N N . MET A 1 342 ? 1.781 2.770 -4.553 1.00 91.19 342 MET A N 1
ATOM 2703 C CA . MET A 1 342 ? 1.194 2.941 -3.213 1.00 91.19 342 MET A CA 1
ATOM 2704 C C . MET A 1 342 ? -0.329 3.157 -3.258 1.00 91.19 342 MET A C 1
ATOM 2706 O O . MET A 1 342 ? -1.039 2.755 -2.333 1.00 91.19 342 MET A O 1
ATOM 2710 N N . SER A 1 343 ? -0.853 3.736 -4.344 1.00 95.81 343 SER A N 1
ATOM 2711 C CA . SER A 1 343 ? -2.297 3.859 -4.567 1.00 95.81 343 SER A CA 1
ATOM 2712 C C . SER A 1 343 ? -3.013 2.509 -4.655 1.00 95.81 343 SER A C 1
ATOM 2714 O O . SER A 1 343 ? -4.143 2.391 -4.182 1.00 95.81 343 SER A O 1
ATOM 2716 N N . ASP A 1 344 ? -2.345 1.475 -5.169 1.00 95.75 344 ASP A N 1
ATOM 2717 C CA . ASP A 1 344 ? -2.898 0.124 -5.298 1.00 95.75 344 ASP A CA 1
ATOM 2718 C C . ASP A 1 344 ? -2.987 -0.608 -3.965 1.00 95.75 344 ASP A C 1
ATOM 2720 O O . ASP A 1 344 ? -3.882 -1.430 -3.775 1.00 95.75 344 ASP A O 1
ATOM 2724 N N . LEU A 1 345 ? -2.112 -0.264 -3.019 1.00 97.88 345 LEU A N 1
ATOM 2725 C CA . LEU A 1 345 ? -2.188 -0.738 -1.639 1.00 97.88 345 LEU A CA 1
ATOM 2726 C C . LEU A 1 345 ? -3.261 0.014 -0.836 1.00 97.88 345 LEU A C 1
ATOM 2728 O O . LEU A 1 345 ? -3.971 -0.585 -0.030 1.00 97.88 345 LEU A O 1
ATOM 2732 N N . ALA A 1 346 ? -3.413 1.323 -1.062 1.00 98.56 346 ALA A N 1
ATOM 2733 C CA . ALA A 1 346 ? -4.402 2.145 -0.361 1.00 98.56 346 ALA A CA 1
ATOM 2734 C C . ALA A 1 346 ? -5.847 1.905 -0.841 1.00 98.56 346 ALA A C 1
ATOM 2736 O O . ALA A 1 346 ? -6.782 1.975 -0.040 1.00 98.56 346 ALA A O 1
ATOM 2737 N N . SER A 1 347 ? -6.038 1.593 -2.125 1.00 98.56 347 SER A N 1
ATOM 2738 C CA . SER A 1 347 ? -7.343 1.331 -2.747 1.00 98.56 347 SER A CA 1
ATOM 2739 C C . SER A 1 347 ? -8.203 0.283 -2.007 1.00 98.56 347 SER A C 1
ATOM 2741 O O . SER A 1 347 ? -9.292 0.627 -1.535 1.00 98.56 347 SER A O 1
ATOM 2743 N N . PRO A 1 348 ? -7.746 -0.972 -1.796 1.00 98.38 348 PRO A N 1
ATOM 2744 C CA . PRO A 1 348 ? -8.540 -1.991 -1.105 1.00 98.38 348 PRO A CA 1
ATOM 2745 C C . PRO A 1 348 ? -8.865 -1.616 0.345 1.00 98.38 348 PRO A C 1
ATOM 2747 O O . PRO A 1 348 ? -9.929 -1.985 0.851 1.00 98.38 348 PRO A O 1
ATOM 2750 N N . LEU A 1 349 ? -7.990 -0.852 1.011 1.00 98.69 349 LEU A N 1
ATOM 2751 C CA . LEU A 1 349 ? -8.242 -0.342 2.357 1.00 98.69 349 LEU A CA 1
ATOM 2752 C C . LEU A 1 349 ? -9.374 0.685 2.346 1.00 98.69 349 LEU A C 1
ATOM 2754 O O . LEU A 1 349 ? -10.292 0.573 3.154 1.00 98.69 349 LEU A O 1
ATOM 2758 N N . LEU A 1 350 ? -9.355 1.651 1.426 1.00 98.75 350 LEU A N 1
ATOM 2759 C CA . LEU A 1 350 ? -10.403 2.668 1.345 1.00 98.75 350 LEU A CA 1
ATOM 2760 C C . LEU A 1 350 ? -11.761 2.064 0.975 1.00 98.75 350 LEU A C 1
ATOM 2762 O O . LEU A 1 350 ? -12.751 2.383 1.631 1.00 98.75 350 LEU A O 1
ATOM 2766 N N . VAL A 1 351 ? -11.805 1.136 0.014 1.00 98.38 351 VAL A N 1
ATOM 2767 C CA . VAL A 1 351 ? -13.045 0.421 -0.337 1.00 98.38 351 VAL A CA 1
ATOM 2768 C C . VAL A 1 351 ? -13.600 -0.357 0.859 1.00 98.38 351 VAL A C 1
ATOM 2770 O O . VAL A 1 351 ? -14.802 -0.331 1.113 1.00 98.38 351 VAL A O 1
ATOM 2773 N N . THR A 1 352 ? -12.736 -1.030 1.623 1.00 98.12 352 THR A N 1
ATOM 2774 C CA . THR A 1 352 ? -13.159 -1.861 2.762 1.00 98.12 352 THR A CA 1
ATOM 2775 C C . THR A 1 352 ? -13.579 -1.035 3.974 1.00 98.12 352 THR A C 1
ATOM 2777 O O . THR A 1 352 ? -14.535 -1.383 4.669 1.00 98.12 352 THR A O 1
ATOM 2780 N N . MET A 1 353 ? -12.854 0.047 4.265 1.00 97.88 353 MET A N 1
ATOM 2781 C CA . MET A 1 353 ? -13.151 0.907 5.409 1.00 97.88 353 MET A CA 1
ATOM 2782 C C . MET A 1 353 ? -14.333 1.830 5.136 1.00 97.88 353 MET A C 1
ATOM 2784 O O . MET A 1 353 ? -15.047 2.162 6.082 1.00 97.88 353 MET A O 1
ATOM 2788 N N . ASN A 1 354 ? -14.537 2.217 3.872 1.00 97.19 354 ASN A N 1
ATOM 2789 C CA . ASN A 1 354 ? -15.533 3.195 3.436 1.00 97.19 354 ASN A CA 1
ATOM 2790 C C . ASN A 1 354 ? -15.509 4.487 4.280 1.00 97.19 354 ASN A C 1
ATOM 2792 O O . ASN A 1 354 ? -16.540 5.095 4.556 1.00 97.19 354 ASN A O 1
ATOM 2796 N N . ASP A 1 355 ? -14.314 4.855 4.743 1.00 98.00 355 ASP A N 1
ATOM 2797 C CA . ASP A 1 355 ? -14.029 6.033 5.553 1.00 98.00 355 ASP A CA 1
ATOM 2798 C C . ASP A 1 355 ? -12.556 6.414 5.349 1.00 98.00 355 ASP A C 1
ATOM 2800 O O . ASP A 1 355 ? -11.659 5.575 5.477 1.00 98.00 355 ASP A O 1
ATOM 2804 N N . GLU A 1 356 ? -12.317 7.679 4.999 1.00 98.62 356 GLU A N 1
ATOM 2805 C CA . GLU A 1 356 ? -10.999 8.198 4.615 1.00 98.62 356 GLU A CA 1
ATOM 2806 C C . GLU A 1 356 ? -9.979 8.101 5.762 1.00 98.62 356 GLU A C 1
ATOM 2808 O O . GLU A 1 356 ? -8.844 7.667 5.556 1.00 98.62 356 GLU A O 1
ATOM 2813 N N . ALA A 1 357 ? -10.387 8.454 6.983 1.00 98.62 357 ALA A N 1
ATOM 2814 C CA . ALA A 1 357 ? -9.501 8.476 8.139 1.00 98.62 357 ALA A CA 1
ATOM 2815 C C . ALA A 1 357 ? -9.157 7.055 8.605 1.00 98.62 357 ALA A C 1
ATOM 2817 O O . ALA A 1 357 ? -8.000 6.741 8.884 1.00 98.62 357 ALA A O 1
ATOM 2818 N N . HIS A 1 358 ? -10.145 6.161 8.637 1.00 98.56 358 HIS A N 1
ATOM 2819 C CA . HIS A 1 358 ? -9.943 4.756 8.977 1.00 98.56 358 HIS A CA 1
ATOM 2820 C C . HIS A 1 358 ? -9.058 4.055 7.941 1.00 98.56 358 HIS A C 1
ATOM 2822 O O . HIS A 1 358 ? -8.217 3.234 8.316 1.00 98.56 358 HIS A O 1
ATOM 2828 N N . ALA A 1 359 ? -9.218 4.386 6.657 1.00 98.88 359 ALA A N 1
ATOM 2829 C CA . ALA A 1 359 ? -8.359 3.891 5.590 1.00 98.88 359 ALA A CA 1
ATOM 2830 C C . ALA A 1 359 ? -6.916 4.385 5.749 1.00 98.88 359 ALA A C 1
ATOM 2832 O O . ALA A 1 359 ? -6.001 3.571 5.656 1.00 98.88 359 ALA A O 1
ATOM 2833 N N . TYR A 1 360 ? -6.705 5.666 6.077 1.00 98.81 360 TYR A N 1
ATOM 2834 C CA . TYR A 1 360 ? -5.372 6.204 6.370 1.00 98.81 360 TYR A CA 1
ATOM 2835 C C . TYR A 1 360 ? -4.695 5.485 7.544 1.00 98.81 360 TYR A C 1
ATOM 2837 O O . TYR A 1 360 ? -3.540 5.084 7.438 1.00 98.81 360 TYR A O 1
ATOM 2845 N N . ILE A 1 361 ? -5.423 5.259 8.642 1.00 98.69 361 ILE A N 1
ATOM 2846 C CA . ILE A 1 361 ? -4.914 4.521 9.810 1.00 98.69 361 ILE A CA 1
ATOM 2847 C C . ILE A 1 361 ? -4.465 3.111 9.398 1.00 98.69 361 ILE A C 1
ATOM 2849 O O . ILE A 1 361 ? -3.363 2.684 9.739 1.00 98.69 361 ILE A O 1
ATOM 2853 N N . CYS A 1 362 ? -5.293 2.396 8.631 1.00 98.62 362 CYS A N 1
ATOM 2854 C CA . CYS A 1 362 ? -4.942 1.064 8.137 1.00 98.62 362 CYS A CA 1
ATOM 2855 C C . CYS A 1 362 ? -3.759 1.108 7.160 1.00 98.62 362 CYS A C 1
ATOM 2857 O O . CYS A 1 362 ? -2.932 0.201 7.170 1.00 98.62 362 CYS A O 1
ATOM 2859 N N . PHE A 1 363 ? -3.656 2.161 6.347 1.00 98.69 363 PHE A N 1
ATOM 2860 C CA . PHE A 1 363 ? -2.558 2.347 5.406 1.00 98.69 363 PHE A CA 1
ATOM 2861 C C . PHE A 1 363 ? -1.231 2.582 6.130 1.00 98.69 363 PHE A C 1
ATOM 2863 O O . PHE A 1 363 ? -0.249 1.926 5.804 1.00 98.69 363 PHE A O 1
ATOM 2870 N N . CYS A 1 364 ? -1.200 3.419 7.173 1.00 98.19 364 CYS A N 1
ATOM 2871 C CA . CYS A 1 364 ? -0.020 3.571 8.029 1.00 98.19 364 CYS A CA 1
ATOM 2872 C C . CYS A 1 364 ? 0.405 2.236 8.654 1.00 98.19 364 CYS A C 1
ATOM 2874 O O . CYS A 1 364 ? 1.588 1.905 8.625 1.00 98.19 364 CYS A O 1
ATOM 2876 N N . ALA A 1 365 ? -0.547 1.449 9.165 1.00 96.81 365 ALA A N 1
ATOM 2877 C CA . ALA A 1 365 ? -0.261 0.138 9.748 1.00 96.81 365 ALA A CA 1
ATOM 2878 C C . ALA A 1 365 ? 0.293 -0.858 8.712 1.00 96.81 365 ALA A C 1
ATOM 2880 O O . ALA A 1 365 ? 1.290 -1.533 8.964 1.00 96.81 365 ALA A O 1
ATOM 2881 N N . LEU A 1 366 ? -0.285 -0.896 7.506 1.00 97.00 366 LEU A N 1
ATOM 2882 C CA . LEU A 1 366 ? 0.239 -1.695 6.397 1.00 97.00 366 LEU A CA 1
ATOM 2883 C C . LEU A 1 366 ? 1.660 -1.252 6.011 1.00 97.00 366 LEU A C 1
ATOM 2885 O O . LEU A 1 366 ? 2.554 -2.080 5.836 1.00 97.00 366 LEU A O 1
ATOM 2889 N N . MET A 1 367 ? 1.891 0.057 5.929 1.00 95.81 367 MET A N 1
ATOM 2890 C CA . MET A 1 367 ? 3.186 0.609 5.553 1.00 95.81 367 MET A CA 1
ATOM 2891 C C . MET A 1 367 ? 4.269 0.366 6.606 1.00 95.81 367 MET A C 1
ATOM 2893 O O . MET A 1 367 ? 5.422 0.246 6.221 1.00 95.81 367 MET A O 1
ATOM 2897 N N . GLN A 1 368 ? 3.961 0.170 7.892 1.00 92.38 368 GLN A N 1
ATOM 2898 C CA . GLN A 1 368 ? 4.984 -0.274 8.859 1.00 92.38 368 GLN A CA 1
ATOM 2899 C C . GLN A 1 368 ? 5.656 -1.592 8.443 1.00 92.38 368 GLN A C 1
ATOM 2901 O O . GLN A 1 368 ? 6.834 -1.797 8.727 1.00 92.38 368 GLN A O 1
ATOM 2906 N N . ARG A 1 369 ? 4.924 -2.460 7.732 1.00 90.50 369 ARG A N 1
ATOM 2907 C CA . ARG A 1 369 ? 5.439 -3.724 7.191 1.00 90.50 369 ARG A CA 1
ATOM 2908 C C . ARG A 1 369 ? 6.062 -3.567 5.805 1.00 90.50 369 ARG A C 1
ATOM 2910 O O . ARG A 1 369 ? 7.011 -4.277 5.489 1.00 90.50 369 ARG A O 1
ATOM 2917 N N . LEU A 1 370 ? 5.508 -2.683 4.973 1.00 92.88 370 LEU A N 1
ATOM 2918 C CA . LEU A 1 370 ? 5.857 -2.585 3.551 1.00 92.88 370 LEU A CA 1
ATOM 2919 C C . LEU A 1 370 ? 6.786 -1.422 3.194 1.00 92.88 370 LEU A C 1
ATOM 2921 O O . LEU A 1 370 ? 7.292 -1.404 2.080 1.00 92.88 370 LEU A O 1
ATOM 2925 N N . VAL A 1 371 ? 7.056 -0.483 4.105 1.00 89.44 371 VAL A N 1
ATOM 2926 C CA . VAL A 1 371 ? 7.875 0.718 3.848 1.00 89.44 371 VAL A CA 1
ATOM 2927 C C . VAL A 1 371 ? 9.230 0.379 3.230 1.00 89.44 371 VAL A C 1
ATOM 2929 O O . VAL A 1 371 ? 9.666 1.059 2.309 1.00 89.44 371 VAL A O 1
ATOM 2932 N N . THR A 1 372 ? 9.861 -0.714 3.664 1.00 86.56 372 THR A N 1
ATOM 2933 C CA . THR A 1 372 ? 11.166 -1.153 3.158 1.00 86.56 372 THR A CA 1
ATOM 2934 C C . THR A 1 372 ? 11.132 -1.575 1.689 1.00 86.56 372 THR A C 1
ATOM 2936 O O . THR A 1 372 ? 12.141 -1.423 1.009 1.00 86.56 372 THR A O 1
ATOM 2939 N N . ASN A 1 373 ? 9.985 -2.025 1.163 1.00 81.25 373 ASN A N 1
ATOM 2940 C CA . ASN A 1 373 ? 9.828 -2.317 -0.266 1.00 81.25 373 ASN A CA 1
ATOM 2941 C C . ASN A 1 373 ? 9.956 -1.062 -1.143 1.00 81.25 373 ASN A C 1
ATOM 2943 O O . ASN A 1 373 ? 10.324 -1.171 -2.307 1.00 81.25 373 ASN A O 1
ATOM 2947 N N . PHE A 1 374 ? 9.612 0.104 -0.594 1.00 79.94 374 PHE A N 1
ATOM 2948 C CA . PHE A 1 374 ? 9.591 1.387 -1.300 1.00 79.94 374 PHE A CA 1
ATOM 2949 C C . PHE A 1 374 ? 10.837 2.233 -1.012 1.00 79.94 374 PHE A C 1
ATOM 2951 O O . PHE A 1 374 ? 10.945 3.367 -1.475 1.00 79.94 374 PHE A O 1
ATOM 2958 N N . MET A 1 375 ? 11.784 1.703 -0.232 1.00 70.44 375 MET A N 1
ATOM 2959 C CA . MET A 1 375 ? 13.038 2.391 0.042 1.00 70.44 375 MET A CA 1
ATOM 2960 C C . MET A 1 375 ? 13.905 2.427 -1.212 1.00 70.44 375 MET A C 1
ATOM 2962 O O . MET A 1 375 ? 14.066 1.437 -1.926 1.00 70.44 375 MET A O 1
ATOM 2966 N N . ILE A 1 376 ? 14.518 3.586 -1.432 1.00 55.88 376 ILE A N 1
ATOM 2967 C CA . ILE A 1 376 ? 15.364 3.865 -2.596 1.00 55.88 376 ILE A CA 1
ATOM 2968 C C . ILE A 1 376 ? 16.612 2.964 -2.631 1.00 55.88 376 ILE A C 1
ATOM 2970 O O . ILE A 1 376 ? 17.182 2.745 -3.695 1.00 55.88 376 ILE A O 1
ATOM 2974 N N . ASP A 1 377 ? 17.031 2.426 -1.484 1.00 59.41 377 ASP A N 1
ATOM 2975 C CA . ASP A 1 377 ? 18.172 1.511 -1.394 1.00 59.41 377 ASP A CA 1
ATOM 2976 C C . ASP A 1 377 ? 17.927 0.141 -2.055 1.00 59.41 377 ASP A C 1
ATOM 2978 O O . ASP A 1 377 ? 18.886 -0.579 -2.323 1.00 59.41 377 ASP A O 1
ATOM 2982 N N . GLY A 1 378 ? 16.668 -0.229 -2.325 1.00 65.00 378 GLY A N 1
ATOM 2983 C CA . GLY A 1 378 ? 16.300 -1.484 -2.983 1.00 65.00 378 GLY A CA 1
ATOM 2984 C C . GLY A 1 378 ? 16.672 -2.755 -2.210 1.00 65.00 378 GLY A C 1
ATOM 2985 O O . GLY A 1 378 ? 16.531 -3.855 -2.754 1.00 65.00 378 GLY A O 1
ATOM 2986 N N . ILE A 1 379 ? 17.120 -2.647 -0.953 1.00 73.94 379 ILE A N 1
ATOM 2987 C CA . ILE A 1 379 ? 17.684 -3.774 -0.190 1.00 73.94 379 ILE A CA 1
ATOM 2988 C C . ILE A 1 379 ? 16.612 -4.838 0.051 1.00 73.94 379 ILE A C 1
ATOM 2990 O O . ILE A 1 379 ? 16.827 -6.022 -0.210 1.00 73.94 379 ILE A O 1
ATOM 2994 N N . ALA A 1 380 ? 15.428 -4.421 0.505 1.00 78.31 380 ALA A N 1
ATOM 2995 C CA . ALA A 1 380 ? 14.342 -5.350 0.805 1.00 78.31 380 ALA A CA 1
ATOM 2996 C C . ALA A 1 380 ? 13.818 -6.054 -0.451 1.00 78.31 380 ALA A C 1
ATOM 2998 O O . ALA A 1 380 ? 13.578 -7.260 -0.420 1.00 78.31 380 ALA A O 1
ATOM 2999 N N . MET A 1 381 ? 13.671 -5.323 -1.561 1.00 82.06 381 MET A N 1
ATOM 3000 C CA . MET A 1 381 ? 13.239 -5.913 -2.829 1.00 82.06 381 MET A CA 1
ATOM 3001 C C . MET A 1 381 ? 14.265 -6.920 -3.344 1.00 82.06 381 MET A C 1
ATOM 3003 O O . MET A 1 381 ? 13.887 -8.036 -3.689 1.00 82.06 381 MET A O 1
ATOM 3007 N N . THR A 1 382 ? 15.554 -6.575 -3.297 1.00 78.12 382 THR A N 1
ATOM 3008 C CA . THR A 1 382 ? 16.646 -7.490 -3.660 1.00 78.12 382 THR A CA 1
ATOM 3009 C C . THR A 1 382 ? 16.590 -8.772 -2.831 1.00 78.12 382 THR A C 1
ATOM 3011 O O . THR A 1 382 ? 16.587 -9.861 -3.395 1.00 78.12 382 THR A O 1
ATOM 3014 N N . GLN A 1 383 ? 16.434 -8.667 -1.506 1.00 84.69 383 GLN A N 1
ATOM 3015 C CA . GLN A 1 383 ? 16.309 -9.839 -0.636 1.00 84.69 383 GLN A CA 1
ATOM 3016 C C . GLN A 1 383 ? 15.093 -10.710 -0.996 1.00 84.69 383 GLN A C 1
ATOM 3018 O O . GLN A 1 383 ? 15.188 -11.937 -0.991 1.00 84.69 383 GLN A O 1
ATOM 3023 N N . LYS A 1 384 ? 13.946 -10.097 -1.320 1.00 85.81 384 LYS A N 1
ATOM 3024 C CA . LYS A 1 384 ? 12.738 -10.832 -1.726 1.00 85.81 384 LYS A CA 1
ATOM 3025 C C . LYS A 1 384 ? 12.927 -11.574 -3.047 1.00 85.81 384 LYS A C 1
ATOM 3027 O O . LYS A 1 384 ? 12.464 -12.705 -3.151 1.00 85.81 384 LYS A O 1
ATOM 3032 N N . PHE A 1 385 ? 13.610 -10.977 -4.024 1.00 84.31 385 PHE A N 1
ATOM 3033 C CA . PHE A 1 385 ? 13.954 -11.666 -5.269 1.00 84.31 385 PHE A CA 1
ATOM 3034 C C . PHE A 1 385 ? 14.899 -12.838 -5.032 1.00 84.31 385 PHE A C 1
ATOM 3036 O O . PHE A 1 385 ? 14.644 -13.916 -5.560 1.00 84.31 385 PHE A O 1
ATOM 3043 N N . THR A 1 386 ? 15.918 -12.667 -4.185 1.00 85.75 386 THR A N 1
ATOM 3044 C CA . THR A 1 386 ? 16.814 -13.765 -3.796 1.00 85.75 386 THR A CA 1
ATOM 3045 C C . THR A 1 386 ? 16.028 -14.925 -3.192 1.00 85.75 386 THR A C 1
ATOM 3047 O O . THR A 1 386 ? 16.134 -16.048 -3.675 1.00 85.75 386 THR A O 1
ATOM 3050 N N . HIS A 1 387 ? 15.163 -14.659 -2.208 1.00 96.19 387 HIS A N 1
ATOM 3051 C CA . HIS A 1 387 ? 14.326 -15.701 -1.606 1.00 96.19 387 HIS A CA 1
ATOM 3052 C C . HIS A 1 387 ? 13.367 -16.353 -2.611 1.00 96.19 387 HIS A C 1
ATOM 3054 O O . HIS A 1 387 ? 13.124 -17.557 -2.537 1.00 96.19 387 HIS A O 1
ATOM 3060 N N . LEU A 1 388 ? 12.802 -15.580 -3.545 1.00 93.31 388 LEU A N 1
ATOM 3061 C CA . LEU A 1 388 ? 11.918 -16.117 -4.578 1.00 93.31 388 LEU A CA 1
ATOM 3062 C C . LEU A 1 388 ? 12.680 -17.046 -5.534 1.00 93.31 388 LEU A C 1
ATOM 3064 O O . LEU A 1 388 ? 12.181 -18.121 -5.855 1.00 93.31 388 LEU A O 1
ATOM 3068 N N . ALA A 1 389 ? 13.890 -16.662 -5.945 1.00 89.06 389 ALA A N 1
ATOM 3069 C CA . ALA A 1 389 ? 14.759 -17.480 -6.783 1.00 89.06 389 ALA A CA 1
ATOM 3070 C C . ALA A 1 389 ? 15.198 -18.766 -6.068 1.00 89.06 389 ALA A C 1
ATOM 3072 O O . ALA A 1 389 ? 15.119 -19.844 -6.653 1.00 89.06 389 ALA A O 1
ATOM 3073 N N . GLU A 1 390 ? 15.583 -18.679 -4.792 1.00 96.25 390 GLU A N 1
ATOM 3074 C CA . GLU A 1 390 ? 15.912 -19.842 -3.956 1.00 96.25 390 GLU A CA 1
ATOM 3075 C C . GLU A 1 390 ? 14.716 -20.787 -3.798 1.00 96.25 390 GLU A C 1
ATOM 3077 O O . GLU A 1 390 ? 14.858 -22.002 -3.948 1.00 96.25 390 GLU A O 1
ATOM 3082 N N . GLY A 1 391 ? 13.525 -20.234 -3.548 1.00 96.56 391 GLY A N 1
ATOM 3083 C CA . GLY A 1 391 ? 12.286 -21.000 -3.476 1.00 96.56 391 GLY A CA 1
ATOM 3084 C C . GLY A 1 391 ? 11.984 -21.712 -4.792 1.00 96.56 391 GLY A C 1
ATOM 3085 O O . GLY A 1 391 ? 11.708 -22.910 -4.791 1.00 96.56 391 GLY A O 1
ATOM 3086 N N . LEU A 1 392 ? 12.096 -21.011 -5.921 1.00 96.06 392 LEU A N 1
ATOM 3087 C CA . LEU A 1 392 ? 11.858 -21.599 -7.236 1.00 96.06 392 LEU A CA 1
ATOM 3088 C C . LEU A 1 392 ? 12.860 -22.712 -7.551 1.00 96.06 392 LEU A C 1
ATOM 3090 O O . LEU A 1 392 ? 12.460 -23.785 -7.981 1.00 96.06 392 LEU A O 1
ATOM 3094 N N . MET A 1 393 ? 14.142 -22.488 -7.265 1.00 96.06 393 MET A N 1
ATOM 3095 C CA . MET A 1 393 ? 15.194 -23.489 -7.441 1.00 96.06 393 MET A CA 1
ATOM 3096 C C . MET A 1 393 ? 14.951 -24.743 -6.590 1.00 96.06 393 MET A C 1
ATOM 3098 O O . MET A 1 393 ? 15.286 -25.845 -7.018 1.00 96.06 393 MET A O 1
ATOM 3102 N N . TYR A 1 394 ? 14.381 -24.591 -5.393 1.00 97.38 394 TYR A N 1
ATOM 3103 C CA . TYR A 1 394 ? 14.067 -25.714 -4.514 1.00 97.38 394 TYR A CA 1
ATOM 3104 C C . TYR A 1 394 ? 12.823 -26.496 -4.961 1.00 97.38 394 TYR A C 1
ATOM 3106 O O . TYR A 1 394 ? 12.859 -27.725 -4.998 1.00 97.38 394 TYR A O 1
ATOM 3114 N N . TYR A 1 395 ? 11.724 -25.803 -5.283 1.00 97.50 395 TYR A N 1
ATOM 3115 C CA . TYR A 1 395 ? 10.437 -26.441 -5.589 1.00 97.50 395 TYR A CA 1
ATOM 3116 C C . TYR A 1 395 ? 10.298 -26.886 -7.050 1.00 97.50 395 TYR A C 1
ATOM 3118 O O . TYR A 1 395 ? 9.659 -27.904 -7.305 1.00 97.50 395 TYR A O 1
ATOM 3126 N N . ASP A 1 396 ? 10.886 -26.149 -7.994 1.00 98.00 396 ASP A N 1
ATOM 3127 C CA . ASP A 1 396 ? 10.854 -26.450 -9.429 1.00 98.00 396 ASP A CA 1
ATOM 3128 C C . ASP A 1 396 ? 12.213 -26.120 -10.088 1.00 98.00 396 ASP A C 1
ATOM 3130 O O . ASP A 1 396 ? 12.372 -25.111 -10.790 1.00 98.00 396 ASP A O 1
ATOM 3134 N N . PRO A 1 397 ? 13.243 -26.956 -9.846 1.00 97.56 397 PRO A N 1
ATOM 3135 C CA . PRO A 1 397 ? 14.580 -26.734 -10.390 1.00 97.56 397 PRO A CA 1
ATOM 3136 C C . PRO A 1 397 ? 14.618 -26.789 -11.921 1.00 97.56 397 PRO A C 1
ATOM 3138 O O . PRO A 1 397 ? 15.489 -26.165 -12.527 1.00 97.56 397 PRO A O 1
ATOM 3141 N N . GLU A 1 398 ? 13.709 -27.527 -12.565 1.00 98.25 398 GLU A N 1
ATOM 3142 C CA . GLU A 1 398 ? 13.631 -27.596 -14.026 1.00 98.25 398 GLU A CA 1
ATOM 3143 C C . GLU A 1 398 ? 13.190 -26.247 -14.596 1.00 98.25 398 GLU A C 1
ATOM 3145 O O . GLU A 1 398 ? 13.871 -25.694 -15.465 1.00 98.25 398 GLU A O 1
ATOM 3150 N N . PHE A 1 399 ? 12.125 -25.660 -14.044 1.00 97.81 399 PHE A N 1
ATOM 3151 C CA . PHE A 1 399 ? 11.663 -24.342 -14.461 1.00 97.81 399 PHE A CA 1
ATOM 3152 C C . PHE A 1 399 ? 12.656 -23.231 -14.100 1.00 97.81 399 PHE A C 1
ATOM 3154 O O . PHE A 1 399 ? 12.913 -22.354 -14.926 1.00 97.81 399 PHE A O 1
ATOM 3161 N N . TYR A 1 400 ? 13.292 -23.284 -12.923 1.00 95.56 400 TYR A N 1
ATOM 3162 C CA . TYR A 1 400 ? 14.364 -22.339 -12.586 1.00 95.56 400 TYR A CA 1
ATOM 3163 C C . TYR A 1 400 ? 15.517 -22.405 -13.599 1.00 95.56 400 TYR A C 1
ATOM 3165 O O . TYR A 1 400 ? 15.969 -21.372 -14.091 1.00 95.56 400 TYR A O 1
ATOM 3173 N N . ASN A 1 401 ? 15.966 -23.609 -13.970 1.00 96.56 401 ASN A N 1
ATOM 3174 C CA . ASN A 1 401 ? 17.013 -23.774 -14.980 1.00 96.56 401 ASN A CA 1
ATOM 3175 C C . ASN A 1 401 ? 16.563 -23.289 -16.363 1.00 96.56 401 ASN A C 1
ATOM 3177 O O . ASN A 1 401 ? 17.359 -22.673 -17.069 1.00 96.56 401 ASN A O 1
ATOM 3181 N N . TYR A 1 402 ? 15.299 -23.504 -16.739 1.00 97.44 402 TYR A N 1
ATOM 3182 C CA . TYR A 1 402 ? 14.727 -22.929 -17.956 1.00 97.44 402 TYR A CA 1
ATOM 3183 C C . TYR A 1 402 ? 14.803 -21.395 -17.944 1.00 97.44 402 TYR A C 1
ATOM 3185 O O . TYR A 1 402 ? 15.287 -20.804 -18.911 1.00 97.44 402 TYR A O 1
ATOM 3193 N N . LEU A 1 403 ? 14.383 -20.748 -16.850 1.00 91.50 403 LEU A N 1
ATOM 3194 C CA . LEU A 1 403 ? 14.465 -19.292 -16.707 1.00 91.50 403 LEU A CA 1
ATOM 3195 C C . LEU A 1 403 ? 15.908 -18.810 -16.747 1.00 91.50 403 LEU A C 1
ATOM 3197 O O . LEU A 1 403 ? 16.191 -17.824 -17.418 1.00 91.50 403 LEU A O 1
ATOM 3201 N N . LYS A 1 404 ? 16.821 -19.534 -16.096 1.00 89.75 404 LYS A N 1
ATOM 3202 C CA . LYS A 1 404 ? 18.250 -19.242 -16.132 1.00 89.75 404 LYS A CA 1
ATOM 3203 C C . LYS A 1 404 ? 18.765 -19.269 -17.560 1.00 89.75 404 LYS A C 1
ATOM 3205 O O . LYS A 1 404 ? 19.284 -18.261 -18.008 1.00 89.75 404 LYS A O 1
ATOM 3210 N N . VAL A 1 405 ? 18.523 -20.339 -18.321 1.00 93.94 405 VAL A N 1
ATOM 3211 C CA . VAL A 1 405 ? 18.916 -20.431 -19.742 1.00 93.94 405 VAL A CA 1
ATOM 3212 C C . VAL A 1 405 ? 18.397 -19.249 -20.578 1.00 93.94 405 VAL A C 1
ATOM 3214 O O . VAL A 1 405 ? 19.087 -18.801 -21.489 1.00 93.94 405 VAL A O 1
ATOM 3217 N N . HIS A 1 406 ? 17.236 -18.691 -20.230 1.00 88.19 406 HIS A N 1
ATOM 3218 C CA . HIS A 1 406 ? 16.629 -17.540 -20.910 1.00 88.19 406 HIS A CA 1
ATOM 3219 C C . HIS A 1 406 ? 16.887 -16.182 -20.236 1.00 88.19 406 HIS A C 1
ATOM 3221 O O . HIS A 1 406 ? 16.312 -15.183 -20.660 1.00 88.19 406 HIS A O 1
ATOM 3227 N N . GLN A 1 407 ? 17.721 -16.122 -19.195 1.00 78.88 407 GLN A N 1
ATOM 3228 C CA . GLN A 1 407 ? 17.996 -14.910 -18.411 1.00 78.88 407 GLN A CA 1
ATOM 3229 C C . GLN A 1 407 ? 16.816 -14.187 -17.807 1.00 78.88 407 GLN A C 1
ATOM 3231 O O . GLN A 1 407 ? 16.742 -12.958 -17.731 1.00 78.88 407 GLN A O 1
ATOM 3236 N N . ALA A 1 408 ? 15.902 -14.999 -17.335 1.00 79.44 408 ALA A N 1
ATOM 3237 C CA . ALA A 1 408 ? 14.793 -14.567 -16.534 1.00 79.44 408 ALA A CA 1
ATOM 3238 C C . ALA A 1 408 ? 14.960 -15.044 -15.078 1.00 79.44 408 ALA A C 1
ATOM 3240 O O . ALA A 1 408 ? 14.014 -14.959 -14.306 1.00 79.44 408 ALA A O 1
ATOM 3241 N N . ASP A 1 409 ? 16.135 -15.548 -14.672 1.00 80.38 409 ASP A N 1
ATOM 3242 C CA . ASP A 1 409 ? 16.409 -16.006 -13.301 1.00 80.38 409 ASP A CA 1
ATOM 3243 C C . ASP A 1 409 ? 16.583 -14.868 -12.285 1.00 80.38 409 ASP A C 1
ATOM 3245 O O . ASP A 1 409 ? 16.525 -15.118 -11.082 1.00 80.38 409 ASP A O 1
ATOM 3249 N N . ASP A 1 410 ? 16.710 -13.619 -12.752 1.00 74.88 410 ASP A N 1
ATOM 3250 C CA . ASP A 1 410 ? 16.570 -12.420 -11.913 1.00 74.88 410 ASP A CA 1
ATOM 3251 C C . ASP A 1 410 ? 15.115 -12.175 -11.461 1.00 74.88 410 ASP A C 1
ATOM 3253 O O . ASP A 1 410 ? 14.871 -11.397 -10.537 1.00 74.88 410 ASP A O 1
ATOM 3257 N N . LEU A 1 411 ? 14.156 -12.873 -12.085 1.00 79.81 411 LEU A N 1
ATOM 3258 C CA . LEU A 1 411 ? 12.726 -12.845 -11.795 1.00 79.81 411 LEU A CA 1
ATOM 3259 C C . LEU A 1 411 ? 12.118 -11.438 -11.811 1.00 79.81 411 LEU A C 1
ATOM 3261 O O . LEU A 1 411 ? 11.072 -11.230 -11.202 1.00 79.81 411 LEU A O 1
ATOM 3265 N N . LEU A 1 412 ? 12.709 -10.467 -12.518 1.00 75.38 412 LEU A N 1
ATOM 3266 C CA . LEU A 1 412 ? 12.246 -9.071 -12.487 1.00 75.38 412 LEU A CA 1
ATOM 3267 C C . LEU A 1 412 ? 10.801 -8.896 -12.987 1.00 75.38 412 LEU A C 1
ATOM 3269 O O . LEU A 1 412 ? 10.116 -7.959 -12.578 1.00 75.38 412 LEU A O 1
ATOM 3273 N N . PHE A 1 413 ? 10.282 -9.837 -13.778 1.00 81.00 413 PHE A N 1
ATOM 3274 C CA . PHE A 1 413 ? 8.863 -9.888 -14.149 1.00 81.00 413 PHE A CA 1
ATOM 3275 C C . PHE A 1 413 ? 7.917 -10.074 -12.939 1.00 81.00 413 PHE A C 1
ATOM 3277 O O . PHE A 1 413 ? 6.740 -9.727 -13.018 1.00 81.00 413 PHE A O 1
ATOM 3284 N N . CYS A 1 414 ? 8.430 -10.538 -11.794 1.00 85.44 414 CYS A N 1
ATOM 3285 C CA . CYS A 1 414 ? 7.732 -10.630 -10.509 1.00 85.44 414 CYS A CA 1
ATOM 3286 C C . CYS A 1 414 ? 7.846 -9.349 -9.658 1.00 85.44 414 CYS A C 1
ATOM 3288 O O . CYS A 1 414 ? 7.387 -9.331 -8.516 1.00 85.44 414 CYS A O 1
ATOM 3290 N N . TYR A 1 415 ? 8.446 -8.258 -10.151 1.00 78.50 415 TYR A N 1
ATOM 3291 C CA . TYR A 1 415 ? 8.623 -7.035 -9.354 1.00 78.50 415 TYR A CA 1
ATOM 3292 C C . TYR A 1 415 ? 7.302 -6.509 -8.797 1.00 78.50 415 TYR A C 1
ATOM 3294 O O . TYR A 1 415 ? 7.156 -6.290 -7.592 1.00 78.50 415 TYR A O 1
ATOM 3302 N N . ARG A 1 416 ? 6.294 -6.406 -9.667 1.00 83.69 416 ARG A N 1
ATOM 3303 C CA . ARG A 1 416 ? 4.949 -5.956 -9.299 1.00 83.69 416 ARG A CA 1
ATOM 3304 C C . ARG A 1 416 ? 4.280 -6.883 -8.280 1.00 83.69 416 ARG A C 1
ATOM 3306 O O . ARG A 1 416 ? 3.561 -6.407 -7.404 1.00 83.69 416 ARG A O 1
ATOM 3313 N N . TRP A 1 417 ? 4.544 -8.184 -8.373 1.00 89.44 417 TRP A N 1
ATOM 3314 C CA . TRP A 1 417 ? 4.010 -9.207 -7.473 1.00 89.44 417 TRP A CA 1
ATOM 3315 C C . TRP A 1 417 ? 4.493 -8.980 -6.042 1.00 89.44 417 TRP A C 1
ATOM 3317 O O . TRP A 1 417 ? 3.697 -8.945 -5.105 1.00 89.44 417 TRP A O 1
ATOM 3327 N N . LEU A 1 418 ? 5.799 -8.762 -5.886 1.00 84.38 418 LEU A N 1
ATOM 3328 C CA . LEU A 1 418 ? 6.449 -8.576 -4.591 1.00 84.38 418 LEU A CA 1
ATOM 3329 C C . LEU A 1 418 ? 6.206 -7.183 -3.997 1.00 84.38 418 LEU A C 1
ATOM 3331 O O . LEU A 1 418 ? 6.065 -7.051 -2.775 1.00 84.38 418 LEU A O 1
ATOM 3335 N N . LEU A 1 419 ? 6.159 -6.152 -4.847 1.00 85.94 419 LEU A N 1
ATOM 3336 C CA . LEU A 1 419 ? 5.957 -4.770 -4.417 1.00 85.94 419 LEU A CA 1
ATOM 3337 C C . LEU A 1 419 ? 4.519 -4.526 -3.944 1.00 85.94 419 LEU A C 1
ATOM 3339 O O . LEU A 1 419 ? 4.318 -3.882 -2.916 1.00 85.94 419 LEU A O 1
ATOM 3343 N N . LEU A 1 420 ? 3.529 -5.058 -4.671 1.00 90.12 420 LEU A N 1
ATOM 3344 C CA . LEU A 1 420 ? 2.104 -4.785 -4.446 1.00 90.12 420 LEU A CA 1
ATOM 3345 C C . LEU A 1 420 ? 1.363 -5.929 -3.741 1.00 90.12 420 LEU A C 1
ATOM 3347 O O . LEU A 1 420 ? 0.139 -6.002 -3.840 1.00 90.12 420 LEU A O 1
ATOM 3351 N N . GLU A 1 421 ? 2.089 -6.841 -3.085 1.00 92.75 421 GLU A N 1
ATOM 3352 C CA . GLU A 1 421 ? 1.534 -8.060 -2.471 1.00 92.75 421 GLU A CA 1
ATOM 3353 C C . GLU A 1 421 ? 0.531 -8.764 -3.413 1.00 92.75 421 GLU A C 1
ATOM 3355 O O . GLU A 1 421 ? -0.586 -9.066 -3.015 1.00 92.75 421 GLU A O 1
ATOM 3360 N N . MET A 1 422 ? 0.895 -8.968 -4.688 1.00 93.50 422 MET A N 1
ATOM 3361 C CA . MET A 1 422 ? 0.082 -9.617 -5.736 1.00 93.50 422 MET A CA 1
ATOM 3362 C C . MET A 1 422 ? -1.247 -8.921 -6.105 1.00 93.50 422 MET A C 1
ATOM 3364 O O . MET A 1 422 ? -2.002 -9.433 -6.933 1.00 93.50 422 MET A O 1
ATOM 3368 N N . LYS A 1 423 ? -1.547 -7.724 -5.576 1.00 92.88 423 LYS A N 1
ATOM 3369 C CA . LYS A 1 423 ? -2.831 -7.017 -5.779 1.00 92.88 423 LYS A CA 1
ATOM 3370 C C . LYS A 1 423 ? -3.266 -6.888 -7.244 1.00 92.88 423 LYS A C 1
ATOM 3372 O O . LYS A 1 423 ? -4.468 -6.871 -7.523 1.00 92.88 423 LYS A O 1
ATOM 3377 N N . ARG A 1 424 ? -2.313 -6.731 -8.165 1.00 90.19 424 ARG A N 1
ATOM 3378 C CA . ARG A 1 424 ? -2.562 -6.537 -9.602 1.00 90.19 424 ARG A CA 1
ATOM 3379 C C . ARG A 1 424 ? -2.779 -7.829 -10.384 1.00 90.19 424 ARG A C 1
ATOM 3381 O O . ARG A 1 424 ? -3.227 -7.757 -11.522 1.00 90.19 424 ARG A O 1
ATOM 3388 N N . GLU A 1 425 ? -2.520 -8.978 -9.773 1.00 92.94 425 GLU A N 1
ATOM 3389 C CA . GLU A 1 425 ? -2.619 -10.283 -10.435 1.00 92.94 425 GLU A CA 1
ATOM 3390 C C . GLU A 1 425 ? -4.000 -10.927 -10.248 1.00 92.94 425 GLU A C 1
ATOM 3392 O O . GLU A 1 425 ? -4.316 -11.932 -10.877 1.00 92.94 425 GLU A O 1
ATOM 3397 N N . PHE A 1 426 ? -4.844 -10.322 -9.408 1.00 93.62 426 PHE A N 1
ATOM 3398 C CA . PHE A 1 426 ? -6.176 -10.811 -9.072 1.00 93.62 426 PHE A CA 1
ATOM 3399 C C . PHE A 1 426 ? -7.249 -9.752 -9.330 1.00 93.62 426 PHE A C 1
ATOM 3401 O O . PHE A 1 426 ? -7.029 -8.547 -9.151 1.00 93.62 426 PHE A O 1
ATOM 3408 N N . ALA A 1 427 ? -8.454 -10.212 -9.685 1.00 94.69 427 ALA A N 1
ATOM 3409 C CA . ALA A 1 427 ? -9.639 -9.362 -9.706 1.00 94.69 427 ALA A CA 1
ATOM 3410 C C . ALA A 1 427 ? -9.861 -8.726 -8.325 1.00 94.69 427 ALA A C 1
ATOM 3412 O O . ALA A 1 427 ? -9.424 -9.257 -7.304 1.00 94.69 427 ALA A O 1
ATOM 3413 N N . PHE A 1 428 ? -10.546 -7.580 -8.269 1.00 93.94 428 PHE A N 1
ATOM 3414 C CA . PHE A 1 428 ? -10.624 -6.791 -7.035 1.00 93.94 428 PHE A CA 1
ATOM 3415 C C . PHE A 1 428 ? -11.115 -7.616 -5.833 1.00 93.94 428 PHE A C 1
ATOM 3417 O O . PHE A 1 428 ? -10.439 -7.646 -4.809 1.00 93.94 428 PHE A O 1
ATOM 3424 N N . GLY A 1 429 ? -12.226 -8.348 -5.978 1.00 92.31 429 GLY A N 1
ATOM 3425 C CA . GLY A 1 429 ? -12.772 -9.199 -4.914 1.00 92.31 429 GLY A CA 1
ATOM 3426 C C . GLY A 1 429 ? -11.817 -10.308 -4.461 1.00 92.31 429 GLY A C 1
ATOM 3427 O O . GLY A 1 429 ? -11.608 -10.474 -3.259 1.00 92.31 429 GLY A O 1
ATOM 3428 N N . ASP A 1 430 ? -11.187 -11.005 -5.409 1.00 94.31 430 ASP A N 1
ATOM 3429 C CA . ASP A 1 430 ? -10.224 -12.078 -5.124 1.00 94.31 430 ASP A CA 1
ATOM 3430 C C . ASP A 1 430 ? -8.968 -11.537 -4.443 1.00 94.31 430 ASP A C 1
ATOM 3432 O O . ASP A 1 430 ? -8.447 -12.144 -3.508 1.00 94.31 430 ASP A O 1
ATOM 3436 N N . SER A 1 431 ? -8.531 -10.341 -4.843 1.00 95.81 431 SER A N 1
ATOM 3437 C CA . SER A 1 431 ? -7.385 -9.681 -4.233 1.00 95.81 431 SER A CA 1
ATOM 3438 C C . SER A 1 431 ? -7.627 -9.343 -2.760 1.00 95.81 431 SER A C 1
ATOM 3440 O O . SER A 1 431 ? -6.700 -9.451 -1.966 1.00 95.81 431 SER A O 1
ATOM 3442 N N . LEU A 1 432 ? -8.867 -9.029 -2.351 1.00 96.12 432 LEU A N 1
ATOM 3443 C CA . LEU A 1 432 ? -9.186 -8.842 -0.930 1.00 96.12 432 LEU A CA 1
ATOM 3444 C C . LEU A 1 432 ? -8.969 -10.142 -0.151 1.00 96.12 432 LEU A C 1
ATOM 3446 O O . LEU A 1 432 ? -8.316 -10.123 0.887 1.00 96.12 432 LEU A O 1
ATOM 3450 N N . ARG A 1 433 ? -9.463 -11.276 -0.666 1.00 94.88 433 ARG A N 1
ATOM 3451 C CA . ARG A 1 433 ? -9.293 -12.584 -0.015 1.00 94.88 433 ARG A CA 1
ATOM 3452 C C . ARG A 1 433 ? -7.824 -12.996 0.047 1.00 94.88 433 ARG A C 1
ATOM 3454 O O . ARG A 1 433 ? -7.360 -13.476 1.073 1.00 94.88 433 ARG A O 1
ATOM 3461 N N . MET A 1 434 ? -7.083 -12.792 -1.033 1.00 95.69 434 MET A N 1
ATOM 3462 C CA . MET A 1 434 ? -5.654 -13.087 -1.076 1.00 95.69 434 MET A CA 1
ATOM 3463 C C . MET A 1 434 ? -4.868 -12.239 -0.058 1.00 95.69 434 MET A C 1
ATOM 3465 O O . MET A 1 434 ? -4.025 -12.783 0.653 1.00 95.69 434 MET A O 1
ATOM 3469 N N . LEU A 1 435 ? -5.183 -10.944 0.083 1.00 96.75 435 LEU A N 1
ATOM 3470 C CA . LEU A 1 435 ? -4.583 -10.086 1.112 1.00 96.75 435 LEU A CA 1
ATOM 3471 C C . LEU A 1 435 ? -4.918 -10.575 2.528 1.00 96.75 435 LEU A C 1
ATOM 3473 O O . LEU A 1 435 ? -4.041 -10.603 3.385 1.00 96.75 435 LEU A O 1
ATOM 3477 N N . GLU A 1 436 ? -6.155 -11.016 2.776 1.00 96.56 436 GLU A N 1
ATOM 3478 C CA . GLU A 1 436 ? -6.558 -11.592 4.068 1.00 96.56 436 GLU A CA 1
ATOM 3479 C C . GLU A 1 436 ? -5.722 -12.821 4.430 1.00 96.56 436 GLU A C 1
ATOM 3481 O O . GLU A 1 436 ? -5.219 -12.905 5.551 1.00 96.56 436 GLU A O 1
ATOM 3486 N N . VAL A 1 437 ? -5.529 -13.738 3.477 1.00 94.88 437 VAL A N 1
ATOM 3487 C CA . VAL A 1 437 ? -4.693 -14.935 3.652 1.00 94.88 437 VAL A CA 1
ATOM 3488 C C . VAL A 1 437 ? -3.245 -14.542 3.931 1.00 94.88 437 VAL A C 1
ATOM 3490 O O . VAL A 1 437 ? -2.638 -15.036 4.884 1.00 94.88 437 VAL A O 1
ATOM 3493 N N . LEU A 1 438 ? -2.698 -13.614 3.142 1.00 94.94 438 LEU A N 1
ATOM 3494 C CA . LEU A 1 438 ? -1.322 -13.154 3.289 1.00 94.94 438 LEU A CA 1
ATOM 3495 C C . LEU A 1 438 ? -1.107 -12.494 4.655 1.00 94.94 438 LEU A C 1
ATOM 3497 O O . LEU A 1 438 ? -0.177 -12.853 5.372 1.00 94.94 438 LEU A O 1
ATOM 3501 N N . TRP A 1 439 ? -1.997 -11.601 5.085 1.00 95.81 439 TRP A N 1
ATOM 3502 C CA . TRP A 1 439 ? -1.878 -10.951 6.389 1.00 95.81 439 TRP A CA 1
ATOM 3503 C C . TRP A 1 439 ? -2.117 -11.909 7.553 1.00 95.81 439 TRP A C 1
ATOM 3505 O O . TRP A 1 439 ? -1.487 -11.737 8.594 1.00 95.81 439 TRP A O 1
ATOM 3515 N N . ALA A 1 440 ? -2.984 -12.912 7.396 1.00 95.12 440 ALA A N 1
ATOM 3516 C CA . ALA A 1 440 ? -3.245 -13.927 8.414 1.00 95.12 440 ALA A CA 1
ATOM 3517 C C . ALA A 1 440 ? -2.106 -14.944 8.568 1.00 95.12 440 ALA A C 1
ATOM 3519 O O . ALA A 1 440 ? -1.901 -15.442 9.673 1.00 95.12 440 ALA A O 1
ATOM 3520 N N . SER A 1 441 ? -1.337 -15.207 7.505 1.00 93.94 441 SER A N 1
ATOM 3521 C CA . SER A 1 441 ? -0.146 -16.070 7.567 1.00 93.94 441 SER A CA 1
ATOM 3522 C C . SER A 1 441 ? 0.994 -15.485 8.408 1.00 93.94 441 SER A C 1
ATOM 3524 O O . SER A 1 441 ? 1.900 -16.209 8.818 1.00 93.94 441 SER A O 1
ATOM 3526 N N . LEU A 1 442 ? 0.944 -14.183 8.695 1.00 87.75 442 LEU A N 1
ATOM 3527 C CA . LEU A 1 442 ? 1.911 -13.531 9.561 1.00 87.75 442 LEU A CA 1
ATOM 3528 C C . LEU A 1 442 ? 1.535 -13.726 11.035 1.00 87.75 442 LEU A C 1
ATOM 3530 O O . LEU A 1 442 ? 0.342 -13.704 11.374 1.00 87.75 442 LEU A O 1
ATOM 3534 N N . PRO A 1 443 ? 2.531 -13.863 11.930 1.00 82.88 443 PRO A N 1
ATOM 3535 C CA . PRO A 1 443 ? 2.291 -13.882 13.366 1.00 82.88 443 PRO A CA 1
ATOM 3536 C C . PRO A 1 443 ? 1.492 -12.657 13.823 1.00 82.88 443 PRO A C 1
ATOM 3538 O O . PRO A 1 443 ? 1.611 -11.567 13.259 1.00 82.88 443 PRO A O 1
ATOM 3541 N N . ALA A 1 444 ? 0.681 -12.832 14.868 1.00 76.12 444 ALA A N 1
ATOM 3542 C CA . ALA A 1 444 ? 0.128 -11.684 15.572 1.00 76.12 444 ALA A CA 1
ATOM 3543 C C . ALA A 1 444 ? 1.287 -10.914 16.214 1.00 76.12 444 ALA A C 1
ATOM 3545 O O . ALA A 1 444 ? 2.045 -11.487 16.993 1.00 76.12 444 ALA A O 1
ATOM 3546 N N . ASP A 1 445 ? 1.417 -9.641 15.861 1.00 77.75 445 ASP A N 1
ATOM 3547 C CA . ASP A 1 445 ? 2.461 -8.753 16.366 1.00 77.75 445 ASP A CA 1
ATOM 3548 C C . ASP A 1 445 ? 1.791 -7.449 16.789 1.00 77.75 445 ASP A C 1
ATOM 3550 O O . ASP A 1 445 ? 1.750 -6.459 16.054 1.00 77.75 445 ASP A O 1
ATOM 3554 N N . HIS A 1 446 ? 1.101 -7.513 17.929 1.00 77.19 446 HIS A N 1
ATOM 3555 C CA . HIS A 1 446 ? 0.401 -6.358 18.467 1.00 77.19 446 HIS A CA 1
ATOM 3556 C C . HIS A 1 446 ? 1.432 -5.329 18.933 1.00 77.19 446 HIS A C 1
ATOM 3558 O O . HIS A 1 446 ? 2.288 -5.654 19.759 1.00 77.19 446 HIS A O 1
ATOM 3564 N N . PRO A 1 447 ? 1.370 -4.080 18.442 1.00 79.50 447 PRO A N 1
ATOM 3565 C CA . PRO A 1 447 ? 2.341 -3.086 18.840 1.00 79.50 447 PRO A CA 1
ATOM 3566 C C . PRO A 1 447 ? 2.150 -2.762 20.325 1.00 79.50 447 PRO A C 1
ATOM 3568 O O . PRO A 1 447 ? 1.041 -2.521 20.796 1.00 79.50 447 PRO A O 1
ATOM 3571 N N . GLN A 1 448 ? 3.250 -2.710 21.072 1.00 77.69 448 GLN A N 1
ATOM 3572 C CA . GLN A 1 448 ? 3.220 -2.276 22.476 1.00 77.69 448 GLN A CA 1
ATOM 3573 C C . GLN A 1 448 ? 2.907 -0.777 22.609 1.00 77.69 448 GLN A C 1
ATOM 3575 O O . GLN A 1 448 ? 2.459 -0.307 23.652 1.00 77.69 448 GLN A O 1
ATOM 3580 N N . LEU A 1 449 ? 3.166 -0.012 21.547 1.00 86.75 449 LEU A N 1
ATOM 3581 C CA . LEU A 1 449 ? 2.968 1.431 21.477 1.00 86.75 449 LEU A CA 1
ATOM 3582 C C . LEU A 1 449 ? 1.838 1.771 20.507 1.00 86.75 449 LEU A C 1
ATOM 3584 O O . LEU A 1 449 ? 1.494 0.991 19.623 1.00 86.75 449 LEU A O 1
ATOM 3588 N N . GLU A 1 450 ? 1.280 2.975 20.637 1.00 92.44 450 GLU A N 1
ATOM 3589 C CA . GLU A 1 450 ? 0.309 3.457 19.659 1.00 92.44 450 GLU A CA 1
ATOM 3590 C C . GLU A 1 450 ? 0.903 3.496 18.244 1.00 92.44 450 GLU A C 1
ATOM 3592 O O . GLU A 1 450 ? 2.044 3.923 18.040 1.00 92.44 450 GLU A O 1
ATOM 3597 N N . LEU A 1 451 ? 0.075 3.152 17.253 1.00 94.44 451 LEU A N 1
ATOM 3598 C CA . LEU A 1 451 ? 0.389 3.344 15.845 1.00 94.44 451 LEU A CA 1
ATOM 3599 C C . LEU A 1 451 ? 0.776 4.806 15.566 1.00 94.44 451 LEU A C 1
ATOM 3601 O O . LEU A 1 451 ? 0.022 5.744 15.868 1.00 94.44 451 LEU A O 1
ATOM 3605 N N . LYS A 1 452 ? 1.951 4.987 14.960 1.00 94.81 452 LYS A N 1
ATOM 3606 C CA . LYS A 1 452 ? 2.413 6.281 14.456 1.00 94.81 452 LYS A CA 1
ATOM 3607 C C . LYS A 1 452 ? 1.742 6.572 13.117 1.00 94.81 452 LYS A C 1
ATOM 3609 O O . LYS A 1 452 ? 1.771 5.738 12.219 1.00 94.81 452 LYS A O 1
ATOM 3614 N N . LEU A 1 453 ? 1.149 7.758 13.002 1.00 97.06 453 LEU A N 1
ATOM 3615 C CA . LEU A 1 453 ? 0.498 8.235 11.778 1.00 97.06 453 LEU A CA 1
ATOM 3616 C C . LEU A 1 453 ? 1.408 9.115 10.907 1.00 97.06 453 LEU A C 1
ATOM 3618 O O . LEU A 1 453 ? 0.987 9.545 9.835 1.00 97.06 453 LEU A O 1
ATOM 3622 N N . PHE A 1 454 ? 2.615 9.416 11.382 1.00 95.75 454 PHE A N 1
ATOM 3623 C CA . PHE A 1 454 ? 3.640 10.199 10.700 1.00 95.75 454 PHE A CA 1
ATOM 3624 C C . PHE A 1 454 ? 5.024 9.865 11.272 1.00 95.75 454 PHE A C 1
ATOM 3626 O O . PHE A 1 454 ? 5.138 9.486 12.442 1.00 95.75 454 PHE A O 1
ATOM 3633 N N . ASP A 1 455 ? 6.069 10.078 10.473 1.00 90.81 455 ASP A N 1
ATOM 3634 C CA . ASP A 1 455 ? 7.463 10.072 10.933 1.00 90.81 455 ASP A CA 1
ATOM 3635 C C . ASP A 1 455 ? 7.914 11.483 11.312 1.00 90.81 455 ASP A C 1
ATOM 3637 O O . ASP A 1 455 ? 8.431 11.721 12.404 1.00 90.81 455 ASP A O 1
ATOM 3641 N N . ILE A 1 456 ? 7.700 12.427 10.392 1.00 88.50 456 ILE A N 1
ATOM 3642 C CA . ILE A 1 456 ? 8.027 13.843 10.545 1.00 88.50 456 ILE A CA 1
ATOM 3643 C C . ILE A 1 456 ? 6.789 14.616 10.094 1.00 88.50 456 ILE A C 1
ATOM 3645 O O . ILE A 1 456 ? 6.407 14.495 8.931 1.00 88.50 456 ILE A O 1
ATOM 3649 N N . PRO A 1 457 ? 6.135 15.383 10.983 1.00 88.06 457 PRO A N 1
ATOM 3650 C CA . PRO A 1 457 ? 4.918 16.080 10.615 1.00 88.06 457 PRO A CA 1
ATOM 3651 C C . PRO A 1 457 ? 5.246 17.158 9.582 1.00 88.06 457 PRO A C 1
ATOM 3653 O O . PRO A 1 457 ? 6.192 17.927 9.765 1.00 88.06 457 PRO A O 1
ATOM 3656 N N . PHE A 1 458 ? 4.450 17.239 8.520 1.00 86.19 458 PHE A N 1
ATOM 3657 C CA . PHE A 1 458 ? 4.592 18.276 7.505 1.00 86.19 458 PHE A CA 1
ATOM 3658 C C . PHE A 1 458 ? 4.441 19.663 8.146 1.00 86.19 458 PHE A C 1
ATOM 3660 O O . PHE A 1 458 ? 3.427 19.960 8.782 1.00 86.19 458 PHE A O 1
ATOM 3667 N N . GLN A 1 459 ? 5.442 20.527 7.968 1.00 78.62 459 GLN A N 1
ATOM 3668 C CA . GLN A 1 459 ? 5.423 21.904 8.457 1.00 78.62 459 GLN A CA 1
ATOM 3669 C C . GLN A 1 459 ? 5.436 22.870 7.275 1.00 78.62 459 GLN A C 1
ATOM 3671 O O . GLN A 1 459 ? 6.376 22.897 6.485 1.00 78.62 459 GLN A O 1
ATOM 3676 N N . HIS A 1 460 ? 4.402 23.703 7.173 1.00 64.62 460 HIS A N 1
ATOM 3677 C CA . HIS A 1 460 ? 4.408 24.823 6.242 1.00 64.62 460 HIS A CA 1
ATOM 3678 C C . HIS A 1 460 ? 5.131 26.006 6.890 1.00 64.62 460 HIS A C 1
ATOM 3680 O O . HIS A 1 460 ? 4.608 26.605 7.831 1.00 64.62 460 HIS A O 1
ATOM 3686 N N . ILE A 1 461 ? 6.322 26.347 6.395 1.00 53.78 461 ILE A N 1
ATOM 3687 C CA . ILE A 1 461 ? 7.007 27.585 6.778 1.00 53.78 461 ILE A CA 1
ATOM 3688 C C . ILE A 1 461 ? 6.363 28.718 5.963 1.00 53.78 461 ILE A C 1
ATOM 3690 O O . ILE A 1 461 ? 6.522 28.731 4.740 1.00 53.78 461 ILE A O 1
ATOM 3694 N N . PRO A 1 462 ? 5.611 29.653 6.578 1.00 46.59 462 PRO A N 1
ATOM 3695 C CA . PRO A 1 462 ? 5.138 30.829 5.859 1.00 46.59 462 PRO A CA 1
ATOM 3696 C C . PRO A 1 462 ? 6.351 31.628 5.357 1.00 46.59 462 PRO A C 1
ATOM 3698 O O . PRO A 1 462 ? 7.357 31.692 6.067 1.00 46.59 462 PRO A O 1
ATOM 3701 N N . PRO A 1 463 ? 6.291 32.238 4.160 1.00 42.50 463 PRO A N 1
ATOM 3702 C CA . PRO A 1 463 ? 7.398 33.039 3.657 1.00 42.50 463 PRO A CA 1
ATOM 3703 C C . PRO A 1 463 ? 7.688 34.174 4.649 1.00 42.50 463 PRO A C 1
ATOM 3705 O O . PRO A 1 463 ? 6.884 35.091 4.813 1.00 42.50 463 PRO A O 1
ATOM 3708 N N . SER A 1 464 ? 8.821 34.104 5.350 1.00 36.19 464 SER A N 1
ATOM 3709 C CA . SER A 1 464 ? 9.347 35.244 6.098 1.00 36.19 464 SER A CA 1
ATOM 3710 C C . SER A 1 464 ? 9.701 36.362 5.115 1.00 36.19 464 SER A C 1
ATOM 3712 O O . SER A 1 464 ? 10.161 36.087 4.009 1.00 36.19 464 SER A O 1
ATOM 3714 N N . ALA A 1 465 ? 9.524 37.621 5.525 1.00 34.66 465 ALA A N 1
ATOM 3715 C CA . ALA A 1 465 ? 9.697 38.835 4.713 1.00 34.66 465 ALA A CA 1
ATOM 3716 C C . ALA A 1 465 ? 11.141 39.137 4.243 1.00 34.66 465 ALA A C 1
ATOM 3718 O O . ALA A 1 465 ? 11.449 40.258 3.845 1.00 34.66 465 ALA A O 1
ATOM 3719 N N . THR A 1 466 ? 12.030 38.152 4.258 1.00 30.03 466 THR A N 1
ATOM 3720 C CA . THR A 1 466 ? 13.389 38.238 3.728 1.00 30.03 466 THR A CA 1
ATOM 3721 C C . THR A 1 466 ? 13.708 36.933 3.002 1.00 30.03 466 THR A C 1
ATOM 3723 O O . THR A 1 466 ? 13.702 35.875 3.640 1.00 30.03 466 THR A O 1
ATOM 3726 N N . PRO A 1 467 ? 13.977 36.960 1.681 1.00 31.83 467 PRO A N 1
ATOM 3727 C CA . PRO A 1 467 ? 14.503 35.786 1.005 1.00 31.83 467 PRO A CA 1
ATOM 3728 C C . PRO A 1 467 ? 15.885 35.482 1.602 1.00 31.83 467 PRO A C 1
ATOM 3730 O O . PRO A 1 467 ? 16.722 36.387 1.688 1.00 31.83 467 PRO A O 1
ATOM 3733 N N . PRO A 1 468 ? 16.153 34.248 2.059 1.00 28.42 468 PRO A N 1
ATOM 3734 C CA . PRO A 1 468 ? 17.494 33.890 2.475 1.00 28.42 468 PRO A CA 1
ATOM 3735 C C . PRO A 1 468 ? 18.411 33.951 1.252 1.00 28.42 468 PRO A C 1
ATOM 3737 O O . PRO A 1 468 ? 18.185 33.274 0.251 1.00 28.42 468 PRO A O 1
ATOM 3740 N N . ILE A 1 469 ? 19.473 34.750 1.345 1.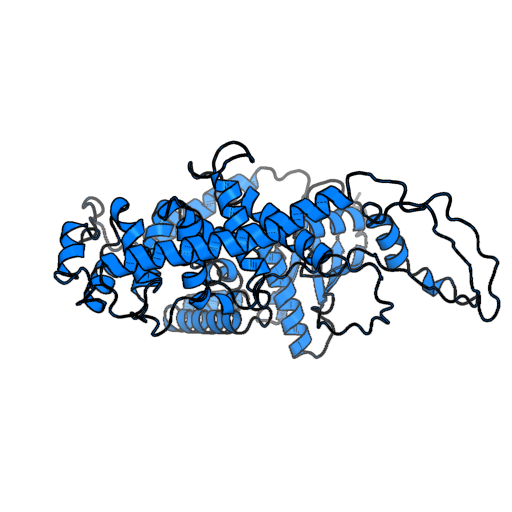00 31.16 469 ILE A N 1
ATOM 3741 C CA . ILE A 1 469 ? 20.630 34.620 0.462 1.00 31.16 469 ILE A CA 1
ATOM 3742 C C . ILE A 1 469 ? 21.241 33.260 0.797 1.00 31.16 469 ILE A C 1
ATOM 3744 O O . ILE A 1 469 ? 21.787 33.090 1.887 1.00 31.16 469 ILE A O 1
ATOM 3748 N N . SER A 1 470 ? 21.114 32.276 -0.092 1.00 29.09 470 SER A N 1
ATOM 3749 C CA . SER A 1 470 ? 21.738 30.971 0.116 1.00 29.09 470 SER A CA 1
ATOM 3750 C C . SER A 1 470 ? 22.724 30.651 -1.010 1.00 29.09 470 SER A C 1
ATOM 3752 O O . SER A 1 470 ? 22.320 30.583 -2.172 1.00 29.09 470 SER A O 1
ATOM 3754 N N . PRO A 1 471 ? 24.015 30.439 -0.694 1.00 30.05 471 PRO A N 1
ATOM 3755 C CA . PRO A 1 471 ? 24.952 29.789 -1.594 1.00 30.05 471 PRO A CA 1
ATOM 3756 C C . PRO A 1 471 ? 24.617 28.291 -1.616 1.00 30.05 471 PRO A C 1
ATOM 3758 O O . PRO A 1 471 ? 24.795 27.582 -0.627 1.00 30.05 471 PRO A O 1
ATOM 3761 N N . LEU A 1 472 ? 24.084 27.801 -2.735 1.00 31.20 472 LEU A N 1
ATOM 3762 C CA . LEU A 1 472 ? 23.734 26.391 -2.901 1.00 31.20 472 LEU A CA 1
ATOM 3763 C C . LEU A 1 472 ? 24.999 25.526 -3.005 1.00 31.20 472 LEU A C 1
ATOM 3765 O O . LEU A 1 472 ? 25.560 25.346 -4.083 1.00 31.20 472 LEU A O 1
ATOM 3769 N N . VAL A 1 473 ? 25.407 24.922 -1.889 1.00 26.73 473 VAL A N 1
ATOM 3770 C CA . VAL A 1 473 ? 26.141 23.651 -1.902 1.00 26.73 473 VAL A CA 1
ATOM 3771 C C . VAL A 1 473 ? 25.095 22.537 -1.923 1.00 26.73 473 VAL A C 1
ATOM 3773 O O . VAL A 1 473 ? 24.491 22.204 -0.905 1.00 26.73 473 VAL A O 1
ATOM 3776 N N . LEU A 1 474 ? 24.847 21.983 -3.110 1.00 30.47 474 LEU A N 1
ATOM 3777 C CA . LEU A 1 474 ? 24.009 20.802 -3.319 1.00 30.47 474 LEU A CA 1
ATOM 3778 C C . LEU A 1 474 ? 24.622 19.587 -2.600 1.00 30.47 474 LEU A C 1
ATOM 3780 O O . LEU A 1 474 ? 25.640 19.051 -3.031 1.00 30.47 474 LEU A O 1
ATOM 3784 N N . LYS A 1 475 ? 23.974 19.116 -1.532 1.00 27.12 475 LYS A N 1
ATOM 3785 C CA . LYS A 1 475 ? 24.131 17.752 -1.007 1.00 27.12 475 LYS A CA 1
ATOM 3786 C C . LYS A 1 475 ? 22.753 17.117 -0.828 1.00 27.12 475 LYS A C 1
ATOM 3788 O O . LYS A 1 475 ? 22.196 17.100 0.261 1.00 27.12 475 LYS A O 1
ATOM 3793 N N . MET A 1 476 ? 22.224 16.576 -1.918 1.00 25.17 476 MET A N 1
ATOM 3794 C CA . MET A 1 476 ? 21.294 15.447 -1.886 1.00 25.17 476 MET A CA 1
ATOM 3795 C C . MET A 1 476 ? 21.852 14.396 -2.850 1.00 25.17 476 MET A C 1
ATOM 3797 O O . MET A 1 476 ? 22.172 14.763 -3.985 1.00 25.17 476 MET A O 1
ATOM 3801 N N . PRO A 1 477 ? 22.018 13.127 -2.438 1.00 28.05 477 PRO A N 1
ATOM 3802 C CA . PRO A 1 477 ? 22.426 12.077 -3.355 1.00 28.05 477 PRO A CA 1
ATOM 3803 C C . PRO A 1 477 ? 21.233 11.764 -4.265 1.00 28.05 477 PRO A C 1
ATOM 3805 O O . PRO A 1 477 ? 20.305 11.056 -3.884 1.00 28.05 477 PRO A O 1
ATOM 3808 N N . ARG A 1 478 ? 21.224 12.371 -5.453 1.00 38.44 478 ARG A N 1
ATOM 3809 C CA . ARG A 1 478 ? 20.367 11.953 -6.568 1.00 38.44 478 ARG A CA 1
ATOM 3810 C C . ARG A 1 478 ? 20.885 10.612 -7.081 1.00 38.44 478 ARG A C 1
ATOM 3812 O O . ARG A 1 478 ? 22.095 10.380 -7.033 1.00 38.44 478 ARG A O 1
ATOM 3819 N N . TRP A 1 479 ? 20.007 9.767 -7.620 1.00 36.22 479 TRP A N 1
ATOM 3820 C CA . TRP A 1 479 ? 20.481 8.725 -8.531 1.00 36.22 479 TRP A CA 1
ATOM 3821 C C . TRP A 1 479 ? 21.297 9.418 -9.629 1.00 36.22 479 TRP A C 1
ATOM 3823 O O . TRP A 1 479 ? 20.830 10.428 -10.166 1.00 36.22 479 TRP A O 1
ATOM 3833 N N . PRO A 1 480 ? 22.526 8.968 -9.930 1.00 51.12 480 PRO A N 1
ATOM 3834 C CA . PRO A 1 480 ? 23.234 9.496 -11.082 1.00 51.12 480 PRO A CA 1
ATOM 3835 C C . PRO A 1 480 ? 22.351 9.276 -12.315 1.00 51.12 480 PRO A C 1
ATOM 3837 O O . PRO A 1 480 ? 21.757 8.207 -12.467 1.00 51.12 480 PRO A O 1
ATOM 3840 N N . SER A 1 481 ? 22.217 10.304 -13.157 1.00 52.84 481 SER A N 1
ATOM 3841 C CA . SER A 1 481 ? 21.467 10.213 -14.410 1.00 52.84 481 SER A CA 1
ATOM 3842 C C . SER A 1 481 ? 21.895 8.956 -15.174 1.00 52.84 481 SER A C 1
ATOM 3844 O O . SER A 1 481 ? 23.092 8.701 -15.311 1.00 52.84 481 SER A O 1
ATOM 3846 N N . VAL A 1 482 ? 20.937 8.177 -15.678 1.00 59.75 482 VAL A N 1
ATOM 3847 C CA . VAL A 1 482 ? 21.252 6.981 -16.466 1.00 59.75 482 VAL A CA 1
ATOM 3848 C C . VAL A 1 482 ? 21.533 7.413 -17.899 1.00 59.75 482 VAL A C 1
ATOM 3850 O O . VAL A 1 482 ? 20.738 8.125 -18.519 1.00 59.75 482 VAL A O 1
ATOM 3853 N N . LEU A 1 483 ? 22.674 6.986 -18.436 1.00 70.81 483 LEU A N 1
ATOM 3854 C CA . LEU A 1 483 ? 23.010 7.187 -19.838 1.00 70.81 483 LEU A CA 1
ATOM 3855 C C . LEU A 1 483 ? 22.198 6.231 -20.706 1.00 70.81 483 LEU A C 1
ATOM 3857 O O . LEU A 1 483 ? 22.351 5.020 -20.607 1.00 70.81 483 LEU A O 1
ATOM 3861 N N . VAL A 1 484 ? 21.387 6.758 -21.610 1.00 75.75 484 VAL A N 1
ATOM 3862 C CA . VAL A 1 484 ? 20.643 5.971 -22.592 1.00 75.75 484 VAL A CA 1
ATOM 3863 C C . VAL A 1 484 ? 21.371 6.016 -23.929 1.00 75.75 484 VAL A C 1
ATOM 3865 O O . VAL A 1 484 ? 21.579 7.089 -24.495 1.00 75.75 484 VAL A O 1
ATOM 3868 N N . ASN A 1 485 ? 21.739 4.845 -24.443 1.00 79.19 485 ASN A N 1
ATOM 3869 C CA . ASN A 1 485 ? 22.235 4.654 -25.804 1.00 79.19 485 ASN A CA 1
ATOM 3870 C C . ASN A 1 485 ? 21.143 3.957 -26.614 1.00 79.19 485 ASN A C 1
ATOM 3872 O O . ASN A 1 485 ? 20.963 2.753 -26.470 1.00 79.19 485 ASN A O 1
ATOM 3876 N N . ALA A 1 486 ? 20.416 4.687 -27.451 1.00 77.31 486 ALA A N 1
ATOM 3877 C CA . ALA A 1 486 ? 19.381 4.121 -28.305 1.00 77.31 486 ALA A CA 1
ATOM 3878 C C . ALA A 1 486 ? 19.895 3.934 -29.736 1.00 77.31 486 ALA A C 1
ATOM 3880 O O . ALA A 1 486 ? 20.571 4.816 -30.265 1.00 77.31 486 ALA A O 1
ATOM 3881 N N . CYS A 1 487 ? 19.551 2.821 -30.379 1.00 83.88 487 CYS A N 1
ATOM 3882 C CA . CYS A 1 487 ? 19.780 2.600 -31.803 1.00 83.88 487 CYS A CA 1
ATOM 3883 C C . CYS A 1 487 ? 18.467 2.304 -32.536 1.00 83.88 487 CYS A C 1
ATOM 3885 O O . CYS A 1 487 ? 17.571 1.666 -31.985 1.00 83.88 487 CYS A O 1
ATOM 3887 N N . ILE A 1 488 ? 18.358 2.755 -33.783 1.00 80.81 488 ILE A N 1
ATOM 3888 C CA . ILE A 1 488 ? 17.288 2.373 -34.706 1.00 80.81 488 ILE A CA 1
ATOM 3889 C C . ILE A 1 488 ? 17.910 1.825 -35.989 1.00 80.81 488 ILE A C 1
ATOM 3891 O O . ILE A 1 488 ? 18.823 2.423 -36.563 1.00 80.81 488 ILE A O 1
ATOM 3895 N N . SER A 1 489 ? 17.421 0.674 -36.442 1.00 64.88 489 SER A N 1
ATOM 3896 C CA . SER A 1 489 ? 17.728 0.142 -37.768 1.00 64.88 489 SER A CA 1
ATOM 3897 C C . SER A 1 489 ? 16.489 0.332 -38.634 1.00 64.88 489 SER A C 1
ATOM 3899 O O . SER A 1 489 ? 15.407 -0.133 -38.282 1.00 64.88 489 SER A O 1
ATOM 3901 N N . ARG A 1 490 ? 16.627 1.083 -39.729 1.00 59.28 490 ARG A N 1
ATOM 3902 C CA . ARG A 1 490 ? 15.565 1.249 -40.724 1.00 59.28 490 ARG A CA 1
ATOM 3903 C C . ARG A 1 490 ? 15.786 0.158 -41.768 1.00 59.28 490 ARG A C 1
ATOM 3905 O O . ARG A 1 490 ? 16.751 0.252 -42.522 1.00 59.28 490 ARG A O 1
ATOM 3912 N N . SER A 1 491 ? 14.972 -0.896 -41.725 1.00 47.38 491 SER A N 1
ATOM 3913 C CA . SER A 1 491 ? 14.939 -1.938 -42.759 1.00 47.38 491 SER A CA 1
ATOM 3914 C C . SER A 1 491 ? 14.232 -1.449 -44.011 1.00 47.38 491 SER A C 1
ATOM 3916 O O . SER A 1 491 ? 13.145 -0.848 -43.829 1.00 47.38 491 SER A O 1
#

Sequence (491 aa):
KCEGNQPAEIRKFSVDPQITSFEVLQSILAKAFDLKGDFAICYRAYDVTGQEIYMRLISDWDLDAAFLKAHNTSVATNQEPCLCLRVDLKPFEEQIEDWQQKQNVGKTLNMVQKVLNFGDDMNSSVQPSIPALSDGEFRKFCDAVGQIVHAKELRSVIYYGGIEPSLRKVVWKHLLNVYPEGMSGRERMDYIKKKAAEYEKLKSTWKQAIAQVGKVYAPVHSYTVNRTQQVKINNLVGEMGAVECGVPQGSPGPLLFLIYLNNLTRILPEMDCSVICYAHDTGPVAGELAYTTGMVRKDVLRTDRHHPFYAGSDDNQNIHSLFNILTTYALNHPKVSYCQGMSDLASPLLVTMNDEAHAYICFCALMQRLVTNFMIDGIAMTQKFTHLAEGLMYYDPEFYNYLKVHQADDLLFCYRWLLLEMKREFAFGDSLRMLEVLWASLPADHPQLELKLFDIPFQHIPPSATPPISPLVLKMPRWPSVLVNACISRS

Secondary structure (DSSP, 8-state):
-----PPPEEEEEEE-TTT--HHHHHHHHHHHTT--S-EEEEEEEE-TTS-EEEEEE-SHHHHHHHHHHHHHHHHHHTS--EEEEEEEEPPS--SSHHHHHHHHHHHHHHHHHHHS--SS-TTS----SS--B-HHHHGGGB-TTS-BS-HHHHHHHHHHH-B-TTTHHHHHHHHTT-SPTT--HHHHHHHHHHHHHHHHHHHHHHHHHHHHHHHHTS----TTTT-EE--EETTEE---EE------TTS-HHHHHHHHHTTHHHH-TTS-----PPPP-S-HHHHHHHHHHHHHHHHHHHTTTTSTTT-S-TT-HHHHHHHHHHHHHHHH-TTT---TTHHHHHHHHHHHH-SHHHHHHHHHHHHHHHGGGG-TT-HHHHHHHHHHHHHHHHH-HHHHHHHHHTT-TT-GGGHHHHHTTTTTTS-HHHHHHHHHHHHHTSPP---SSPPPS-SS--------SS-----------PPPPEEEEEEE---